Protein AF-A0A087U3Y2-F1 (afdb_monomer_lite)

Organism: Stegodyphus mimosarum (NCBI:txid407821)

InterPro domains:
  IPR039893 Centrosomal protein of 120kDa-like [PTHR21574] (77-476)

Foldseek 3Di:
DWDKDKDKDFDADPVGHTPDIDIDIDIDDPPDDDPPVPDPPDPDDDDDDPPPPPPPPPPPPPDPDDDDPDDPVVVVVVVVVVVVVVVVVVVVVVVVVVVVVVVVVVVVVVVVVVVVVVVVVVVVVVVVVVVVVVVVVVVVVVVVVVVVVVVVVVVVVVVVVVVVVVVVVVVVVVVVVVVVVVVVVVVVVVVVVVVVVVVVVVVVVVVVVVVVVVVVVVVVVVVVVVVVVVVVVVVDVVVVVVVVVVVVVVVVVVVVVVVVVVVVVVVVVVVVVVVVVVVVVVVVVVVVVVVVVVVVVVVVVVVVVVVVVVVVVVVVVVVVVVVVVVVVVVVVVDDPDDDDDDDDDDDDDDDDDDDDDDDDDDDDDDDDDDDDDDDDDDDDDDDDDDDDDDDDDDDDDDDDDDDDDDDDDDDDDDDDDDDDDDDPPDPDDDPPPPDDLVNLVVVLVVLVVVLVVCVVVVPDDCPDVVNVVSVVVNVVSVVVND

Sequence (482 aa):
MRQMSTCKVVVTSPEGYEIGEIYAVLTLIDFGRTTSLCDHHSNQSSVSYYPQVHNFIPNFDLPLLRQNGLTQDELLQAALELELWQERQREIFRAQLKDKEMQHLSVLTSEWKQRDMERELLLQRQLQECQKLEDKLKATLKDAELKEKQLSSQEAELSQKLRNMDKQKEQQQKETKNQIESIKMEYNELLAMERLNVRDLEQKNSSLMRQVKELERDLQEHRSIIETLKSQVNKDPDIHLRTEVNILNMEKAELQQKLEATLASKQKYKIQWGQAVRQISLLQQKLHLMERLELAKKDEELSSLQQRILASEDKNAVQTNEEILEMVKDKVESLKSVVSPESVKLLERQISLGVDNAQTVPANSRTNSNSLMSKSAVNNGVHINGSKQLTSESTSVKSNVNSSNAQPIITSNSMKTNPKFASLTKDIPDMNGNTTPKECNIHLQNLLAKKENLLTAGKYTEQDQLIKDLNTHIDKAKLASK

Structure (mmCIF, N/CA/C/O backbone):
data_AF-A0A087U3Y2-F1
#
_entry.id   AF-A0A087U3Y2-F1
#
loop_
_atom_site.group_PDB
_atom_site.id
_atom_site.type_symbol
_atom_site.label_atom_id
_atom_site.label_alt_id
_atom_site.label_comp_id
_atom_site.label_asym_id
_atom_site.label_entity_id
_atom_site.label_seq_id
_atom_site.pdbx_PDB_ins_code
_atom_site.Cartn_x
_atom_site.Cartn_y
_atom_site.Cartn_z
_atom_site.occupancy
_atom_site.B_iso_or_equiv
_atom_site.auth_seq_id
_atom_site.auth_comp_id
_atom_site.auth_asym_id
_atom_site.auth_atom_id
_atom_site.pdbx_PDB_model_num
ATOM 1 N N . MET A 1 1 ? 47.866 22.492 -52.969 1.00 48.28 1 MET A N 1
ATOM 2 C CA . MET A 1 1 ? 47.503 22.485 -51.535 1.00 48.28 1 MET A CA 1
ATOM 3 C C . MET A 1 1 ? 45.984 22.613 -51.458 1.00 48.28 1 MET A C 1
ATOM 5 O O . MET A 1 1 ? 45.469 23.483 -52.147 1.00 48.28 1 MET A O 1
ATOM 9 N N . ARG A 1 2 ? 45.242 21.771 -50.716 1.00 55.06 2 ARG A N 1
ATOM 10 C CA . ARG A 1 2 ? 43.766 21.901 -50.661 1.00 55.06 2 ARG A CA 1
ATOM 11 C C . ARG A 1 2 ? 43.374 23.170 -49.901 1.00 55.06 2 ARG A C 1
ATOM 13 O O . ARG A 1 2 ? 43.371 23.174 -48.674 1.00 55.06 2 ARG A O 1
ATOM 20 N N . GLN A 1 3 ? 43.041 24.228 -50.634 1.00 56.44 3 GLN A N 1
ATOM 21 C CA . GLN A 1 3 ? 42.451 25.433 -50.068 1.00 56.44 3 GLN A CA 1
ATOM 22 C C . GLN A 1 3 ? 40.936 25.223 -49.951 1.00 56.44 3 GLN A C 1
ATOM 24 O O . GLN A 1 3 ? 40.261 24.893 -50.929 1.00 56.44 3 GLN A O 1
ATOM 29 N N . MET A 1 4 ? 40.423 25.365 -48.730 1.00 70.62 4 MET A N 1
ATOM 30 C CA . MET A 1 4 ? 39.006 25.244 -48.406 1.00 70.62 4 MET A CA 1
ATOM 31 C C . MET A 1 4 ? 38.530 26.576 -47.840 1.00 70.62 4 MET A C 1
ATOM 33 O O . MET A 1 4 ? 39.108 27.069 -46.872 1.00 70.62 4 MET A O 1
ATOM 37 N N . SER A 1 5 ? 37.476 27.127 -48.432 1.00 70.25 5 SER A N 1
ATOM 38 C CA . SER A 1 5 ? 36.852 28.371 -47.985 1.00 70.25 5 SER A CA 1
ATOM 39 C C . SER A 1 5 ? 35.413 28.084 -47.584 1.00 70.25 5 SER A C 1
ATOM 41 O O . SER A 1 5 ? 34.624 27.574 -48.383 1.00 70.25 5 SER A O 1
ATOM 43 N N . THR A 1 6 ? 35.080 28.396 -46.336 1.00 81.06 6 THR A N 1
ATOM 44 C CA . THR A 1 6 ? 33.753 28.192 -45.757 1.00 81.06 6 THR A CA 1
ATOM 45 C C . THR A 1 6 ? 33.065 29.538 -45.559 1.00 81.06 6 THR A C 1
ATOM 47 O O . THR A 1 6 ? 33.617 30.448 -44.945 1.00 81.06 6 THR A O 1
ATOM 50 N N . CYS A 1 7 ? 31.850 29.677 -46.081 1.00 79.19 7 CYS A N 1
ATOM 51 C CA . CYS A 1 7 ? 30.994 30.832 -45.844 1.00 79.19 7 CYS A CA 1
ATOM 52 C C . CYS A 1 7 ? 29.750 30.381 -45.074 1.00 79.19 7 CYS A C 1
ATOM 54 O O . CYS A 1 7 ? 29.126 29.380 -45.427 1.00 79.19 7 CYS A O 1
ATOM 56 N N . LYS A 1 8 ? 29.402 31.119 -44.019 1.00 88.56 8 LYS A N 1
ATOM 57 C CA . LYS A 1 8 ? 28.181 30.936 -43.234 1.00 88.56 8 LYS A CA 1
ATOM 58 C C . LYS A 1 8 ? 27.239 32.091 -43.551 1.00 88.56 8 LYS A C 1
ATOM 60 O O . LYS A 1 8 ? 27.638 33.246 -43.418 1.00 88.56 8 LYS A O 1
ATOM 65 N N . VAL A 1 9 ? 26.006 31.778 -43.932 1.00 86.81 9 VAL A N 1
ATOM 66 C CA . VAL A 1 9 ? 24.949 32.759 -44.197 1.00 86.81 9 VAL A CA 1
ATOM 67 C C . VAL A 1 9 ? 23.745 32.422 -43.325 1.00 86.81 9 VAL A C 1
ATOM 69 O O . VAL A 1 9 ? 23.231 31.306 -43.368 1.00 86.81 9 VAL A O 1
ATOM 72 N N . VAL A 1 10 ? 23.310 33.388 -42.520 1.00 85.25 10 VAL A N 1
ATOM 73 C CA . VAL A 1 10 ? 22.091 33.288 -41.710 1.00 85.25 10 VAL A CA 1
ATOM 74 C C . VAL A 1 10 ? 20.878 33.561 -42.599 1.00 85.25 10 VAL A C 1
ATOM 76 O O . VAL A 1 10 ? 20.889 34.508 -43.386 1.00 85.25 10 VAL A O 1
ATOM 79 N N . VAL A 1 11 ? 19.838 32.737 -42.478 1.00 85.44 11 VAL A N 1
ATOM 80 C CA . VAL A 1 11 ? 18.577 32.864 -43.216 1.00 85.44 11 VAL A CA 1
ATOM 81 C C . VAL A 1 11 ? 17.498 33.373 -42.268 1.00 85.44 11 VAL A C 1
ATOM 83 O O . VAL A 1 11 ? 17.110 32.689 -41.319 1.00 85.44 11 VAL A O 1
ATOM 86 N N . THR A 1 12 ? 16.999 34.577 -42.534 1.00 90.62 12 THR A N 1
ATOM 87 C CA . THR A 1 12 ? 15.947 35.225 -41.747 1.00 90.62 12 THR A CA 1
ATOM 88 C C . THR A 1 12 ? 14.576 35.153 -42.421 1.00 90.62 12 THR A C 1
ATOM 90 O O . THR A 1 12 ? 14.441 35.078 -43.642 1.00 90.62 12 THR A O 1
ATOM 93 N N . SER A 1 13 ? 13.540 35.190 -41.587 1.00 84.44 13 SER A N 1
ATOM 94 C CA . SER A 1 13 ? 12.142 35.405 -41.948 1.00 84.44 13 SER A CA 1
ATOM 95 C C . SER A 1 13 ? 11.943 36.791 -42.579 1.00 84.44 13 SER A C 1
ATOM 97 O O . SER A 1 13 ? 12.652 37.728 -42.199 1.00 84.44 13 SER A O 1
ATOM 99 N N . PRO A 1 14 ? 10.916 36.988 -43.431 1.00 76.56 14 PRO A N 1
ATOM 100 C CA . PRO A 1 14 ? 10.397 38.321 -43.759 1.00 76.56 14 PRO A CA 1
ATOM 101 C C . PRO A 1 14 ? 10.064 39.181 -42.523 1.00 76.56 14 PRO A C 1
ATOM 103 O O . PRO A 1 14 ? 10.073 40.404 -42.606 1.00 76.56 14 PRO A O 1
ATOM 106 N N . GLU A 1 15 ? 9.808 38.546 -41.375 1.00 80.75 15 GLU A N 1
ATOM 107 C CA . GLU A 1 15 ? 9.533 39.183 -40.078 1.00 80.75 15 GLU A CA 1
ATOM 108 C C . GLU A 1 15 ? 10.801 39.414 -39.223 1.00 80.75 15 GLU A C 1
ATOM 110 O O . GLU A 1 15 ? 10.717 39.862 -38.084 1.00 80.75 15 GLU A O 1
ATOM 115 N N . GLY A 1 16 ? 11.993 39.105 -39.750 1.00 76.56 16 GLY A N 1
ATOM 116 C CA . GLY A 1 16 ? 13.292 39.367 -39.113 1.00 76.56 16 GLY A CA 1
ATOM 117 C C . GLY A 1 16 ? 13.837 38.262 -38.198 1.00 76.56 16 GLY A C 1
ATOM 118 O O . GLY A 1 16 ? 15.022 38.288 -37.873 1.00 76.56 16 GLY A O 1
ATOM 119 N N . TYR A 1 17 ? 13.028 37.270 -37.816 1.00 81.25 17 TYR A N 1
ATOM 120 C CA . TYR A 1 17 ? 13.476 36.126 -37.006 1.00 81.25 17 TYR A CA 1
ATOM 121 C C . TYR A 1 17 ? 14.450 35.211 -37.762 1.00 81.25 17 TYR A C 1
ATOM 123 O O . TYR A 1 17 ? 14.256 34.943 -38.943 1.00 81.25 17 TYR A O 1
ATOM 131 N N . GLU A 1 18 ? 15.468 34.683 -37.087 1.00 87.44 18 GLU A N 1
ATOM 132 C CA . GLU A 1 18 ? 16.385 33.684 -37.651 1.00 87.44 18 GLU A CA 1
ATOM 133 C C . GLU A 1 18 ? 15.676 32.326 -37.811 1.00 87.44 18 GLU A C 1
ATOM 135 O O . GLU A 1 18 ? 15.204 31.746 -36.835 1.00 87.44 18 GLU A O 1
ATOM 140 N N . ILE A 1 19 ? 15.569 31.837 -39.053 1.00 84.44 19 ILE A N 1
ATOM 141 C CA . ILE A 1 19 ? 14.928 30.552 -39.393 1.00 84.44 19 ILE A CA 1
ATOM 142 C C . ILE A 1 19 ? 15.965 29.419 -39.424 1.00 84.44 19 ILE A C 1
ATOM 144 O O . ILE A 1 19 ? 15.640 28.270 -39.124 1.00 84.44 19 ILE A O 1
ATOM 148 N N . GLY A 1 20 ? 17.216 29.724 -39.777 1.00 86.38 20 GLY A N 1
ATOM 149 C CA . GLY A 1 20 ? 18.311 28.759 -39.768 1.00 86.38 20 GLY A CA 1
ATOM 150 C C . GLY A 1 20 ? 19.574 29.276 -40.449 1.00 86.38 20 GLY A C 1
ATOM 151 O O . GLY A 1 20 ? 19.646 30.418 -40.896 1.00 86.38 20 GLY A O 1
ATOM 152 N N . GLU A 1 21 ? 20.576 28.408 -40.560 1.00 87.50 21 GLU A N 1
ATOM 153 C CA . GLU A 1 21 ? 21.905 28.748 -41.071 1.00 87.50 21 GLU A CA 1
ATOM 154 C C . GLU A 1 21 ? 22.265 27.877 -42.281 1.00 87.50 21 GLU A C 1
ATOM 156 O O . GLU A 1 21 ? 22.128 26.653 -42.237 1.00 87.50 21 GLU A O 1
ATOM 161 N N . ILE A 1 22 ? 22.780 28.488 -43.351 1.00 87.31 22 ILE A N 1
ATOM 162 C CA . ILE A 1 22 ? 23.316 27.781 -44.520 1.00 87.31 22 ILE A CA 1
ATOM 163 C C . ILE A 1 22 ? 24.842 27.899 -44.528 1.00 87.31 22 ILE A C 1
ATOM 165 O O . ILE A 1 22 ? 25.409 28.991 -44.458 1.00 87.31 22 ILE A O 1
ATOM 169 N N . TYR A 1 23 ? 25.508 26.751 -44.657 1.00 80.69 23 TYR A N 1
ATOM 170 C CA . TYR A 1 23 ? 26.961 26.634 -44.736 1.00 80.69 23 TYR A CA 1
ATOM 171 C C . TYR A 1 23 ? 27.379 26.252 -46.158 1.00 80.69 23 TYR A C 1
ATOM 173 O O . TYR A 1 23 ? 27.145 25.131 -46.606 1.00 80.69 23 TYR A O 1
ATOM 181 N N . ALA A 1 24 ? 28.029 27.176 -46.863 1.00 78.06 24 ALA A N 1
ATOM 182 C CA . ALA A 1 24 ? 28.622 26.931 -48.171 1.00 78.06 24 ALA A CA 1
ATOM 183 C C . ALA A 1 24 ? 30.108 26.576 -48.008 1.00 78.06 24 ALA A C 1
ATOM 185 O O . ALA A 1 24 ? 30.905 27.389 -47.535 1.00 78.06 24 ALA A O 1
ATOM 186 N N . VAL A 1 25 ? 30.489 25.360 -48.407 1.00 76.81 25 VAL A N 1
ATOM 187 C CA . VAL A 1 25 ? 31.872 24.862 -48.336 1.00 76.81 25 VAL A CA 1
ATOM 188 C C . VAL A 1 25 ? 32.419 24.704 -49.751 1.00 76.81 25 VAL A C 1
ATOM 190 O O . VAL A 1 25 ? 32.041 23.783 -50.471 1.00 76.81 25 VAL A O 1
ATOM 193 N N . LEU A 1 26 ? 33.329 25.593 -50.150 1.00 72.25 26 LEU A N 1
ATOM 194 C CA . LEU A 1 26 ? 34.025 25.510 -51.433 1.00 72.25 26 LEU A CA 1
ATOM 195 C C . LEU A 1 26 ? 35.393 24.852 -51.233 1.00 72.25 26 LEU A C 1
ATOM 197 O O . LEU A 1 26 ? 36.223 25.334 -50.459 1.00 72.25 26 LEU A O 1
ATOM 201 N N . THR A 1 27 ? 35.630 23.748 -51.945 1.00 71.75 27 THR A N 1
ATOM 202 C CA . THR A 1 27 ? 36.911 23.027 -51.947 1.00 71.75 27 THR A CA 1
ATOM 203 C C . THR A 1 27 ? 37.514 23.023 -53.345 1.00 71.75 27 THR A C 1
ATOM 205 O O . THR A 1 27 ? 36.951 22.456 -54.278 1.00 71.75 27 THR A O 1
ATOM 208 N N . LEU A 1 28 ? 38.689 23.637 -53.494 1.00 63.47 28 LEU A N 1
ATOM 209 C CA . LEU A 1 28 ? 39.478 23.501 -54.715 1.00 63.47 28 LEU A CA 1
ATOM 210 C C . LEU A 1 28 ? 40.251 22.179 -54.660 1.00 63.47 28 LEU A C 1
ATOM 212 O O . LEU A 1 28 ? 41.175 22.003 -53.858 1.00 63.47 28 LEU A O 1
ATOM 216 N N . ILE A 1 29 ? 39.843 21.231 -55.506 1.00 67.69 29 ILE A N 1
ATOM 217 C CA . ILE A 1 29 ? 40.573 19.983 -55.726 1.00 67.69 29 ILE A CA 1
ATOM 218 C C . ILE A 1 29 ? 41.707 20.275 -56.705 1.00 67.69 29 ILE A C 1
ATOM 220 O O . ILE A 1 29 ? 41.506 20.504 -57.893 1.00 67.69 29 ILE A O 1
ATOM 224 N N . ASP A 1 30 ? 42.910 20.284 -56.152 1.00 57.12 30 ASP A N 1
ATOM 225 C CA . ASP A 1 30 ? 44.168 20.481 -56.855 1.00 57.12 30 ASP A CA 1
ATOM 226 C C . ASP A 1 30 ? 44.473 19.230 -57.704 1.00 57.12 30 ASP A C 1
ATOM 228 O O . ASP A 1 30 ? 44.888 18.204 -57.162 1.00 57.12 30 ASP A O 1
ATOM 232 N N . PHE A 1 31 ? 44.233 19.283 -59.021 1.00 51.53 31 PHE A N 1
ATOM 233 C CA . PHE A 1 31 ? 44.386 18.153 -59.965 1.00 51.53 31 PHE A CA 1
ATOM 234 C C . PHE A 1 31 ? 45.857 17.769 -60.258 1.00 51.53 31 PHE A C 1
ATOM 236 O O . PHE A 1 31 ? 46.169 17.140 -61.269 1.00 51.53 31 PHE A O 1
ATOM 243 N N . GLY A 1 32 ? 46.770 18.122 -59.351 1.00 56.28 32 GLY A N 1
ATOM 244 C CA . GLY A 1 32 ? 48.213 18.012 -59.524 1.00 56.28 32 GLY A CA 1
ATOM 245 C C . GLY A 1 32 ? 48.793 19.160 -60.352 1.00 56.28 32 GLY A C 1
ATOM 246 O O . GLY A 1 32 ? 48.080 19.955 -60.961 1.00 56.28 32 GLY A O 1
ATOM 247 N N . ARG A 1 33 ? 50.128 19.245 -60.389 1.00 45.62 33 ARG A N 1
ATOM 248 C CA . ARG A 1 33 ? 50.809 20.163 -61.307 1.00 45.62 33 ARG A CA 1
ATOM 249 C C . ARG A 1 33 ? 50.557 19.701 -62.739 1.00 45.62 33 ARG A C 1
ATOM 251 O O . ARG A 1 33 ? 51.117 18.690 -63.157 1.00 45.62 33 ARG A O 1
ATOM 258 N N . THR A 1 34 ? 49.816 20.487 -63.514 1.00 44.25 34 THR A N 1
ATOM 259 C CA . THR A 1 34 ? 49.995 20.486 -64.968 1.00 44.25 34 THR A CA 1
ATOM 260 C C . THR A 1 34 ? 51.461 20.793 -65.252 1.00 44.25 34 THR A C 1
ATOM 262 O O . THR A 1 34 ? 51.964 21.834 -64.827 1.00 44.25 34 THR A O 1
ATOM 265 N N . THR A 1 35 ? 52.160 19.902 -65.953 1.00 45.31 35 THR A N 1
ATOM 266 C CA . THR A 1 35 ? 53.519 20.159 -66.437 1.00 45.31 35 THR A CA 1
ATOM 267 C C . THR A 1 35 ? 53.457 21.157 -67.587 1.00 45.31 35 THR A C 1
ATOM 269 O O . THR A 1 35 ? 53.496 20.786 -68.758 1.00 45.31 35 THR A O 1
ATOM 272 N N . SER A 1 36 ? 53.325 22.437 -67.239 1.00 41.91 36 SER A N 1
ATOM 273 C CA . SER A 1 36 ? 53.505 23.562 -68.148 1.00 41.91 36 SER A CA 1
ATOM 274 C C . SER A 1 36 ? 54.972 23.613 -68.571 1.00 41.91 36 SER A C 1
ATOM 276 O O . SER A 1 36 ? 55.780 24.299 -67.945 1.00 41.91 36 SER A O 1
ATOM 278 N N . LEU A 1 37 ? 55.323 22.853 -69.610 1.00 45.56 37 LEU A N 1
ATOM 279 C CA . LEU A 1 37 ? 56.656 22.839 -70.213 1.00 45.56 37 LEU A CA 1
ATOM 280 C C . LEU A 1 37 ? 56.836 24.082 -71.104 1.00 45.56 37 LEU A C 1
ATOM 282 O O . LEU A 1 37 ? 57.007 24.003 -72.315 1.00 45.56 37 LEU A O 1
ATOM 286 N N . CYS A 1 38 ? 56.726 25.241 -70.457 1.00 37.38 38 CYS A N 1
ATOM 287 C CA . CYS A 1 38 ? 56.978 26.572 -70.987 1.00 37.38 38 CYS A CA 1
ATOM 288 C C . CYS A 1 38 ? 57.859 27.295 -69.967 1.00 37.38 38 CYS A C 1
ATOM 290 O O . CYS A 1 38 ? 57.363 28.021 -69.104 1.00 37.38 38 CYS A O 1
ATOM 292 N N . ASP A 1 39 ? 59.170 27.073 -70.045 1.00 35.62 39 ASP A N 1
ATOM 293 C CA . ASP A 1 39 ? 60.131 27.820 -69.241 1.00 35.62 39 ASP A CA 1
ATOM 294 C C . ASP A 1 39 ? 60.050 29.309 -69.601 1.00 35.62 39 ASP A C 1
ATOM 296 O O . ASP A 1 39 ? 60.361 29.731 -70.715 1.00 35.62 39 ASP A O 1
ATOM 300 N N . HIS A 1 40 ? 59.603 30.131 -68.653 1.00 41.09 40 HIS A N 1
ATOM 301 C CA . HIS A 1 40 ? 59.534 31.591 -68.791 1.00 41.09 40 HIS A CA 1
ATOM 302 C C . HIS A 1 40 ? 60.543 32.277 -67.861 1.00 41.09 40 HIS A C 1
ATOM 304 O O . HIS A 1 40 ? 60.254 33.245 -67.156 1.00 41.09 40 HIS A O 1
ATOM 310 N N . HIS A 1 41 ? 61.771 31.755 -67.898 1.00 37.22 41 HIS A N 1
ATOM 311 C CA . HIS A 1 41 ? 62.954 32.293 -67.228 1.00 37.22 41 HIS A CA 1
ATOM 312 C C . HIS A 1 41 ? 64.139 32.460 -68.194 1.00 37.22 41 HIS A C 1
ATOM 314 O O . HIS A 1 41 ? 65.240 31.986 -67.939 1.00 37.22 41 HIS A O 1
ATOM 320 N N . SER A 1 42 ? 63.938 33.211 -69.280 1.00 38.03 42 SER A N 1
ATOM 321 C CA . SER A 1 42 ? 65.004 34.086 -69.782 1.00 38.03 42 SER A CA 1
ATOM 322 C C . SER A 1 42 ? 64.431 35.274 -70.547 1.00 38.03 42 SER A C 1
ATOM 324 O O . SER A 1 42 ? 63.971 35.140 -71.676 1.00 38.03 42 SER A O 1
ATOM 326 N N . ASN A 1 43 ? 64.482 36.453 -69.925 1.00 41.28 43 ASN A N 1
ATOM 327 C CA . ASN A 1 43 ? 64.274 37.733 -70.601 1.00 41.28 43 ASN A CA 1
ATOM 328 C C . ASN A 1 43 ? 65.599 38.512 -70.617 1.00 41.28 43 ASN A C 1
ATOM 330 O O . ASN A 1 43 ? 65.692 39.652 -70.163 1.00 41.28 43 ASN A O 1
ATOM 334 N N . GLN A 1 44 ? 66.656 37.853 -71.103 1.00 38.88 44 GLN A N 1
ATOM 335 C CA . GLN A 1 44 ? 67.909 38.509 -71.453 1.00 38.88 44 GLN A CA 1
ATOM 336 C C . GLN A 1 44 ? 68.642 37.773 -72.585 1.00 38.88 44 GLN A C 1
ATOM 338 O O . GLN A 1 44 ? 68.815 36.559 -72.544 1.00 38.88 44 GLN A O 1
ATOM 343 N N . SER A 1 45 ? 69.137 38.578 -73.529 1.00 36.44 45 SER A N 1
ATOM 344 C CA . SER A 1 45 ? 70.166 38.268 -74.533 1.00 36.44 45 SER A CA 1
ATOM 345 C C . SER A 1 45 ? 69.815 37.391 -75.747 1.00 36.44 45 SER A C 1
ATOM 347 O O . SER A 1 45 ? 69.229 36.320 -75.659 1.00 36.44 45 SER A O 1
ATOM 349 N N . SER A 1 46 ? 70.328 37.863 -76.891 1.00 37.91 46 SER A N 1
ATOM 350 C CA . SER A 1 46 ? 70.583 37.147 -78.152 1.00 37.91 46 SER A CA 1
ATOM 351 C C . SER A 1 46 ? 69.428 36.374 -78.801 1.00 37.91 46 SER A C 1
ATOM 353 O O . SER A 1 46 ? 69.179 35.206 -78.511 1.00 37.91 46 SER A O 1
ATOM 355 N N . VAL A 1 47 ? 68.873 36.987 -79.853 1.00 38.09 47 VAL A N 1
ATOM 356 C CA . VAL A 1 47 ? 68.346 36.262 -81.019 1.00 38.09 47 VAL A CA 1
ATOM 357 C C . VAL A 1 47 ? 69.441 35.321 -81.532 1.00 38.09 47 VAL A C 1
ATOM 359 O O . VAL A 1 47 ? 70.404 35.769 -82.155 1.00 38.09 47 VAL A O 1
ATOM 362 N N . SER A 1 48 ? 69.306 34.022 -81.267 1.00 33.34 48 SER A N 1
ATOM 363 C CA . SER A 1 48 ? 70.130 33.015 -81.929 1.00 33.34 48 SER A CA 1
ATOM 364 C C . SER A 1 48 ? 69.577 32.801 -83.334 1.00 33.34 48 SER A C 1
ATOM 366 O O . SER A 1 48 ? 68.424 32.397 -83.498 1.00 33.34 48 SER A O 1
ATOM 368 N N . TYR A 1 49 ? 70.380 33.115 -84.349 1.00 33.03 49 TYR A N 1
ATOM 369 C CA . TYR A 1 49 ? 70.032 32.832 -85.736 1.00 33.03 49 TYR A CA 1
ATOM 370 C C . TYR A 1 49 ? 69.812 31.324 -85.902 1.00 33.03 49 TYR A C 1
ATOM 372 O O . TYR A 1 49 ? 70.745 30.538 -85.733 1.00 33.03 49 TYR A O 1
ATOM 380 N N . TYR A 1 50 ? 68.625 30.928 -86.367 1.00 39.09 50 TYR A N 1
ATOM 381 C CA . TYR A 1 50 ? 68.579 29.784 -87.272 1.00 39.09 50 TYR A CA 1
ATOM 382 C C . TYR A 1 50 ? 69.474 30.142 -88.463 1.00 39.09 50 TYR A C 1
ATOM 384 O O . TYR A 1 50 ? 69.240 31.189 -89.079 1.00 39.09 50 TYR A O 1
ATOM 392 N N . PRO A 1 51 ? 70.483 29.328 -88.818 1.00 41.84 51 PRO A N 1
ATOM 393 C CA . PRO A 1 51 ? 71.150 29.498 -90.091 1.00 41.84 51 PRO A CA 1
ATOM 394 C C . PRO A 1 51 ? 70.079 29.331 -91.165 1.00 41.84 51 PRO A C 1
ATOM 396 O O . PRO A 1 51 ? 69.508 28.248 -91.311 1.00 41.84 51 PRO A O 1
ATOM 399 N N . GLN A 1 52 ? 69.778 30.400 -91.904 1.00 41.38 52 GLN A N 1
ATOM 400 C CA . GLN A 1 52 ? 69.081 30.235 -93.169 1.00 41.38 52 GLN A CA 1
ATOM 401 C C . GLN A 1 52 ? 69.944 29.281 -93.986 1.00 41.38 52 GLN A C 1
ATOM 403 O O . GLN A 1 52 ? 71.098 29.598 -94.284 1.00 41.38 52 GLN A O 1
ATOM 408 N N . VAL A 1 53 ? 69.406 28.102 -94.305 1.00 39.44 53 VAL A N 1
ATOM 409 C CA . VAL A 1 53 ? 70.037 27.187 -95.254 1.00 39.44 53 VAL A CA 1
ATOM 410 C C . VAL A 1 53 ? 69.951 27.884 -96.601 1.00 39.44 53 VAL A C 1
ATOM 412 O O . VAL A 1 53 ? 68.964 27.782 -97.325 1.00 39.44 53 VAL A O 1
ATOM 415 N N . HIS A 1 54 ? 70.963 28.706 -96.868 1.00 38.00 54 HIS A N 1
ATOM 416 C CA . HIS A 1 54 ? 71.108 29.420 -98.115 1.00 38.00 54 HIS A CA 1
ATOM 417 C C . HIS A 1 54 ? 71.139 28.354 -99.202 1.00 38.00 54 HIS A C 1
ATOM 419 O O . HIS A 1 54 ? 72.013 27.485 -99.181 1.00 38.00 54 HIS A O 1
ATOM 425 N N . ASN A 1 55 ? 70.188 28.412 -100.135 1.00 42.19 55 ASN A N 1
ATOM 426 C CA . ASN A 1 55 ? 70.184 27.551 -101.310 1.00 42.19 55 ASN A CA 1
ATOM 427 C C . ASN A 1 55 ? 71.330 27.978 -102.237 1.00 42.19 55 ASN A C 1
ATOM 429 O O . ASN A 1 55 ? 71.117 28.584 -103.286 1.00 42.19 55 ASN A O 1
ATOM 433 N N . PHE A 1 56 ? 72.560 27.656 -101.832 1.00 39.59 56 PHE A N 1
ATOM 434 C CA . PHE A 1 56 ? 73.686 27.487 -102.730 1.00 39.59 56 PHE A CA 1
ATOM 435 C C . PHE A 1 56 ? 73.367 26.289 -103.618 1.00 39.59 56 PHE A C 1
ATOM 437 O O . PHE A 1 56 ? 73.789 25.164 -103.366 1.00 39.59 56 PHE A O 1
ATOM 444 N N . ILE A 1 57 ? 72.605 26.560 -104.676 1.00 38.94 57 ILE A N 1
ATOM 445 C CA . ILE A 1 57 ? 72.749 25.830 -105.927 1.00 38.94 57 ILE A CA 1
ATOM 446 C C . ILE A 1 57 ? 74.227 26.006 -106.301 1.00 38.94 57 ILE A C 1
ATOM 448 O O . ILE A 1 57 ? 74.643 27.146 -106.533 1.00 38.94 57 ILE A O 1
ATOM 452 N N . PRO A 1 58 ? 75.055 24.947 -106.307 1.00 42.12 58 PRO A N 1
ATOM 453 C CA . PRO A 1 58 ? 76.404 25.068 -106.823 1.00 42.12 58 PRO A CA 1
ATOM 454 C C . PRO A 1 58 ? 76.250 25.355 -108.313 1.00 42.12 58 PRO A C 1
ATOM 456 O O . PRO A 1 58 ? 75.643 24.553 -109.026 1.00 42.12 58 PRO A O 1
ATOM 459 N N . ASN A 1 59 ? 76.737 26.506 -108.782 1.00 37.25 59 ASN A N 1
ATOM 460 C CA . ASN A 1 59 ? 76.690 26.804 -110.206 1.00 37.25 59 ASN A CA 1
ATOM 461 C C . ASN A 1 59 ? 77.694 25.878 -110.898 1.00 37.25 59 ASN A C 1
ATOM 463 O O . ASN A 1 59 ? 78.889 26.164 -110.939 1.00 37.25 59 ASN A O 1
ATOM 467 N N . PHE A 1 60 ? 77.214 24.726 -111.369 1.00 38.28 60 PHE A N 1
ATOM 468 C CA . PHE A 1 60 ? 77.992 23.745 -112.121 1.00 38.28 60 PHE A CA 1
ATOM 469 C C . PHE A 1 60 ? 78.238 24.250 -113.554 1.00 38.28 60 PHE A C 1
ATOM 471 O O . PHE A 1 60 ? 77.887 23.599 -114.538 1.00 38.28 60 PHE A O 1
ATOM 478 N N . ASP A 1 61 ? 78.903 25.403 -113.659 1.00 39.44 61 ASP A N 1
ATOM 479 C CA . ASP A 1 61 ? 79.695 25.770 -114.828 1.00 39.44 61 ASP A CA 1
ATOM 480 C C . ASP A 1 61 ? 80.839 24.754 -114.933 1.00 39.44 61 ASP A C 1
ATOM 482 O O . ASP A 1 61 ? 81.935 24.994 -114.432 1.00 39.44 61 ASP A O 1
ATOM 486 N N . LEU A 1 62 ? 80.571 23.577 -115.512 1.00 41.44 62 LEU A N 1
ATOM 487 C CA . LEU A 1 62 ? 81.573 22.531 -115.713 1.00 41.44 62 LEU A CA 1
ATOM 488 C C . LEU A 1 62 ? 82.709 23.080 -116.595 1.00 41.44 62 LEU A C 1
ATOM 490 O O . LEU A 1 62 ? 82.509 23.246 -117.803 1.00 41.44 62 LEU A O 1
ATOM 494 N N . PRO A 1 63 ? 83.928 23.301 -116.066 1.00 45.09 63 PRO A N 1
ATOM 495 C CA . PRO A 1 63 ? 85.083 23.516 -116.917 1.00 45.09 63 PRO A CA 1
ATOM 496 C C . PRO A 1 63 ? 85.428 22.151 -117.517 1.00 45.09 63 PRO A C 1
ATOM 498 O O . PRO A 1 63 ? 85.490 21.158 -116.788 1.00 45.09 63 PRO A O 1
ATOM 501 N N . LEU A 1 64 ? 85.661 22.067 -118.829 1.00 43.66 64 LEU A N 1
ATOM 502 C CA . LEU A 1 64 ? 86.002 20.786 -119.449 1.00 43.66 64 LEU A CA 1
ATOM 503 C C . LEU A 1 64 ? 87.314 20.220 -118.878 1.00 43.66 64 LEU A C 1
ATOM 505 O O . LEU A 1 64 ? 88.404 20.624 -119.277 1.00 43.66 64 LEU A O 1
ATOM 509 N N . LEU A 1 65 ? 87.172 19.223 -118.002 1.00 50.81 65 LEU A N 1
ATOM 510 C CA . LEU A 1 65 ? 87.905 17.954 -118.041 1.00 50.81 65 LEU A CA 1
ATOM 511 C C . LEU A 1 65 ? 89.428 18.062 -118.285 1.00 50.81 65 LEU A C 1
ATOM 513 O O . LEU A 1 65 ? 89.974 17.333 -119.114 1.00 50.81 65 LEU A O 1
ATOM 517 N N . ARG A 1 66 ? 90.148 18.969 -117.598 1.00 47.66 66 ARG A N 1
ATOM 518 C CA . ARG A 1 66 ? 91.615 19.052 -117.762 1.00 47.66 66 ARG A CA 1
ATOM 519 C C . ARG A 1 66 ? 92.442 19.545 -116.569 1.00 47.66 66 ARG A C 1
ATOM 521 O O . ARG A 1 66 ? 93.281 20.437 -116.710 1.00 47.66 66 ARG A O 1
ATOM 528 N N . GLN A 1 67 ? 92.305 18.876 -115.426 1.00 48.97 67 GLN A N 1
ATOM 529 C CA . GLN A 1 67 ? 93.417 18.676 -114.482 1.00 48.97 67 GLN A CA 1
ATOM 530 C C . GLN A 1 67 ? 93.132 17.477 -113.561 1.00 48.97 67 GLN A C 1
ATOM 532 O O . GLN A 1 67 ? 92.019 17.357 -113.066 1.00 48.97 67 GLN A O 1
ATOM 537 N N . ASN A 1 68 ? 94.154 16.629 -113.359 1.00 51.50 68 ASN A N 1
ATOM 538 C CA . ASN A 1 68 ? 94.221 15.388 -112.549 1.00 51.50 68 ASN A CA 1
ATOM 539 C C . ASN A 1 68 ? 94.255 14.031 -113.286 1.00 51.50 68 ASN A C 1
ATOM 541 O O . ASN A 1 68 ? 94.056 13.004 -112.653 1.00 51.50 68 ASN A O 1
ATOM 545 N N . GLY A 1 69 ? 94.596 13.989 -114.580 1.00 56.50 69 GLY A N 1
ATOM 546 C CA . GLY A 1 69 ? 95.091 12.774 -115.270 1.00 56.50 69 GLY A CA 1
ATOM 547 C C . GLY A 1 69 ? 94.087 11.643 -115.550 1.00 56.50 69 GLY A C 1
ATOM 548 O O . GLY A 1 69 ? 94.339 10.846 -116.447 1.00 56.50 69 GLY A O 1
ATOM 549 N N . LEU A 1 70 ? 92.969 11.610 -114.828 1.00 59.59 70 LEU A N 1
ATOM 550 C CA . LEU A 1 70 ? 91.909 10.608 -114.916 1.00 59.59 70 LEU A CA 1
ATOM 551 C C . LEU A 1 70 ? 91.205 10.644 -116.278 1.00 59.59 70 LEU A C 1
ATOM 553 O O . LEU A 1 70 ? 90.869 11.708 -116.808 1.00 59.59 70 LEU A O 1
ATOM 557 N N . THR A 1 71 ? 90.949 9.459 -116.818 1.00 73.19 71 THR A N 1
ATOM 558 C CA . THR A 1 71 ? 90.089 9.237 -117.979 1.00 73.19 71 THR A CA 1
ATOM 559 C C . THR A 1 71 ? 88.615 9.487 -117.637 1.00 73.19 71 THR A C 1
ATOM 561 O O . THR A 1 71 ? 88.212 9.553 -116.475 1.00 73.19 71 THR A O 1
ATOM 564 N N . GLN A 1 72 ? 87.775 9.612 -118.669 1.00 76.31 72 GLN A N 1
ATOM 565 C CA . GLN A 1 72 ? 86.326 9.770 -118.499 1.00 76.31 72 GLN A CA 1
ATOM 566 C C . GLN A 1 72 ? 85.681 8.581 -117.757 1.00 76.31 72 GLN A C 1
ATOM 568 O O . GLN A 1 72 ? 84.690 8.773 -117.057 1.00 76.31 72 GLN A O 1
ATOM 573 N N . ASP A 1 73 ? 86.255 7.383 -117.890 1.00 81.25 73 ASP A N 1
ATOM 574 C CA . ASP A 1 73 ? 85.774 6.153 -117.254 1.00 81.25 73 ASP A CA 1
ATOM 575 C C . ASP A 1 73 ? 86.066 6.159 -115.742 1.00 81.25 73 ASP A C 1
ATOM 577 O O . ASP A 1 73 ? 85.174 5.941 -114.928 1.00 81.25 73 ASP A O 1
ATOM 581 N N . GLU A 1 74 ? 87.279 6.557 -115.343 1.00 83.31 74 GLU A N 1
ATOM 582 C CA . GLU A 1 74 ? 87.657 6.702 -113.927 1.00 83.31 74 GLU A CA 1
ATOM 583 C C . GLU A 1 74 ? 86.864 7.819 -113.218 1.00 83.31 74 GLU A C 1
ATOM 585 O O . GLU A 1 74 ? 86.541 7.701 -112.035 1.00 83.31 74 GLU A O 1
ATOM 590 N N . LEU A 1 75 ? 86.492 8.889 -113.934 1.00 83.56 75 LEU A N 1
ATOM 591 C CA . LEU A 1 75 ? 85.591 9.926 -113.412 1.00 83.56 75 LEU A CA 1
ATOM 592 C C . LEU A 1 75 ? 84.157 9.408 -113.212 1.00 83.56 75 LEU A C 1
ATOM 594 O O . LEU A 1 75 ? 83.515 9.765 -112.223 1.00 83.56 75 LEU A O 1
ATOM 598 N N . LEU A 1 76 ? 83.661 8.555 -114.115 1.00 87.75 76 LEU A N 1
ATOM 599 C CA . LEU A 1 76 ? 82.359 7.901 -113.970 1.00 87.75 76 LEU A CA 1
ATOM 600 C C . LEU A 1 76 ? 82.374 6.888 -112.814 1.00 87.75 76 LEU A C 1
ATOM 602 O O . LEU A 1 76 ? 81.440 6.871 -112.013 1.00 87.75 76 LEU A O 1
ATOM 606 N N . GLN A 1 77 ? 83.449 6.107 -112.672 1.00 89.75 77 GLN A N 1
ATOM 607 C CA . GLN A 1 77 ? 83.646 5.209 -111.535 1.00 89.75 77 GLN A CA 1
ATOM 608 C C . GLN A 1 77 ? 83.645 5.985 -110.210 1.00 89.75 77 GLN A C 1
ATOM 610 O O . GLN A 1 77 ? 82.896 5.630 -109.302 1.00 89.75 77 GLN A O 1
ATOM 615 N N . ALA A 1 78 ? 84.408 7.079 -110.105 1.00 87.94 78 ALA A N 1
ATOM 616 C CA . ALA A 1 78 ? 84.445 7.904 -108.897 1.00 87.94 78 ALA A CA 1
ATOM 617 C C . ALA A 1 78 ? 83.074 8.525 -108.555 1.00 87.94 78 ALA A C 1
ATOM 619 O O . ALA A 1 78 ? 82.712 8.612 -107.381 1.00 87.94 78 ALA A O 1
ATOM 620 N N . ALA A 1 79 ? 82.284 8.918 -109.561 1.00 88.94 79 ALA A N 1
ATOM 621 C CA . ALA A 1 79 ? 80.915 9.391 -109.355 1.00 88.94 79 ALA A CA 1
ATOM 622 C C . ALA A 1 79 ? 79.995 8.279 -108.814 1.00 88.94 79 ALA A C 1
ATOM 624 O O . ALA A 1 79 ? 79.298 8.495 -107.823 1.00 88.94 79 ALA A O 1
ATOM 625 N N . LEU A 1 80 ? 80.047 7.076 -109.396 1.00 92.31 80 LEU A N 1
ATOM 626 C CA . LEU A 1 80 ? 79.276 5.914 -108.938 1.00 92.31 80 LEU A CA 1
ATOM 627 C C . LEU A 1 80 ? 79.682 5.468 -107.523 1.00 92.31 80 LEU A C 1
ATOM 629 O O . LEU A 1 80 ? 78.820 5.157 -106.701 1.00 92.31 80 LEU A O 1
ATOM 633 N N . GLU A 1 81 ? 80.976 5.478 -107.197 1.00 93.25 81 GLU A N 1
ATOM 634 C CA . GLU A 1 81 ? 81.471 5.193 -105.844 1.00 93.25 81 GLU A CA 1
ATOM 635 C C . GLU A 1 81 ? 80.965 6.223 -104.821 1.00 93.25 81 GLU A C 1
ATOM 637 O O . GLU A 1 81 ? 80.565 5.846 -103.715 1.00 93.25 81 GLU A O 1
ATOM 642 N N . LEU A 1 82 ? 80.901 7.508 -105.193 1.00 92.62 82 LEU A N 1
ATOM 643 C CA . LEU A 1 82 ? 80.315 8.560 -104.359 1.00 92.62 82 LEU A CA 1
ATOM 644 C C . LEU A 1 82 ? 78.798 8.400 -104.189 1.00 92.62 82 LEU A C 1
ATOM 646 O O . LEU A 1 82 ? 78.312 8.559 -103.070 1.00 92.62 82 LEU A O 1
ATOM 650 N N . GLU A 1 83 ? 78.043 8.053 -105.234 1.00 94.25 83 GLU A N 1
ATOM 651 C CA . GLU A 1 83 ? 76.599 7.784 -105.128 1.00 94.25 83 GLU A CA 1
ATOM 652 C C . GLU A 1 83 ? 76.307 6.578 -104.222 1.00 94.25 83 GLU A C 1
ATOM 654 O O . GLU A 1 83 ? 75.470 6.665 -103.315 1.00 94.25 83 GLU A O 1
ATOM 659 N N . LEU A 1 84 ? 77.047 5.478 -104.400 1.00 95.62 84 LEU A N 1
ATOM 660 C CA . LEU A 1 84 ? 76.954 4.280 -103.560 1.00 95.62 84 LEU A CA 1
ATOM 661 C C . LEU A 1 84 ? 77.335 4.575 -102.103 1.00 95.62 84 LEU A C 1
ATOM 663 O O . LEU A 1 84 ? 76.663 4.105 -101.179 1.00 95.62 84 LEU A O 1
ATOM 667 N N . TRP A 1 85 ? 78.371 5.387 -101.871 1.00 96.44 85 TRP A N 1
ATOM 668 C CA . TRP A 1 85 ? 78.727 5.852 -100.530 1.00 96.44 85 TRP A CA 1
ATOM 669 C C . TRP A 1 85 ? 77.625 6.735 -99.929 1.00 96.44 85 TRP A C 1
ATOM 671 O O . TRP A 1 85 ? 77.246 6.525 -98.777 1.00 96.44 85 TRP A O 1
ATOM 681 N N . GLN A 1 86 ? 77.048 7.667 -100.695 1.00 96.81 86 GLN A N 1
ATOM 682 C CA . GLN A 1 86 ? 75.969 8.539 -100.226 1.00 96.81 86 GLN A CA 1
ATOM 683 C C . GLN A 1 86 ? 74.682 7.771 -99.902 1.00 96.81 86 GLN A C 1
ATOM 685 O O . GLN A 1 86 ? 74.038 8.086 -98.902 1.00 96.81 86 GLN A O 1
ATOM 690 N N . GLU A 1 87 ? 74.281 6.773 -100.697 1.00 96.38 87 GLU A N 1
ATOM 691 C CA . GLU A 1 87 ? 73.133 5.920 -100.348 1.00 96.38 87 GLU A CA 1
ATOM 692 C C . GLU A 1 87 ? 73.441 5.070 -99.109 1.00 96.38 87 GLU A C 1
ATOM 694 O O . GLU A 1 87 ? 72.603 4.970 -98.213 1.00 96.38 87 GLU A O 1
ATOM 699 N N . ARG A 1 88 ? 74.669 4.549 -98.976 1.00 96.62 88 ARG A N 1
ATOM 700 C CA . ARG A 1 88 ? 75.094 3.812 -97.776 1.00 96.62 88 ARG A CA 1
ATOM 701 C C . ARG A 1 88 ? 75.072 4.682 -96.515 1.00 96.62 88 ARG A C 1
ATOM 703 O O . ARG A 1 88 ? 74.603 4.213 -95.481 1.00 96.62 88 ARG A O 1
ATOM 710 N N . GLN A 1 89 ? 75.520 5.939 -96.582 1.00 96.75 89 GLN A N 1
ATOM 711 C CA . GLN A 1 89 ? 75.408 6.881 -95.459 1.00 96.75 89 GLN A CA 1
ATOM 712 C C . GLN A 1 89 ? 73.948 7.242 -95.160 1.00 96.75 89 GLN A C 1
ATOM 714 O O . GLN A 1 89 ? 73.554 7.269 -93.994 1.00 96.75 89 GLN A O 1
ATOM 719 N N . ARG A 1 90 ? 73.119 7.459 -96.193 1.00 97.06 90 ARG A N 1
ATOM 720 C CA . ARG A 1 90 ? 71.680 7.709 -96.020 1.00 97.06 90 ARG A CA 1
ATOM 721 C C . ARG A 1 90 ? 70.976 6.523 -95.359 1.00 97.06 90 ARG A C 1
ATOM 723 O O . ARG A 1 90 ? 70.178 6.753 -94.455 1.00 97.06 90 ARG A O 1
ATOM 730 N N . GLU A 1 91 ? 71.298 5.279 -95.712 1.00 97.62 91 GLU A N 1
ATOM 731 C CA . GLU A 1 91 ? 70.701 4.106 -95.058 1.00 97.62 91 GLU A CA 1
ATOM 732 C C . GLU A 1 91 ? 71.209 3.901 -93.623 1.00 97.62 91 GLU A C 1
ATOM 734 O O . GLU A 1 91 ? 70.405 3.619 -92.738 1.00 97.62 91 GLU A O 1
ATOM 739 N N . ILE A 1 92 ? 72.498 4.141 -93.344 1.00 97.44 92 ILE A N 1
ATOM 740 C CA . ILE A 1 92 ? 73.023 4.147 -91.964 1.00 97.44 92 ILE A CA 1
ATOM 741 C C . ILE A 1 92 ? 72.286 5.194 -91.112 1.00 97.44 92 ILE A C 1
ATOM 743 O O . ILE A 1 92 ? 71.869 4.888 -89.994 1.00 97.44 92 ILE A O 1
ATOM 747 N N . PHE A 1 93 ? 72.064 6.401 -91.639 1.00 97.81 93 PHE A N 1
ATOM 748 C CA . PHE A 1 93 ? 71.314 7.446 -90.939 1.00 97.81 93 PHE A CA 1
ATOM 749 C C . PHE A 1 93 ? 69.837 7.070 -90.734 1.00 97.81 93 PHE A C 1
ATOM 751 O O . PHE A 1 93 ? 69.330 7.200 -89.621 1.00 97.81 93 PHE A O 1
ATOM 758 N N . ARG A 1 94 ? 69.152 6.536 -91.759 1.00 98.38 94 ARG A N 1
ATOM 759 C CA . ARG A 1 94 ? 67.772 6.021 -91.636 1.00 98.38 94 ARG A CA 1
ATOM 760 C C . ARG A 1 94 ? 67.674 4.919 -90.576 1.00 98.38 94 ARG A C 1
ATOM 762 O O . ARG A 1 94 ? 66.707 4.902 -89.820 1.00 98.38 94 ARG A O 1
ATOM 769 N N . ALA A 1 95 ? 68.651 4.015 -90.505 1.00 97.62 95 ALA A N 1
ATOM 770 C CA . ALA A 1 95 ? 68.694 2.949 -89.507 1.00 97.62 95 ALA A CA 1
ATOM 771 C C . ALA A 1 95 ? 68.898 3.501 -88.084 1.00 97.62 95 ALA A C 1
ATOM 773 O O . ALA A 1 95 ? 68.149 3.137 -87.182 1.00 97.62 95 ALA A O 1
ATOM 774 N N . GLN A 1 96 ? 69.846 4.426 -87.890 1.00 98.00 96 GLN A N 1
ATOM 775 C CA . GLN A 1 96 ? 70.083 5.083 -86.595 1.00 98.00 96 GLN A CA 1
ATOM 776 C C . GLN A 1 96 ? 68.896 5.939 -86.127 1.00 98.00 96 GLN A C 1
ATOM 778 O O . GLN A 1 96 ? 68.637 6.022 -84.927 1.00 98.00 96 GLN A O 1
ATOM 783 N N . LEU A 1 97 ? 68.174 6.576 -87.054 1.00 97.50 97 LEU A N 1
ATOM 784 C CA . LEU A 1 97 ? 66.962 7.332 -86.744 1.00 97.50 97 LEU A CA 1
ATOM 785 C C . LEU A 1 97 ? 65.843 6.395 -86.267 1.00 97.50 97 LEU A C 1
ATOM 787 O O . LEU A 1 97 ? 65.339 6.583 -85.163 1.00 97.50 97 LEU A O 1
ATOM 791 N N . LYS A 1 98 ? 65.544 5.335 -87.033 1.00 98.12 98 LYS A N 1
ATOM 792 C CA . LYS A 1 98 ? 64.554 4.304 -86.664 1.00 98.12 98 LYS A CA 1
ATOM 793 C C . LYS A 1 98 ? 64.873 3.634 -85.325 1.00 98.12 98 LYS A C 1
ATOM 795 O O . LYS A 1 98 ? 63.963 3.369 -84.548 1.00 98.12 98 LYS A O 1
ATOM 800 N N . ASP A 1 99 ? 66.148 3.360 -85.047 1.00 98.06 99 ASP A N 1
ATOM 801 C CA . ASP A 1 99 ? 66.595 2.785 -83.774 1.00 98.06 99 ASP A CA 1
ATOM 802 C C . ASP A 1 99 ? 66.309 3.731 -82.595 1.00 98.06 99 ASP A C 1
ATOM 804 O O . ASP A 1 99 ? 65.681 3.328 -81.617 1.00 98.06 99 ASP A O 1
ATOM 808 N N . LYS A 1 100 ? 66.646 5.023 -82.713 1.00 98.12 100 LYS A N 1
ATOM 809 C CA . LYS A 1 100 ? 66.312 6.028 -81.687 1.00 98.12 100 LYS A CA 1
ATOM 810 C C . LYS A 1 100 ? 64.805 6.222 -81.515 1.00 98.12 100 LYS A C 1
ATOM 812 O O . LYS A 1 100 ? 64.328 6.274 -80.383 1.00 98.12 100 LYS A O 1
ATOM 817 N N . GLU A 1 101 ? 64.046 6.294 -82.606 1.00 97.88 101 GLU A N 1
ATOM 818 C CA . GLU A 1 101 ? 62.578 6.363 -82.574 1.00 97.88 101 GLU A CA 1
ATOM 819 C C . GLU A 1 101 ? 61.989 5.148 -81.840 1.00 97.88 101 GLU A C 1
ATOM 821 O O . GLU A 1 101 ? 61.182 5.307 -80.924 1.00 97.88 101 GLU A O 1
ATOM 826 N N . MET A 1 102 ? 62.454 3.939 -82.167 1.00 97.81 102 MET A N 1
ATOM 827 C CA . MET A 1 102 ? 62.056 2.693 -81.510 1.00 97.81 102 MET A CA 1
ATOM 828 C C . MET A 1 102 ? 62.438 2.667 -80.023 1.00 97.81 102 MET A C 1
ATOM 830 O O . MET A 1 102 ? 61.629 2.239 -79.201 1.00 97.81 102 MET A O 1
ATOM 834 N N . GLN A 1 103 ? 63.625 3.154 -79.648 1.00 97.69 103 GLN A N 1
ATOM 835 C CA . GLN A 1 103 ? 64.051 3.264 -78.248 1.00 97.69 103 GLN A CA 1
ATOM 836 C C . GLN A 1 103 ? 63.156 4.231 -77.459 1.00 97.69 103 GLN A C 1
ATOM 838 O O . GLN A 1 103 ? 62.657 3.866 -76.393 1.00 97.69 103 GLN A O 1
ATOM 843 N N . HIS A 1 104 ? 62.880 5.426 -77.991 1.00 98.00 104 HIS A N 1
ATOM 844 C CA . HIS A 1 104 ? 61.993 6.398 -77.345 1.00 98.00 104 HIS A CA 1
ATOM 845 C C . HIS A 1 104 ? 60.549 5.883 -77.226 1.00 98.00 104 HIS A C 1
ATOM 847 O O . HIS A 1 104 ? 59.945 6.003 -76.159 1.00 98.00 104 HIS A O 1
ATOM 853 N N . LEU A 1 105 ? 60.011 5.248 -78.273 1.00 98.25 105 LEU A N 1
ATOM 854 C CA . LEU A 1 105 ? 58.686 4.617 -78.240 1.00 98.25 105 LEU A CA 1
ATOM 855 C C . LEU A 1 105 ? 58.629 3.445 -77.250 1.00 98.25 105 LEU A C 1
ATOM 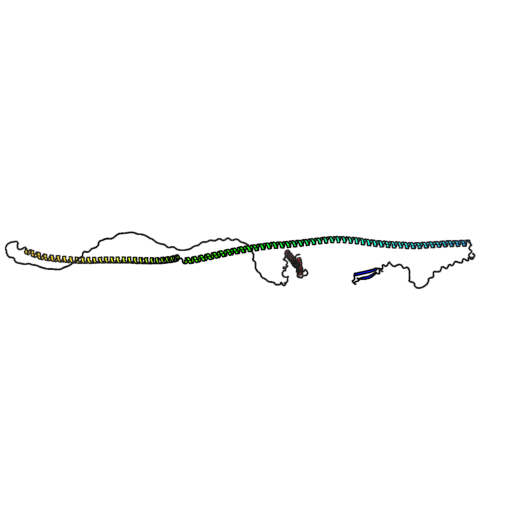857 O O . LEU A 1 105 ? 57.623 3.282 -76.560 1.00 98.25 105 LEU A O 1
ATOM 861 N N . SER A 1 106 ? 59.700 2.655 -77.135 1.00 98.06 106 SER A N 1
ATOM 862 C CA . SER A 1 106 ? 59.808 1.552 -76.173 1.00 98.06 106 SER A CA 1
ATOM 863 C C . SER A 1 106 ? 59.780 2.057 -74.726 1.00 98.06 106 SER A C 1
ATOM 865 O O . SER A 1 106 ? 58.978 1.567 -73.929 1.00 98.06 106 SER A O 1
ATOM 867 N N . VAL A 1 107 ? 60.567 3.094 -74.405 1.00 98.12 107 VAL A N 1
ATOM 868 C CA . VAL A 1 107 ? 60.575 3.737 -73.075 1.00 98.12 107 VAL A CA 1
ATOM 869 C C . VAL A 1 107 ? 59.220 4.367 -72.750 1.00 98.12 107 VAL A C 1
ATOM 871 O O . VAL A 1 107 ? 58.678 4.131 -71.674 1.00 98.12 107 VAL A O 1
ATOM 874 N N . LEU A 1 108 ? 58.613 5.106 -73.684 1.00 98.31 108 LEU A N 1
ATOM 875 C CA . LEU A 1 108 ? 57.286 5.689 -73.469 1.00 98.31 108 LEU A CA 1
ATOM 876 C C . LEU A 1 108 ? 56.215 4.603 -73.256 1.00 98.31 108 LEU A C 1
ATOM 878 O O . LEU A 1 108 ? 55.336 4.754 -72.409 1.00 98.31 108 LEU A O 1
ATOM 882 N N . THR A 1 109 ? 56.312 3.483 -73.978 1.00 98.25 109 THR A N 1
ATOM 883 C CA . THR A 1 109 ? 55.399 2.340 -73.833 1.00 98.25 109 THR A CA 1
ATOM 884 C C . THR A 1 109 ? 55.573 1.626 -72.490 1.00 98.25 109 THR A C 1
ATOM 886 O O . THR A 1 109 ? 54.575 1.217 -71.893 1.00 98.25 109 THR A O 1
ATOM 889 N N . SER A 1 110 ? 56.805 1.453 -71.998 1.00 97.62 110 SER A N 1
ATOM 890 C CA . SER A 1 110 ? 57.054 0.813 -70.700 1.00 97.62 110 SER A CA 1
ATOM 891 C C . SER A 1 110 ? 56.638 1.716 -69.537 1.00 97.62 110 SER A C 1
ATOM 893 O O . SER A 1 110 ? 55.922 1.254 -68.649 1.00 97.62 110 SER A O 1
ATOM 895 N N . GLU A 1 111 ? 56.963 3.011 -69.589 1.00 97.88 111 GLU A N 1
ATOM 896 C CA . GLU A 1 111 ? 56.493 4.006 -68.621 1.00 97.88 111 GLU A CA 1
ATOM 897 C C . GLU A 1 111 ? 54.963 4.116 -68.579 1.00 97.88 111 GLU A C 1
ATOM 899 O O . GLU A 1 111 ? 54.378 4.232 -67.499 1.00 97.88 111 GLU A O 1
ATOM 904 N N . TRP A 1 112 ? 54.296 4.104 -69.739 1.00 98.25 112 TRP A N 1
ATOM 905 C CA . TRP A 1 112 ? 52.836 4.167 -69.802 1.00 98.25 112 TRP A CA 1
ATOM 906 C C . TRP A 1 112 ? 52.210 2.938 -69.135 1.00 98.25 112 TRP A C 1
ATOM 908 O O . TRP A 1 112 ? 51.387 3.101 -68.236 1.00 98.25 112 TRP A O 1
ATOM 918 N N . LYS A 1 113 ? 52.678 1.728 -69.481 1.00 98.44 113 LYS A N 1
ATOM 919 C CA . LYS A 1 113 ? 52.233 0.466 -68.859 1.00 98.44 113 LYS A CA 1
ATOM 920 C C . LYS A 1 113 ? 52.488 0.434 -67.351 1.00 98.44 113 LYS A C 1
ATOM 922 O O . LYS A 1 113 ? 51.620 -0.011 -66.607 1.00 98.44 113 LYS A O 1
ATOM 927 N N . GLN A 1 114 ? 53.646 0.918 -66.894 1.00 98.44 114 GLN A N 1
ATOM 928 C CA . GLN A 1 114 ? 53.956 0.991 -65.466 1.00 98.44 114 GLN A CA 1
ATOM 929 C C . GLN A 1 114 ? 52.973 1.915 -64.736 1.00 98.44 114 GLN A C 1
ATOM 931 O O . GLN A 1 114 ? 52.369 1.495 -63.752 1.00 98.44 114 GLN A O 1
ATOM 936 N N . ARG A 1 115 ? 52.767 3.145 -65.229 1.00 98.00 115 ARG A N 1
ATOM 937 C CA . ARG A 1 115 ? 51.839 4.096 -64.594 1.00 98.00 115 ARG A CA 1
ATOM 938 C C . ARG A 1 115 ? 50.392 3.615 -64.623 1.00 98.00 115 ARG A C 1
ATOM 940 O O . ARG A 1 115 ? 49.637 3.959 -63.719 1.00 98.00 115 ARG A O 1
ATOM 947 N N . ASP A 1 116 ? 49.992 2.844 -65.631 1.00 98.12 116 ASP A N 1
ATOM 948 C CA . ASP A 1 116 ? 48.649 2.262 -65.681 1.00 98.12 116 ASP A CA 1
ATOM 949 C C . ASP A 1 116 ? 48.477 1.157 -64.635 1.00 98.12 116 ASP A C 1
ATOM 951 O O . ASP A 1 116 ? 47.581 1.247 -63.798 1.00 98.12 116 ASP A O 1
ATOM 955 N N . MET A 1 117 ? 49.419 0.212 -64.564 1.00 98.31 117 MET A N 1
ATOM 956 C CA . MET A 1 117 ? 49.458 -0.817 -63.519 1.00 98.31 117 MET A CA 1
ATOM 957 C C . MET A 1 117 ? 49.511 -0.211 -62.101 1.00 98.31 117 MET A C 1
ATOM 959 O O . MET A 1 117 ? 48.872 -0.717 -61.179 1.00 98.31 117 MET A O 1
ATOM 963 N N . GLU A 1 118 ? 50.229 0.900 -61.903 1.00 98.12 118 GLU A N 1
ATOM 964 C CA . GLU A 1 118 ? 50.259 1.637 -60.632 1.00 98.12 118 GLU A CA 1
ATOM 965 C C . GLU A 1 118 ? 48.894 2.253 -60.269 1.00 98.12 118 GLU A C 1
ATOM 967 O O . GLU A 1 118 ? 48.503 2.213 -59.096 1.00 98.12 118 GLU A O 1
ATOM 972 N N . ARG A 1 119 ? 48.143 2.779 -61.253 1.00 98.38 119 ARG A N 1
ATOM 973 C CA . ARG A 1 119 ? 46.764 3.270 -61.058 1.00 98.38 119 ARG A CA 1
ATOM 974 C C . ARG A 1 119 ? 45.808 2.128 -60.747 1.00 98.38 119 ARG A C 1
ATOM 976 O O . ARG A 1 119 ? 45.062 2.235 -59.777 1.00 98.38 119 ARG A O 1
ATOM 983 N N . GLU A 1 120 ? 45.842 1.041 -61.517 1.00 98.25 120 GLU A N 1
ATOM 984 C CA . GLU A 1 120 ? 45.010 -0.144 -61.278 1.00 98.25 120 GLU A CA 1
ATOM 985 C C . GLU A 1 120 ? 45.248 -0.706 -59.872 1.00 98.25 120 GLU A C 1
ATOM 987 O O . GLU A 1 120 ? 44.299 -0.918 -59.118 1.00 98.25 120 GLU A O 1
ATOM 992 N N . LEU A 1 121 ? 46.511 -0.850 -59.459 1.00 98.38 121 LEU A N 1
ATOM 993 C CA . LEU A 1 121 ? 46.888 -1.335 -58.130 1.00 98.38 121 LEU A CA 1
ATOM 994 C C . LEU A 1 121 ? 46.476 -0.372 -56.999 1.00 98.38 121 LEU A C 1
ATOM 996 O O . LEU A 1 121 ? 46.267 -0.804 -55.861 1.00 98.38 121 LEU A O 1
ATOM 1000 N N . LEU A 1 122 ? 46.389 0.936 -57.262 1.00 98.31 122 LEU A N 1
ATOM 1001 C CA . LEU A 1 122 ? 45.871 1.920 -56.304 1.00 98.31 122 LEU A CA 1
ATOM 1002 C C . LEU A 1 122 ? 44.340 1.846 -56.199 1.00 98.31 122 LEU A C 1
ATOM 1004 O O . LEU A 1 122 ? 43.815 1.771 -55.088 1.00 98.31 122 LEU A O 1
ATOM 1008 N N . LEU A 1 123 ? 43.638 1.800 -57.334 1.00 98.50 123 LEU A N 1
ATOM 1009 C CA . LEU A 1 123 ? 42.181 1.656 -57.400 1.00 98.50 123 LEU A CA 1
ATOM 1010 C C . LEU A 1 123 ? 41.722 0.332 -56.776 1.00 98.50 123 LEU A C 1
ATOM 1012 O O . LEU A 1 123 ? 40.777 0.319 -55.992 1.00 98.50 123 LEU A O 1
ATOM 1016 N N . GLN A 1 124 ? 42.433 -0.769 -57.031 1.00 98.62 124 GLN A N 1
ATOM 1017 C CA . GLN A 1 124 ? 42.166 -2.072 -56.420 1.00 98.62 124 GLN A CA 1
ATOM 1018 C C . GLN A 1 124 ? 42.318 -2.024 -54.892 1.00 98.62 124 GLN A C 1
ATOM 1020 O O . GLN A 1 124 ? 41.491 -2.590 -54.175 1.00 98.62 124 GLN A O 1
ATOM 1025 N N . ARG A 1 125 ? 43.336 -1.321 -54.371 1.00 98.62 125 ARG A N 1
ATOM 1026 C CA . ARG A 1 125 ? 43.510 -1.116 -52.921 1.00 98.62 125 ARG A CA 1
ATOM 1027 C C . ARG A 1 125 ? 42.380 -0.281 -52.319 1.00 98.62 125 ARG A C 1
ATOM 1029 O O . ARG A 1 125 ? 41.847 -0.675 -51.285 1.00 98.62 125 ARG A O 1
ATOM 1036 N N . GLN A 1 126 ? 41.979 0.808 -52.976 1.00 98.50 126 GLN A N 1
ATOM 1037 C CA . GLN A 1 126 ? 40.852 1.642 -52.538 1.00 98.50 126 GLN A CA 1
ATOM 1038 C C . GLN A 1 126 ? 39.529 0.863 -52.554 1.00 98.50 126 GLN A C 1
ATOM 1040 O O . GLN A 1 126 ? 38.794 0.895 -51.573 1.00 98.50 126 GLN A O 1
ATOM 1045 N N . LEU A 1 127 ? 39.261 0.079 -53.602 1.00 98.62 127 LEU A N 1
ATOM 1046 C CA . LEU A 1 127 ? 38.073 -0.775 -53.699 1.00 98.62 127 LEU A CA 1
ATOM 1047 C C . LEU A 1 127 ? 38.049 -1.830 -52.580 1.00 98.62 127 LEU A C 1
ATOM 1049 O O . LEU A 1 127 ? 37.026 -2.004 -51.921 1.00 98.62 127 LEU A O 1
ATOM 1053 N N . GLN A 1 128 ? 39.183 -2.479 -52.292 1.00 98.62 128 GLN A N 1
ATOM 1054 C CA . GLN A 1 128 ? 39.300 -3.403 -51.157 1.00 98.62 128 GLN A CA 1
ATOM 1055 C C . GLN A 1 128 ? 39.107 -2.721 -49.794 1.00 98.62 128 GLN A C 1
ATOM 1057 O O . GLN A 1 128 ? 38.646 -3.372 -48.857 1.00 98.62 128 GLN A O 1
ATOM 1062 N N . GLU A 1 129 ? 39.486 -1.452 -49.641 1.00 98.38 129 GLU A N 1
ATOM 1063 C CA . GLU A 1 129 ? 39.247 -0.682 -48.417 1.00 98.38 129 GLU A CA 1
ATOM 1064 C C . GLU A 1 129 ? 37.767 -0.312 -48.272 1.00 98.38 129 G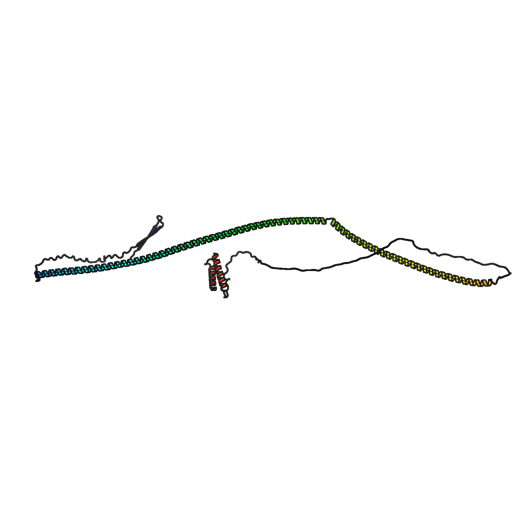LU A C 1
ATOM 1066 O O . GLU A 1 129 ? 37.177 -0.591 -47.228 1.00 98.38 129 GLU A O 1
ATOM 1071 N N . CYS A 1 130 ? 37.136 0.196 -49.336 1.00 98.56 130 CYS A N 1
ATOM 1072 C CA . CYS A 1 130 ? 35.696 0.451 -49.384 1.00 98.56 130 CYS A CA 1
ATOM 1073 C C . CYS A 1 130 ? 34.883 -0.809 -49.056 1.00 98.56 130 CYS A C 1
ATOM 1075 O O . CYS A 1 130 ? 34.027 -0.749 -48.178 1.00 98.56 130 CYS A O 1
ATOM 1077 N N . GLN A 1 131 ? 35.208 -1.959 -49.657 1.00 98.56 131 GLN A N 1
ATOM 1078 C CA . GLN A 1 131 ? 34.565 -3.246 -49.359 1.00 98.56 131 GLN A CA 1
ATOM 1079 C C . GLN A 1 131 ? 34.688 -3.613 -47.868 1.00 98.56 131 GLN A C 1
ATOM 1081 O O . GLN A 1 131 ? 33.696 -3.923 -47.212 1.00 98.56 131 GLN A O 1
ATOM 1086 N N . LYS A 1 132 ? 35.894 -3.506 -47.288 1.00 98.62 132 LYS A N 1
ATOM 1087 C CA . LYS A 1 132 ? 36.131 -3.786 -45.857 1.00 98.62 132 LYS A CA 1
ATOM 1088 C C . LYS A 1 132 ? 35.376 -2.830 -44.929 1.00 98.62 132 LYS A C 1
ATOM 1090 O O . LYS A 1 132 ? 35.053 -3.220 -43.808 1.00 98.62 132 LYS A O 1
ATOM 1095 N N . LEU A 1 133 ? 35.133 -1.588 -45.346 1.00 98.44 133 LEU A N 1
ATOM 1096 C CA . LEU A 1 133 ? 34.330 -0.620 -44.594 1.00 98.44 133 LEU A CA 1
ATOM 1097 C C . LEU A 1 133 ? 32.829 -0.901 -44.740 1.00 98.44 133 LEU A C 1
ATOM 1099 O O . LEU A 1 133 ? 32.112 -0.853 -43.743 1.00 98.44 133 LEU A O 1
ATOM 1103 N N . GLU A 1 134 ? 32.367 -1.266 -45.935 1.00 98.50 134 GLU A N 1
ATOM 1104 C CA . GLU A 1 134 ? 30.978 -1.642 -46.204 1.00 98.50 134 GLU A CA 1
ATOM 1105 C C . GLU A 1 134 ? 30.575 -2.906 -45.427 1.00 98.50 134 GLU A C 1
ATOM 1107 O O . GLU A 1 134 ? 29.528 -2.931 -44.781 1.00 98.50 134 GLU A O 1
ATOM 1112 N N . ASP A 1 135 ? 31.426 -3.934 -45.407 1.00 98.62 135 ASP A N 1
ATOM 1113 C CA . ASP A 1 135 ? 31.161 -5.177 -44.675 1.00 98.62 135 ASP A CA 1
ATOM 1114 C C . ASP A 1 135 ? 31.189 -4.973 -43.152 1.00 98.62 135 ASP A C 1
ATOM 1116 O O . ASP A 1 135 ? 30.357 -5.540 -42.438 1.00 98.62 135 ASP A O 1
ATOM 1120 N N . LYS A 1 136 ? 32.068 -4.093 -42.646 1.00 98.69 136 LYS A N 1
ATOM 1121 C CA . LYS A 1 136 ? 32.020 -3.634 -41.246 1.00 98.69 136 LYS A CA 1
ATOM 1122 C C . LYS A 1 136 ? 30.713 -2.906 -40.939 1.00 98.69 136 LYS A C 1
ATOM 1124 O O . LYS A 1 136 ? 30.084 -3.226 -39.935 1.00 98.69 136 LYS A O 1
ATOM 1129 N N . LEU A 1 137 ? 30.287 -1.979 -41.801 1.00 98.56 137 LEU A N 1
ATOM 1130 C CA . LEU A 1 137 ? 29.053 -1.211 -41.620 1.00 98.56 137 LEU A CA 1
ATOM 1131 C C . LEU A 1 137 ? 27.828 -2.137 -41.603 1.00 98.56 137 LEU A C 1
ATOM 1133 O O . LEU A 1 137 ? 27.017 -2.057 -40.680 1.00 98.56 137 LEU A O 1
ATOM 1137 N N . LYS A 1 138 ? 27.740 -3.081 -42.550 1.00 98.69 138 LYS A N 1
ATOM 1138 C CA . LYS A 1 138 ? 26.706 -4.131 -42.591 1.00 98.69 138 LYS A CA 1
ATOM 1139 C C . LYS A 1 138 ? 26.697 -4.990 -41.324 1.00 98.69 138 LYS A C 1
ATOM 1141 O O . LYS A 1 138 ? 25.621 -5.357 -40.854 1.00 98.69 138 LYS A O 1
ATOM 1146 N N . ALA A 1 139 ? 27.865 -5.321 -40.769 1.00 98.69 139 ALA A N 1
ATOM 1147 C CA . ALA A 1 139 ? 27.960 -6.070 -39.518 1.00 98.69 139 ALA A CA 1
ATOM 1148 C C . ALA A 1 139 ? 27.469 -5.245 -38.314 1.00 98.69 139 ALA A C 1
ATOM 1150 O O . ALA A 1 139 ? 26.635 -5.731 -37.551 1.00 98.69 139 ALA A O 1
ATOM 1151 N N . THR A 1 140 ? 27.905 -3.986 -38.177 1.00 98.44 140 THR A N 1
ATOM 1152 C CA . THR A 1 140 ? 27.455 -3.093 -37.091 1.00 98.44 140 THR A CA 1
ATOM 1153 C C . THR A 1 140 ? 25.967 -2.759 -37.173 1.00 98.44 140 THR A C 1
ATOM 1155 O O . THR A 1 140 ? 25.312 -2.659 -36.142 1.00 98.44 140 THR A O 1
ATOM 1158 N N . LEU A 1 141 ? 25.410 -2.639 -38.382 1.00 98.62 141 LEU A N 1
ATOM 1159 C CA . LEU A 1 141 ? 23.987 -2.372 -38.591 1.00 98.62 141 LEU A CA 1
ATOM 1160 C C . LEU A 1 141 ? 23.124 -3.569 -38.160 1.00 98.62 141 LEU A C 1
ATOM 1162 O O . LEU A 1 141 ? 22.139 -3.385 -37.454 1.00 98.62 141 LEU A O 1
ATOM 1166 N N . LYS A 1 142 ? 23.538 -4.804 -38.477 1.00 98.69 142 LYS A N 1
ATOM 1167 C CA . LYS A 1 142 ? 22.854 -6.026 -38.007 1.00 98.69 142 LYS A CA 1
ATOM 1168 C C . LYS A 1 142 ? 22.929 -6.214 -36.489 1.00 98.69 142 LYS A C 1
ATOM 1170 O O . LYS A 1 142 ? 21.960 -6.666 -35.886 1.00 98.69 142 LYS A O 1
ATOM 1175 N N . ASP A 1 143 ? 24.062 -5.876 -35.875 1.00 98.69 143 ASP A N 1
ATOM 1176 C CA . ASP A 1 143 ? 24.233 -5.888 -34.416 1.00 98.69 143 ASP A CA 1
ATOM 1177 C C . ASP A 1 143 ? 23.344 -4.830 -33.731 1.00 98.69 143 ASP A C 1
ATOM 1179 O O . ASP A 1 143 ? 22.683 -5.132 -32.737 1.00 98.69 143 ASP A O 1
ATOM 1183 N N . ALA A 1 144 ? 23.242 -3.627 -34.308 1.00 98.44 144 ALA A N 1
ATOM 1184 C CA . ALA A 1 144 ? 22.327 -2.584 -33.844 1.00 98.44 144 ALA A CA 1
ATOM 1185 C C . ALA A 1 144 ? 20.851 -3.008 -33.965 1.00 98.44 144 ALA A C 1
ATOM 1187 O O . ALA A 1 144 ? 20.130 -2.951 -32.972 1.00 98.44 144 ALA A O 1
ATOM 1188 N N . GLU A 1 145 ? 20.420 -3.521 -35.123 1.00 98.62 145 GLU A N 1
ATOM 1189 C CA . GLU A 1 145 ? 19.058 -4.040 -35.325 1.00 98.62 145 GLU A CA 1
ATOM 1190 C C . GLU A 1 145 ? 18.686 -5.151 -34.327 1.00 98.62 145 GLU A C 1
ATOM 1192 O O . GLU A 1 145 ? 17.539 -5.244 -33.888 1.00 98.62 145 GLU A O 1
ATOM 1197 N N . LEU A 1 146 ? 19.629 -6.043 -34.003 1.00 98.75 146 LEU A N 1
ATOM 1198 C CA . LEU A 1 146 ? 19.401 -7.131 -33.051 1.00 98.75 146 LEU A CA 1
ATOM 1199 C C . LEU A 1 146 ? 19.236 -6.581 -31.629 1.00 98.75 146 LEU A C 1
ATOM 1201 O O . LEU A 1 146 ? 18.322 -6.998 -30.916 1.00 98.75 146 LEU A O 1
ATOM 1205 N N . LYS A 1 147 ? 20.071 -5.610 -31.241 1.00 98.56 147 LYS A N 1
ATOM 1206 C CA . LYS A 1 147 ? 19.979 -4.917 -29.948 1.00 98.56 147 LYS A CA 1
ATOM 1207 C C . LYS A 1 147 ? 18.697 -4.100 -29.820 1.00 98.56 147 LYS A C 1
ATOM 1209 O O . LYS A 1 147 ? 18.075 -4.148 -28.767 1.00 98.56 147 LYS A O 1
ATOM 1214 N N . GLU A 1 148 ? 18.258 -3.422 -30.876 1.00 98.56 148 GLU A N 1
ATOM 1215 C CA . GLU A 1 148 ? 16.983 -2.696 -30.909 1.00 98.56 148 GLU A CA 1
ATOM 1216 C C . GLU A 1 148 ? 15.794 -3.647 -30.699 1.00 98.56 148 GLU A C 1
ATOM 1218 O O . GLU A 1 148 ? 14.962 -3.420 -29.820 1.00 98.56 148 GLU A O 1
ATOM 1223 N N . LYS A 1 149 ? 15.758 -4.776 -31.421 1.00 98.62 149 LYS A N 1
ATOM 1224 C CA . LYS A 1 149 ? 14.725 -5.817 -31.255 1.00 98.62 149 LYS A CA 1
ATOM 1225 C C . LYS A 1 149 ? 14.745 -6.429 -29.846 1.00 98.62 149 LYS A C 1
ATOM 1227 O O . LYS A 1 149 ? 13.684 -6.721 -29.294 1.00 98.62 149 LYS A O 1
ATOM 1232 N N . GLN A 1 150 ? 15.926 -6.597 -29.244 1.00 98.69 150 GLN A N 1
ATOM 1233 C CA . GLN A 1 150 ? 16.068 -7.060 -27.860 1.00 98.69 150 GLN A CA 1
ATOM 1234 C C . GLN A 1 150 ? 15.590 -6.016 -26.838 1.00 98.69 150 GLN A C 1
ATOM 1236 O O . GLN A 1 150 ? 14.879 -6.368 -25.901 1.00 98.69 150 GLN A O 1
ATOM 1241 N N . LEU A 1 151 ? 15.956 -4.743 -26.997 1.00 98.50 151 LEU A N 1
ATOM 1242 C CA . LEU A 1 151 ? 15.509 -3.672 -26.103 1.00 98.50 151 LEU A CA 1
ATOM 1243 C C . LEU A 1 151 ? 13.991 -3.498 -26.186 1.00 98.50 151 LEU A C 1
ATOM 1245 O O . LEU A 1 151 ? 13.329 -3.502 -25.155 1.00 98.50 151 LEU A O 1
ATOM 1249 N N . SER A 1 152 ? 13.423 -3.484 -27.394 1.00 98.62 152 SER A N 1
ATOM 1250 C CA . SER A 1 152 ? 11.975 -3.394 -27.609 1.00 98.62 152 SER A CA 1
ATOM 1251 C C . SER A 1 152 ? 11.199 -4.538 -26.933 1.00 98.62 152 SER A C 1
ATOM 1253 O O . SER A 1 152 ? 10.152 -4.302 -26.325 1.00 98.62 152 SER A O 1
ATOM 1255 N N . SER A 1 153 ? 11.717 -5.775 -26.953 1.00 98.50 153 SER A N 1
ATOM 1256 C CA . SER A 1 153 ? 11.078 -6.893 -26.241 1.00 98.50 153 SER A CA 1
ATOM 1257 C C . SER A 1 153 ? 11.189 -6.763 -24.715 1.00 98.50 153 SER A C 1
ATOM 1259 O O . SER A 1 153 ? 10.215 -7.030 -24.007 1.00 98.50 153 SER A O 1
ATOM 1261 N N . GLN A 1 154 ? 12.320 -6.271 -24.200 1.00 98.62 154 GLN A N 1
ATOM 1262 C CA . GLN A 1 154 ? 12.511 -5.998 -22.772 1.00 98.62 154 GLN A CA 1
ATOM 1263 C C . GLN A 1 154 ? 11.633 -4.834 -22.276 1.00 98.62 154 GLN A C 1
ATOM 1265 O O . GLN A 1 154 ? 11.034 -4.932 -21.205 1.00 98.62 154 GLN A O 1
ATOM 1270 N N . GLU A 1 155 ? 11.484 -3.767 -23.060 1.00 98.50 155 GLU A N 1
ATOM 1271 C CA . GLU A 1 155 ? 10.580 -2.643 -22.784 1.00 98.50 155 GLU A CA 1
ATOM 1272 C C . GLU A 1 155 ? 9.110 -3.079 -22.785 1.00 98.50 155 GLU A C 1
ATOM 1274 O O . GLU A 1 155 ? 8.342 -2.670 -21.907 1.00 98.50 155 GLU A O 1
ATOM 1279 N N . ALA A 1 156 ? 8.713 -3.956 -23.714 1.00 98.44 156 ALA A N 1
ATOM 1280 C CA . ALA A 1 156 ? 7.377 -4.547 -23.740 1.00 98.44 156 ALA A CA 1
ATOM 1281 C C . ALA A 1 156 ? 7.115 -5.433 -22.506 1.00 98.44 156 ALA A C 1
ATOM 1283 O O . ALA A 1 156 ? 6.061 -5.313 -21.873 1.00 98.44 156 ALA A O 1
ATOM 1284 N N . GLU A 1 157 ? 8.081 -6.270 -22.108 1.00 98.69 157 GLU A N 1
ATOM 1285 C CA . GLU A 1 157 ? 8.009 -7.058 -20.872 1.00 98.69 157 GLU A CA 1
ATOM 1286 C C . GLU A 1 157 ? 7.895 -6.180 -19.620 1.00 98.69 157 GLU A C 1
ATOM 1288 O O . GLU A 1 157 ? 7.052 -6.444 -18.761 1.00 98.69 157 GLU A O 1
ATOM 1293 N N . LEU A 1 158 ? 8.730 -5.144 -19.494 1.00 98.44 158 LEU A N 1
ATOM 1294 C CA . LEU A 1 158 ? 8.712 -4.221 -18.356 1.00 98.44 158 LEU A CA 1
ATOM 1295 C C . LEU A 1 158 ? 7.397 -3.436 -18.299 1.00 98.44 158 LEU A C 1
ATOM 1297 O O . LEU A 1 158 ? 6.785 -3.347 -17.234 1.00 98.44 158 LEU A O 1
ATOM 1301 N N . SER A 1 159 ? 6.904 -2.967 -19.447 1.00 98.56 159 SER A N 1
ATOM 1302 C CA . SER A 1 159 ? 5.592 -2.323 -19.572 1.00 98.56 159 SER A CA 1
ATOM 1303 C C . SER A 1 159 ? 4.459 -3.247 -19.124 1.00 98.56 159 SER A C 1
ATOM 1305 O O . SER A 1 159 ? 3.531 -2.809 -18.443 1.00 98.56 159 SER A O 1
ATOM 1307 N N . GLN A 1 160 ? 4.522 -4.539 -19.462 1.00 98.75 160 GLN A N 1
ATOM 1308 C CA . GLN A 1 160 ? 3.508 -5.501 -19.036 1.00 98.75 160 GLN A CA 1
ATOM 1309 C C . GLN A 1 160 ? 3.622 -5.861 -17.547 1.00 98.75 160 GLN A C 1
ATOM 1311 O O . GLN A 1 160 ? 2.598 -5.980 -16.874 1.00 98.75 160 GLN A O 1
ATOM 1316 N N . LYS A 1 161 ? 4.842 -5.978 -17.008 1.00 98.50 161 LYS A N 1
ATOM 1317 C CA . LYS A 1 161 ? 5.092 -6.182 -15.570 1.00 98.50 161 LYS A CA 1
ATOM 1318 C C . LYS A 1 161 ? 4.562 -5.004 -14.746 1.00 98.50 161 LYS A C 1
ATOM 1320 O O . LYS A 1 161 ? 3.862 -5.238 -13.765 1.00 98.50 161 LYS A O 1
ATOM 1325 N N . LEU A 1 162 ? 4.791 -3.764 -15.188 1.00 98.69 162 LEU A N 1
ATOM 1326 C CA . LEU A 1 162 ? 4.255 -2.555 -14.552 1.00 98.69 162 LEU A CA 1
ATOM 1327 C C . LEU A 1 162 ? 2.716 -2.554 -14.542 1.00 98.69 162 LEU A C 1
ATOM 1329 O O . LEU A 1 162 ? 2.115 -2.501 -13.473 1.00 98.69 162 LEU A O 1
ATOM 1333 N N . ARG A 1 163 ? 2.073 -2.758 -15.703 1.00 98.62 163 ARG A N 1
ATOM 1334 C CA . ARG A 1 163 ? 0.601 -2.872 -15.811 1.00 98.62 163 ARG A CA 1
ATOM 1335 C C . ARG A 1 163 ? 0.010 -3.964 -14.914 1.00 98.62 163 ARG A C 1
ATOM 1337 O O . ARG A 1 163 ? -1.106 -3.808 -14.424 1.00 98.62 163 ARG A O 1
ATOM 1344 N N . ASN A 1 164 ? 0.713 -5.082 -14.734 1.00 98.50 164 ASN A N 1
ATOM 1345 C CA . ASN A 1 164 ? 0.273 -6.163 -13.852 1.00 98.50 164 ASN A CA 1
ATOM 1346 C C . ASN A 1 164 ? 0.398 -5.763 -12.369 1.00 98.50 164 ASN A C 1
ATOM 1348 O O . ASN A 1 164 ? -0.538 -5.995 -11.606 1.00 98.50 164 ASN A O 1
ATOM 1352 N N . MET A 1 165 ? 1.503 -5.117 -11.978 1.00 98.38 165 MET A N 1
ATOM 1353 C CA . MET A 1 165 ? 1.705 -4.592 -10.620 1.00 98.38 165 MET A CA 1
ATOM 1354 C C . MET A 1 165 ? 0.673 -3.520 -10.250 1.00 98.38 165 MET A C 1
ATOM 1356 O O . MET A 1 165 ? 0.121 -3.566 -9.151 1.00 98.38 165 MET A O 1
ATOM 1360 N N . ASP A 1 166 ? 0.363 -2.595 -11.162 1.00 98.31 166 ASP A N 1
ATOM 1361 C CA . ASP A 1 166 ? -0.647 -1.556 -10.929 1.00 98.31 166 ASP A CA 1
ATOM 1362 C C . ASP A 1 166 ? -2.047 -2.156 -10.743 1.00 98.31 166 ASP A C 1
ATOM 1364 O O . ASP A 1 166 ? -2.737 -1.809 -9.785 1.00 98.31 166 ASP A O 1
ATOM 1368 N N . LYS A 1 167 ? -2.435 -3.133 -11.577 1.00 98.69 167 LYS A N 1
ATOM 1369 C CA . LYS A 1 167 ? -3.695 -3.883 -11.410 1.00 98.69 167 LYS A CA 1
ATOM 1370 C C . LYS A 1 167 ? -3.758 -4.635 -10.081 1.00 98.69 167 LYS A C 1
ATOM 1372 O O . LYS A 1 167 ? -4.788 -4.599 -9.414 1.00 98.69 167 LYS A O 1
ATOM 1377 N N . GLN A 1 168 ? -2.673 -5.299 -9.679 1.00 98.56 168 GLN A N 1
ATOM 1378 C CA . GLN A 1 168 ? -2.614 -6.009 -8.400 1.00 98.56 168 GLN A CA 1
ATOM 1379 C C . GLN A 1 168 ? -2.745 -5.038 -7.217 1.00 98.56 168 GLN A C 1
ATOM 1381 O O . GLN A 1 168 ? -3.481 -5.313 -6.271 1.00 98.56 168 GLN A O 1
ATOM 1386 N N . LYS A 1 169 ? -2.078 -3.883 -7.284 1.00 98.44 169 LYS A N 1
ATOM 1387 C CA . LYS A 1 169 ? -2.166 -2.814 -6.283 1.00 98.44 169 LYS A CA 1
ATOM 1388 C C . LYS A 1 169 ? -3.574 -2.216 -6.205 1.00 98.44 169 LYS A C 1
ATOM 1390 O O . LYS A 1 169 ? -4.078 -2.011 -5.103 1.00 98.44 169 LYS A O 1
ATOM 1395 N N . GLU A 1 170 ? -4.223 -1.965 -7.342 1.00 98.62 170 GLU A N 1
ATOM 1396 C CA . GLU A 1 170 ? -5.615 -1.502 -7.399 1.00 98.62 170 GLU A CA 1
ATOM 1397 C C . GLU A 1 170 ? -6.571 -2.543 -6.797 1.00 98.62 170 GLU A C 1
ATOM 1399 O O . GLU A 1 170 ? -7.406 -2.198 -5.958 1.00 98.62 170 GLU A O 1
ATOM 1404 N N . GLN A 1 171 ? -6.409 -3.822 -7.153 1.00 98.56 171 GLN A N 1
ATOM 1405 C CA . GLN A 1 171 ? -7.196 -4.921 -6.596 1.00 98.56 171 GLN A CA 1
ATOM 1406 C C . GLN A 1 171 ? -7.029 -5.020 -5.073 1.00 98.56 171 GLN A C 1
ATOM 1408 O O . GLN A 1 171 ? -8.028 -4.992 -4.359 1.00 98.56 171 GLN A O 1
ATOM 1413 N N . GLN A 1 172 ? -5.796 -5.034 -4.558 1.00 98.50 172 GLN A N 1
ATOM 1414 C CA . GLN A 1 172 ? -5.530 -5.061 -3.113 1.00 98.50 172 GLN A CA 1
ATOM 1415 C C . GLN A 1 172 ? -6.091 -3.820 -2.396 1.00 98.50 172 GLN A C 1
ATOM 1417 O O . GLN A 1 172 ? -6.639 -3.924 -1.296 1.00 98.50 172 GLN A O 1
ATOM 1422 N N . GLN A 1 173 ? -6.019 -2.636 -3.017 1.00 98.62 173 GLN A N 1
ATOM 1423 C CA . GLN A 1 173 ? -6.621 -1.417 -2.467 1.00 98.62 173 GLN A CA 1
ATOM 1424 C C . GLN A 1 173 ? -8.159 -1.480 -2.463 1.00 98.62 173 GLN A C 1
ATOM 1426 O O . GLN A 1 173 ? -8.795 -0.911 -1.576 1.00 98.62 173 GLN A O 1
ATOM 1431 N N . LYS A 1 174 ? -8.775 -2.160 -3.434 1.00 98.56 174 LYS A N 1
ATOM 1432 C CA . LYS A 1 174 ? -10.224 -2.387 -3.487 1.00 98.56 174 LYS A CA 1
ATOM 1433 C C . LYS A 1 174 ? -10.669 -3.424 -2.455 1.00 98.56 174 LYS A C 1
ATOM 1435 O O . LYS A 1 174 ? -11.611 -3.171 -1.717 1.00 98.56 174 LYS A O 1
ATOM 1440 N N . GLU A 1 175 ? -9.964 -4.546 -2.346 1.00 98.50 175 GLU A N 1
ATOM 1441 C CA . GLU A 1 175 ? -10.238 -5.602 -1.365 1.00 98.50 175 GLU A CA 1
ATOM 1442 C C . GLU A 1 175 ? -10.136 -5.078 0.073 1.00 98.50 175 GLU A C 1
ATOM 1444 O O . GLU A 1 175 ? -11.056 -5.278 0.864 1.00 98.50 175 GLU A O 1
ATOM 1449 N N . THR A 1 176 ? -9.083 -4.322 0.397 1.00 98.19 176 THR A N 1
ATOM 1450 C CA . THR A 1 176 ? -8.922 -3.711 1.730 1.00 98.19 176 THR A CA 1
ATOM 1451 C C . THR A 1 176 ? -9.978 -2.642 2.033 1.00 98.19 176 THR A C 1
ATOM 1453 O O . THR A 1 176 ? -10.470 -2.591 3.159 1.00 98.19 176 THR A O 1
ATOM 1456 N N . LYS A 1 177 ? -10.404 -1.830 1.051 1.00 98.69 177 LYS A N 1
ATOM 1457 C CA . LYS A 1 177 ? -11.559 -0.921 1.212 1.00 98.69 177 LYS A CA 1
ATOM 1458 C C . LYS A 1 177 ? -12.845 -1.695 1.508 1.00 98.69 177 LYS A C 1
ATOM 1460 O O . LYS A 1 177 ? -13.503 -1.396 2.500 1.00 98.69 177 LYS A O 1
ATOM 1465 N N . ASN A 1 178 ? -13.150 -2.721 0.713 1.00 98.62 178 ASN A N 1
ATOM 1466 C CA . ASN A 1 178 ? -14.340 -3.555 0.888 1.00 98.62 178 ASN A CA 1
ATOM 1467 C C . ASN A 1 178 ? -14.361 -4.244 2.268 1.00 98.62 178 ASN A C 1
ATOM 1469 O O . ASN A 1 178 ? -15.399 -4.274 2.921 1.00 98.62 178 ASN A O 1
ATOM 1473 N N . GLN A 1 179 ? -13.217 -4.752 2.744 1.00 98.62 179 GLN A N 1
ATOM 1474 C CA . GLN A 1 179 ? -13.078 -5.332 4.089 1.00 98.62 179 GLN A CA 1
ATOM 1475 C C . GLN A 1 179 ? -13.349 -4.295 5.189 1.00 98.62 179 GLN A C 1
ATOM 1477 O O . GLN A 1 179 ? -14.107 -4.561 6.119 1.00 98.62 179 GLN A O 1
ATOM 1482 N N . ILE A 1 180 ? -12.776 -3.091 5.067 1.00 98.62 180 ILE A N 1
ATOM 1483 C CA . ILE A 1 180 ? -13.016 -1.981 6.001 1.00 98.62 180 ILE A CA 1
ATOM 1484 C C . ILE A 1 180 ? -14.494 -1.559 5.999 1.00 98.62 180 ILE A C 1
ATOM 1486 O O . ILE A 1 180 ? -15.017 -1.164 7.039 1.00 98.62 180 ILE A O 1
ATOM 1490 N N . GLU A 1 181 ? -15.174 -1.618 4.855 1.00 98.75 181 GLU A N 1
ATOM 1491 C CA . GLU A 1 181 ? -16.600 -1.305 4.737 1.00 98.75 181 GLU A CA 1
ATOM 1492 C C . GLU A 1 181 ? -17.487 -2.401 5.348 1.00 98.75 181 GLU A C 1
ATOM 1494 O O . GLU A 1 181 ? -18.377 -2.059 6.125 1.00 98.75 181 GLU A O 1
ATOM 1499 N N . SER A 1 182 ? -17.184 -3.687 5.126 1.00 98.81 182 SER A N 1
ATOM 1500 C CA . SER A 1 182 ? -17.870 -4.820 5.777 1.00 98.81 182 SER A CA 1
ATOM 1501 C C . SER A 1 182 ? -17.779 -4.730 7.304 1.00 98.81 182 SER A C 1
ATOM 1503 O O . SER A 1 182 ? -18.799 -4.621 7.981 1.00 98.81 182 SER A O 1
ATOM 1505 N N . ILE A 1 183 ? -16.561 -4.602 7.846 1.00 98.56 183 ILE A N 1
ATOM 1506 C CA . ILE A 1 183 ? -16.317 -4.510 9.296 1.00 98.56 183 ILE A CA 1
ATOM 1507 C C . ILE A 1 183 ? -17.036 -3.295 9.913 1.00 98.56 183 ILE A C 1
ATOM 1509 O O . ILE A 1 183 ? -17.524 -3.358 11.042 1.00 98.56 183 ILE A O 1
ATOM 1513 N N . LYS A 1 184 ? -17.153 -2.177 9.180 1.00 98.69 184 LYS A N 1
ATOM 1514 C CA . LYS A 1 184 ? -17.954 -1.018 9.616 1.00 98.69 184 LYS A CA 1
ATOM 1515 C C . LYS A 1 184 ? -19.452 -1.314 9.629 1.00 98.69 184 LYS A C 1
ATOM 1517 O O . LYS A 1 184 ? -20.134 -0.818 10.522 1.00 98.69 184 LYS A O 1
ATOM 1522 N N . MET A 1 185 ? -19.981 -2.058 8.658 1.00 98.56 185 MET A N 1
ATOM 1523 C CA . MET A 1 185 ? -21.394 -2.454 8.642 1.00 98.56 185 MET A CA 1
ATOM 1524 C C . MET A 1 185 ? -21.698 -3.402 9.807 1.00 98.56 185 MET A C 1
ATOM 1526 O O . MET A 1 185 ? -22.576 -3.094 10.609 1.00 98.56 185 MET A O 1
ATOM 1530 N N . GLU A 1 186 ? -20.895 -4.454 9.974 1.00 98.62 186 GLU A N 1
ATOM 1531 C CA . GLU A 1 186 ? -20.982 -5.431 11.071 1.00 98.62 186 GLU A CA 1
ATOM 1532 C C . GLU A 1 186 ? -20.928 -4.754 12.455 1.00 98.62 186 GLU A C 1
ATOM 1534 O O . GLU A 1 186 ? -21.760 -5.013 13.326 1.00 98.62 186 GLU A O 1
ATOM 1539 N N . TYR A 1 187 ? -19.993 -3.818 12.659 1.00 98.50 187 TYR A N 1
ATOM 1540 C CA . TYR A 1 187 ? -19.878 -3.083 13.923 1.00 98.50 187 TYR A CA 1
ATOM 1541 C C . TYR A 1 187 ? -21.049 -2.113 14.164 1.00 98.50 187 TYR A C 1
ATOM 1543 O O . TYR A 1 187 ? -21.498 -1.958 15.300 1.00 98.50 187 TYR A O 1
ATOM 1551 N N . ASN A 1 188 ? -21.582 -1.477 13.114 1.00 98.62 188 ASN A N 1
ATOM 1552 C CA . ASN A 1 188 ? -22.772 -0.630 13.230 1.00 98.62 188 ASN A CA 1
ATOM 1553 C C . ASN A 1 188 ? -24.035 -1.449 13.548 1.00 98.62 188 ASN A C 1
ATOM 1555 O O . ASN A 1 188 ? -24.863 -0.988 14.333 1.00 98.62 188 ASN A O 1
ATOM 1559 N N . GLU A 1 189 ? -24.171 -2.652 12.986 1.00 98.69 189 GLU A N 1
ATOM 1560 C CA . GLU A 1 189 ? -25.254 -3.588 13.305 1.00 98.69 189 GLU A CA 1
ATOM 1561 C C . GLU A 1 189 ? -25.165 -4.053 14.765 1.00 98.69 189 GLU A C 1
ATOM 1563 O O . GLU A 1 189 ? -26.138 -3.929 15.512 1.00 98.69 189 GLU A O 1
ATOM 1568 N N . LEU A 1 190 ? -23.978 -4.468 15.221 1.00 98.69 190 LEU A N 1
ATOM 1569 C CA . LEU A 1 190 ? -23.742 -4.849 16.616 1.00 98.69 190 LEU A CA 1
ATOM 1570 C C . LEU A 1 190 ? -24.051 -3.696 17.589 1.00 98.69 190 LEU A C 1
ATOM 1572 O O . LEU A 1 190 ? -24.721 -3.902 18.602 1.00 98.69 190 LEU A O 1
ATOM 1576 N N . LEU A 1 191 ? -23.642 -2.462 17.264 1.00 98.69 191 LEU A N 1
ATOM 1577 C CA . LEU A 1 191 ? -24.004 -1.271 18.042 1.00 98.69 191 LEU A CA 1
ATOM 1578 C C . LEU A 1 191 ? -25.512 -0.982 18.029 1.00 98.69 191 LEU A C 1
ATOM 1580 O O . LEU A 1 191 ? -26.041 -0.497 19.031 1.00 98.69 191 LEU A O 1
ATOM 1584 N N . ALA A 1 192 ? -26.216 -1.236 16.924 1.00 98.62 192 ALA A N 1
ATOM 1585 C CA . ALA A 1 192 ? -27.665 -1.059 16.846 1.00 98.62 192 ALA A CA 1
ATOM 1586 C C . ALA A 1 192 ? -28.407 -2.089 17.714 1.00 98.62 192 ALA A C 1
ATOM 1588 O O . ALA A 1 192 ? -29.353 -1.720 18.417 1.00 98.62 192 ALA A O 1
ATOM 1589 N N . MET A 1 193 ? -27.934 -3.339 17.721 1.00 98.44 193 MET A N 1
ATOM 1590 C CA . MET A 1 193 ? -28.456 -4.416 18.564 1.00 98.44 193 MET A CA 1
ATOM 1591 C C . MET A 1 193 ? -28.190 -4.165 20.051 1.00 98.44 193 MET A C 1
ATOM 1593 O O . MET A 1 193 ? -29.122 -4.260 20.847 1.00 98.44 193 MET A O 1
ATOM 1597 N N . GLU A 1 194 ? -26.983 -3.743 20.441 1.00 98.31 194 GLU A N 1
ATOM 1598 C CA . GLU A 1 194 ? -26.702 -3.417 21.848 1.00 98.31 194 GLU A CA 1
ATOM 1599 C C . GLU A 1 194 ? -27.523 -2.205 22.317 1.00 98.31 194 GLU A C 1
ATOM 1601 O O . GLU A 1 194 ? -28.131 -2.224 23.384 1.00 98.31 194 GLU A O 1
ATOM 1606 N N . ARG A 1 195 ? -27.675 -1.175 21.472 1.00 98.62 195 ARG A N 1
ATOM 1607 C CA . ARG A 1 195 ? -28.592 -0.051 21.742 1.00 98.62 195 ARG A CA 1
ATOM 1608 C C . ARG A 1 195 ? -30.059 -0.470 21.843 1.00 98.62 195 ARG A C 1
ATOM 1610 O O . ARG A 1 195 ? -30.857 0.316 22.347 1.00 98.62 195 ARG A O 1
ATOM 1617 N N . LEU A 1 196 ? -30.460 -1.629 21.320 1.00 98.62 196 LEU A N 1
ATOM 1618 C CA . LEU A 1 196 ? -31.801 -2.190 21.505 1.00 98.62 196 LEU A CA 1
ATOM 1619 C C . LEU A 1 196 ? -31.882 -2.970 22.821 1.00 98.62 196 LEU A C 1
ATOM 1621 O O . LEU A 1 196 ? -32.763 -2.681 23.625 1.00 98.62 196 LEU A O 1
ATOM 1625 N N . ASN A 1 197 ? -30.910 -3.842 23.090 1.00 98.75 197 ASN A N 1
ATOM 1626 C CA . ASN A 1 197 ? -30.770 -4.567 24.354 1.00 98.75 197 ASN A CA 1
ATOM 1627 C C . ASN A 1 197 ? -30.779 -3.628 25.578 1.00 98.75 197 ASN A C 1
ATOM 1629 O O . ASN A 1 197 ? -31.533 -3.853 26.524 1.00 98.75 197 ASN A O 1
ATOM 1633 N N . VAL A 1 198 ? -30.020 -2.527 25.533 1.00 98.69 198 VAL A N 1
ATOM 1634 C CA . VAL A 1 198 ? -30.009 -1.503 26.592 1.00 98.69 198 VAL A CA 1
ATOM 1635 C C . VAL A 1 198 ? -31.403 -0.907 26.816 1.00 98.69 198 VAL A C 1
ATOM 1637 O O . VAL A 1 198 ? -31.857 -0.883 27.956 1.00 98.69 198 VAL A O 1
ATOM 1640 N N . ARG A 1 199 ? -32.127 -0.511 25.759 1.00 98.75 199 ARG A N 1
ATOM 1641 C CA . ARG A 1 199 ? -33.495 0.041 25.881 1.00 98.75 199 ARG A CA 1
ATOM 1642 C C . ARG A 1 199 ? -34.481 -0.971 26.465 1.00 98.75 199 ARG A C 1
ATOM 1644 O O . ARG A 1 199 ? -35.291 -0.620 27.321 1.00 98.75 199 ARG A O 1
ATOM 1651 N N . ASP A 1 200 ? -34.390 -2.230 26.050 1.00 98.62 200 ASP A N 1
ATOM 1652 C CA . ASP A 1 200 ? -35.203 -3.321 26.590 1.00 98.62 200 ASP A CA 1
ATOM 1653 C C . ASP A 1 200 ? -34.925 -3.552 28.085 1.00 98.62 200 ASP A C 1
ATOM 1655 O O . ASP A 1 200 ? -35.849 -3.790 28.868 1.00 98.62 200 ASP A O 1
ATOM 1659 N N . LEU A 1 201 ? -33.656 -3.487 28.502 1.00 98.38 201 LEU A N 1
ATOM 1660 C CA . LEU A 1 201 ? -33.240 -3.609 29.901 1.00 98.38 201 LEU A CA 1
ATOM 1661 C C . LEU A 1 201 ? -33.660 -2.386 30.730 1.00 98.38 201 LEU A C 1
ATOM 1663 O O . LEU A 1 201 ? -34.165 -2.557 31.839 1.00 98.38 201 LEU A O 1
ATOM 1667 N N . GLU A 1 202 ? -33.547 -1.172 30.189 1.00 98.50 202 GLU A N 1
ATOM 1668 C CA . GLU A 1 202 ? -34.056 0.065 30.793 1.00 98.50 202 GLU A CA 1
ATOM 1669 C C . GLU A 1 202 ? -35.577 0.014 30.987 1.00 98.50 202 GLU A C 1
ATOM 1671 O O . GLU A 1 202 ? -36.073 0.382 32.055 1.00 98.50 202 GLU A O 1
ATOM 1676 N N . GLN A 1 203 ? -36.330 -0.503 30.009 1.00 98.62 203 GLN A N 1
ATOM 1677 C CA . GLN A 1 203 ? -37.781 -0.683 30.107 1.00 98.62 203 GLN A CA 1
ATOM 1678 C C . GLN A 1 203 ? -38.157 -1.731 31.167 1.00 98.62 203 GLN A C 1
ATOM 1680 O O . GLN A 1 203 ? -39.057 -1.485 31.979 1.00 98.62 203 GLN A O 1
ATOM 1685 N N . LYS A 1 204 ? -37.456 -2.875 31.203 1.00 98.44 204 LYS A N 1
ATOM 1686 C CA . LYS A 1 204 ? -37.638 -3.929 32.221 1.00 98.44 204 LYS A CA 1
ATOM 1687 C C . LYS A 1 204 ? -37.335 -3.394 33.623 1.00 98.44 204 LYS A C 1
ATOM 1689 O O . LYS A 1 204 ? -38.187 -3.498 34.504 1.00 98.44 204 LYS A O 1
ATOM 1694 N N . ASN A 1 205 ? -36.190 -2.736 33.808 1.00 98.44 205 ASN A N 1
ATOM 1695 C CA . ASN A 1 205 ? -35.794 -2.099 35.066 1.00 98.44 205 ASN A CA 1
ATOM 1696 C C . ASN A 1 205 ? -36.813 -1.032 35.502 1.00 98.44 205 ASN A C 1
ATOM 1698 O O . ASN A 1 205 ? -37.296 -1.055 36.630 1.00 98.44 205 ASN A O 1
ATOM 1702 N N . SER A 1 206 ? -37.254 -0.169 34.583 1.00 98.56 206 SER A N 1
ATOM 1703 C CA . SER A 1 206 ? -38.307 0.824 34.843 1.00 98.56 206 SER A CA 1
ATOM 1704 C C . SER A 1 206 ? -39.645 0.195 35.250 1.00 98.56 206 SER A C 1
ATOM 1706 O O . SER A 1 206 ? -40.447 0.847 35.919 1.00 98.56 206 SER A O 1
ATOM 1708 N N . SER A 1 207 ? -39.913 -1.054 34.853 1.00 98.62 207 SER A N 1
ATOM 1709 C CA . SER A 1 207 ? -41.112 -1.789 35.265 1.00 98.62 207 SER A CA 1
ATOM 1710 C C . SER A 1 207 ? -40.961 -2.458 36.628 1.00 98.62 207 SER A C 1
ATOM 1712 O O . SER A 1 207 ? -41.880 -2.365 37.439 1.00 98.62 207 SER A O 1
ATOM 1714 N N . LEU A 1 208 ? -39.794 -3.034 36.922 1.00 98.31 208 LEU A N 1
ATOM 1715 C CA . LEU A 1 208 ? -39.463 -3.554 38.253 1.00 98.31 208 LEU A CA 1
ATOM 1716 C C . LEU A 1 208 ? -39.451 -2.424 39.296 1.00 98.31 208 LEU A C 1
ATOM 1718 O O . LEU A 1 208 ? -40.087 -2.544 40.336 1.00 98.31 208 LEU A O 1
ATOM 1722 N N . MET A 1 209 ? -38.851 -1.273 38.980 1.00 98.38 209 MET A N 1
ATOM 1723 C CA . MET A 1 209 ? -38.871 -0.072 39.829 1.00 98.38 209 MET A CA 1
ATOM 1724 C C . MET A 1 209 ? -40.281 0.495 40.059 1.00 98.38 209 MET A C 1
ATOM 1726 O O . MET A 1 209 ? -40.511 1.147 41.077 1.00 98.38 209 MET A O 1
ATOM 1730 N N . ARG A 1 210 ? -41.233 0.263 39.143 1.00 98.38 210 ARG A N 1
ATOM 1731 C CA . ARG A 1 210 ? -42.656 0.570 39.373 1.00 98.38 210 ARG A CA 1
ATOM 1732 C C . ARG A 1 210 ? -43.300 -0.448 40.318 1.00 98.38 210 ARG A C 1
ATOM 1734 O O . ARG A 1 210 ? -43.960 -0.032 41.257 1.00 98.38 210 ARG A O 1
ATOM 1741 N N . GLN A 1 211 ? -43.056 -1.744 40.124 1.00 98.31 211 GLN A N 1
ATOM 1742 C CA . GLN A 1 211 ? -43.580 -2.809 40.993 1.00 98.31 211 GLN A CA 1
ATOM 1743 C C . GLN A 1 211 ? -43.054 -2.715 42.434 1.00 98.31 211 GLN A C 1
ATOM 1745 O O . GLN A 1 211 ? -43.830 -2.866 43.371 1.00 98.31 211 GLN A O 1
ATOM 1750 N N . VAL A 1 212 ? -41.768 -2.399 42.625 1.00 98.19 212 VAL A N 1
ATOM 1751 C CA . VAL A 1 212 ? -41.180 -2.170 43.957 1.00 98.19 212 VAL A CA 1
ATOM 1752 C C . VAL A 1 212 ? -41.882 -1.007 44.664 1.00 98.19 212 VAL A C 1
ATOM 1754 O O . VAL A 1 212 ? -42.334 -1.182 45.787 1.00 98.19 212 VAL A O 1
ATOM 1757 N N . LYS A 1 213 ? -42.083 0.130 43.984 1.00 98.38 213 LYS A N 1
ATOM 1758 C CA . LYS A 1 213 ? -42.804 1.298 44.533 1.00 98.38 213 LYS A CA 1
ATOM 1759 C C . LYS A 1 213 ? -44.300 1.074 44.778 1.00 98.38 213 LYS A C 1
ATOM 1761 O O . LYS A 1 213 ? -44.926 1.876 45.473 1.00 98.38 213 LYS A O 1
ATOM 1766 N N . GLU A 1 214 ? -44.883 0.042 44.175 1.00 98.44 214 GLU A N 1
ATOM 1767 C CA . GLU A 1 214 ? -46.241 -0.416 44.474 1.00 98.44 214 GLU A CA 1
ATOM 1768 C C . GLU A 1 214 ? -46.226 -1.171 45.807 1.00 98.44 214 GLU A C 1
ATOM 1770 O O . GLU A 1 214 ? -46.792 -0.701 46.789 1.00 98.44 214 GLU A O 1
ATOM 1775 N N . LEU A 1 215 ? -45.424 -2.237 45.889 1.00 97.50 215 LEU A N 1
ATOM 1776 C CA . LEU A 1 215 ? -45.297 -3.087 47.077 1.00 97.50 215 LEU A CA 1
ATOM 1777 C C . LEU A 1 215 ? -44.775 -2.331 48.312 1.00 97.50 215 LEU A C 1
ATOM 1779 O O . LEU A 1 215 ? -45.192 -2.616 49.431 1.00 97.50 215 LEU A O 1
ATOM 1783 N N . GLU A 1 216 ? -43.889 -1.346 48.140 1.00 98.12 216 GLU A N 1
ATOM 1784 C CA . GLU A 1 216 ? -43.452 -0.440 49.212 1.00 98.12 216 GLU A CA 1
ATOM 1785 C C . GLU A 1 216 ? -44.615 0.388 49.778 1.00 98.12 216 GLU A C 1
ATOM 1787 O O . GLU A 1 216 ? -44.660 0.640 50.985 1.00 98.12 216 GLU A O 1
ATOM 1792 N N . ARG A 1 217 ? -45.569 0.790 48.928 1.00 98.38 217 ARG A N 1
ATOM 1793 C CA . ARG A 1 217 ? -46.764 1.535 49.338 1.00 98.38 217 ARG A CA 1
ATOM 1794 C C . ARG A 1 217 ? -47.772 0.621 50.018 1.00 98.38 217 ARG A C 1
ATOM 1796 O O . ARG A 1 217 ? -48.237 0.975 51.095 1.00 98.38 217 ARG A O 1
ATOM 1803 N N . ASP A 1 218 ? -48.024 -0.560 49.458 1.00 98.25 218 ASP A N 1
ATOM 1804 C CA . ASP A 1 218 ? -48.918 -1.571 50.034 1.00 98.25 218 ASP A CA 1
ATOM 1805 C C . ASP A 1 218 ? -48.429 -1.994 51.431 1.00 98.25 218 ASP A C 1
ATOM 1807 O O . ASP A 1 218 ? -49.190 -2.035 52.397 1.00 98.25 218 ASP A O 1
ATOM 1811 N N . LEU A 1 219 ? -47.116 -2.216 51.586 1.00 97.12 219 LEU A N 1
ATOM 1812 C CA . LEU A 1 219 ? -46.493 -2.490 52.883 1.00 97.12 219 LEU A CA 1
ATOM 1813 C C . LEU A 1 219 ? -46.597 -1.304 53.849 1.00 97.12 219 LEU A C 1
ATOM 1815 O O . LEU A 1 219 ? -46.753 -1.520 55.052 1.00 97.12 219 LEU A O 1
ATOM 1819 N N . GLN A 1 220 ? -46.509 -0.064 53.366 1.00 97.94 220 GLN A N 1
ATOM 1820 C CA . GLN A 1 220 ? -46.665 1.128 54.202 1.00 97.94 220 GLN A CA 1
ATOM 1821 C C . GLN A 1 220 ? -48.129 1.358 54.621 1.00 97.94 220 GLN A C 1
ATOM 1823 O O . GLN A 1 220 ? -48.375 1.769 55.757 1.00 97.94 220 GLN A O 1
ATOM 1828 N N . GLU A 1 221 ? -49.096 1.033 53.762 1.00 97.56 221 GLU A N 1
ATOM 1829 C CA . GLU A 1 221 ? -50.523 1.018 54.089 1.00 97.56 221 GLU A CA 1
ATOM 1830 C C . GLU A 1 221 ? -50.836 -0.083 55.111 1.00 97.56 221 GLU A C 1
ATOM 1832 O O . GLU A 1 221 ? -51.384 0.196 56.173 1.00 97.56 221 GLU A O 1
ATOM 1837 N N . HIS A 1 222 ? -50.385 -1.319 54.887 1.00 97.31 222 HIS A N 1
ATOM 1838 C CA . HIS A 1 222 ? -50.535 -2.393 55.872 1.00 97.31 222 HIS A CA 1
ATOM 1839 C C . HIS A 1 222 ? -49.874 -2.058 57.219 1.00 97.31 222 HIS A C 1
ATOM 1841 O O . HIS A 1 222 ? -50.438 -2.368 58.269 1.00 97.31 222 HIS A O 1
ATOM 1847 N N . ARG A 1 223 ? -48.721 -1.372 57.230 1.00 96.81 223 ARG A N 1
ATOM 1848 C CA . ARG A 1 223 ? -48.099 -0.863 58.467 1.00 96.81 223 ARG A CA 1
ATOM 1849 C C . ARG A 1 223 ? -48.973 0.174 59.176 1.00 96.81 223 ARG A C 1
ATOM 1851 O O . ARG A 1 223 ? -49.082 0.107 60.399 1.00 96.81 223 ARG A O 1
ATOM 1858 N N . SER A 1 224 ? -49.606 1.098 58.451 1.00 97.06 224 SER A N 1
ATOM 1859 C CA . SER A 1 224 ? -50.500 2.097 59.055 1.00 97.06 224 SER A CA 1
ATOM 1860 C C . SER A 1 224 ? -51.799 1.464 59.579 1.00 97.06 224 SER A C 1
ATOM 1862 O O . SER A 1 224 ? -52.243 1.795 60.681 1.00 97.06 224 SER A O 1
ATOM 1864 N N . ILE A 1 225 ? -52.350 0.471 58.873 1.00 96.44 225 ILE A N 1
ATOM 1865 C CA . ILE A 1 225 ? -53.486 -0.341 59.335 1.00 96.44 225 ILE A CA 1
ATOM 1866 C C . ILE A 1 225 ? -53.113 -1.101 60.618 1.00 96.44 225 ILE A C 1
ATOM 1868 O O . ILE A 1 225 ? -53.834 -1.021 61.608 1.00 96.44 225 ILE A O 1
ATOM 1872 N N . ILE A 1 226 ? -51.958 -1.771 60.658 1.00 95.06 226 ILE A N 1
ATOM 1873 C CA . ILE A 1 226 ? -51.473 -2.466 61.862 1.00 95.06 226 ILE A CA 1
ATOM 1874 C C . ILE A 1 226 ? -51.319 -1.495 63.043 1.00 95.06 226 ILE A C 1
ATOM 1876 O O . ILE A 1 226 ? -51.708 -1.831 64.161 1.00 95.06 226 ILE A O 1
ATOM 1880 N N . GLU A 1 227 ? -50.787 -0.291 62.825 1.00 94.94 227 GLU A N 1
ATOM 1881 C CA . GLU A 1 227 ? -50.599 0.685 63.904 1.00 94.94 227 GLU A CA 1
ATOM 1882 C C . GLU A 1 227 ? -51.929 1.278 64.398 1.00 94.94 227 GLU A C 1
ATOM 1884 O O . GLU A 1 227 ? -52.142 1.404 65.606 1.00 94.94 227 GLU A O 1
ATOM 1889 N N . THR A 1 228 ? -52.879 1.555 63.497 1.00 94.00 228 THR A N 1
ATOM 1890 C CA . THR A 1 228 ? -54.233 1.971 63.903 1.00 94.00 228 THR A CA 1
ATOM 1891 C C . THR A 1 228 ? -54.952 0.866 64.678 1.00 94.00 228 THR A C 1
ATOM 1893 O O . THR A 1 228 ? -55.522 1.170 65.727 1.00 94.00 228 THR A O 1
ATOM 1896 N N . LEU A 1 229 ? -54.843 -0.403 64.265 1.00 92.50 229 LEU A N 1
ATOM 1897 C CA . LEU A 1 229 ? -55.398 -1.552 64.992 1.00 92.50 229 LEU A CA 1
ATOM 1898 C C . LEU A 1 229 ? -54.771 -1.722 66.384 1.00 92.50 229 LEU A C 1
ATOM 1900 O O . LEU A 1 229 ? -55.511 -1.841 67.357 1.00 92.50 229 LEU A O 1
ATOM 1904 N N . LYS A 1 230 ? -53.440 -1.628 66.539 1.00 91.88 230 LYS A N 1
ATOM 1905 C CA . LYS A 1 230 ? -52.804 -1.581 67.877 1.00 91.88 230 LYS A CA 1
ATOM 1906 C C . LYS A 1 230 ? -53.364 -0.439 68.727 1.00 91.88 230 LYS A C 1
ATOM 1908 O O . LYS A 1 230 ? -53.656 -0.628 69.904 1.00 91.88 230 LYS A O 1
ATOM 1913 N N . SER A 1 231 ? -53.545 0.745 68.135 1.00 88.38 231 SER A N 1
ATOM 1914 C CA . SER A 1 231 ? -54.091 1.915 68.836 1.00 88.38 231 SER A CA 1
ATOM 1915 C C . SER A 1 231 ? -55.571 1.770 69.227 1.00 88.38 231 SER A C 1
ATOM 1917 O O . SER A 1 231 ? -56.047 2.539 70.062 1.00 88.38 231 SER A O 1
ATOM 1919 N N . GLN A 1 232 ? -56.298 0.827 68.616 1.00 87.56 232 GLN A N 1
ATOM 1920 C CA . GLN A 1 232 ? -57.661 0.439 68.985 1.00 87.56 232 GLN A CA 1
ATOM 1921 C C . GLN A 1 232 ? -57.647 -0.654 70.059 1.00 87.56 232 GLN A C 1
ATOM 1923 O O . GLN A 1 232 ? -58.343 -0.507 71.055 1.00 87.56 232 GLN A O 1
ATOM 1928 N N . VAL A 1 233 ? -56.795 -1.677 69.928 1.00 83.38 233 VAL A N 1
ATOM 1929 C CA . VAL A 1 233 ? -56.598 -2.726 70.949 1.00 83.38 233 VAL A CA 1
ATOM 1930 C C . VAL A 1 233 ? -56.145 -2.121 72.284 1.00 83.38 233 VAL A C 1
ATOM 1932 O O . VAL A 1 233 ? -56.680 -2.467 73.329 1.00 83.38 233 VAL A O 1
ATOM 1935 N N . ASN A 1 234 ? -55.261 -1.119 72.271 1.00 78.12 234 ASN A N 1
ATOM 1936 C CA . ASN A 1 234 ? -54.865 -0.373 73.476 1.00 78.12 234 ASN A CA 1
ATOM 1937 C C . ASN A 1 234 ? -55.997 0.479 74.102 1.00 78.12 234 ASN A C 1
ATOM 1939 O O . ASN A 1 234 ? -55.787 1.092 75.146 1.00 78.12 234 ASN A O 1
ATOM 1943 N N . LYS A 1 235 ? -57.171 0.556 73.463 1.00 79.69 235 LYS A N 1
ATOM 1944 C CA . LYS A 1 235 ? -58.400 1.199 73.964 1.00 79.69 235 LYS A CA 1
ATOM 1945 C C . LYS A 1 235 ? -59.521 0.181 74.213 1.00 79.69 235 LYS A C 1
ATOM 1947 O O . LYS A 1 235 ? -60.635 0.587 74.534 1.00 79.69 235 LYS A O 1
ATOM 1952 N N . ASP A 1 236 ? -59.250 -1.111 74.033 1.00 83.19 236 ASP A N 1
ATOM 1953 C CA . ASP A 1 236 ? -60.230 -2.172 74.232 1.00 83.19 236 ASP A CA 1
ATOM 1954 C C . ASP A 1 236 ? -60.581 -2.270 75.730 1.00 83.19 236 ASP A C 1
ATOM 1956 O O . ASP A 1 236 ? -59.677 -2.474 76.555 1.00 83.19 236 ASP A O 1
ATOM 1960 N N . PRO A 1 237 ? -61.864 -2.121 76.118 1.00 78.62 237 PRO A N 1
ATOM 1961 C CA . PRO A 1 237 ? -62.270 -2.260 77.510 1.00 78.62 237 PRO A CA 1
ATOM 1962 C C . PRO A 1 237 ? -61.924 -3.636 78.089 1.00 78.62 237 PRO A C 1
ATOM 1964 O O . PRO A 1 237 ? -61.711 -3.720 79.293 1.00 78.62 237 PRO A O 1
ATOM 1967 N N . ASP A 1 238 ? -61.794 -4.695 77.283 1.00 81.50 238 ASP A N 1
ATOM 1968 C CA . ASP A 1 238 ? -61.390 -6.020 77.765 1.00 81.50 238 ASP A CA 1
ATOM 1969 C C . ASP A 1 238 ? -59.948 -6.033 78.312 1.00 81.50 238 ASP A C 1
ATOM 1971 O O . ASP A 1 238 ? -59.673 -6.700 79.308 1.00 81.50 238 ASP A O 1
ATOM 1975 N N . ILE A 1 239 ? -59.022 -5.233 77.762 1.00 82.19 239 ILE A N 1
ATOM 1976 C CA . ILE A 1 239 ? -57.678 -5.088 78.353 1.00 82.19 239 ILE A CA 1
ATOM 1977 C C . ILE A 1 239 ? -57.756 -4.342 79.689 1.00 82.19 239 ILE A C 1
ATOM 1979 O O . ILE A 1 239 ? -57.125 -4.761 80.663 1.00 82.19 239 ILE A O 1
ATOM 1983 N N . HIS A 1 240 ? -58.560 -3.277 79.768 1.00 83.44 240 HIS A N 1
ATOM 1984 C CA . HIS A 1 240 ? -58.742 -2.532 81.013 1.00 83.44 240 HIS A CA 1
ATOM 1985 C C . HIS A 1 240 ? -59.372 -3.413 82.105 1.00 83.44 240 HIS A C 1
ATOM 1987 O O . HIS A 1 240 ? -58.803 -3.539 83.191 1.00 83.44 240 HIS A O 1
ATOM 1993 N N . LEU A 1 241 ? -60.453 -4.126 81.779 1.00 86.06 241 LEU A N 1
ATOM 1994 C CA . LEU A 1 241 ? -61.124 -5.080 82.662 1.00 86.06 241 LEU A CA 1
ATOM 1995 C C . LEU A 1 241 ? -60.191 -6.223 83.089 1.00 86.06 241 LEU A C 1
ATOM 1997 O O . LEU A 1 241 ? -60.208 -6.612 84.252 1.00 86.06 241 LEU A O 1
ATOM 2001 N N . ARG A 1 242 ? -59.309 -6.733 82.217 1.00 88.00 242 ARG A N 1
ATOM 2002 C CA . ARG A 1 242 ? -58.275 -7.713 82.614 1.00 88.00 242 ARG A CA 1
ATOM 2003 C C . ARG A 1 242 ? -57.272 -7.133 83.615 1.00 88.00 242 ARG A C 1
ATOM 2005 O O . ARG A 1 242 ? -56.869 -7.844 84.536 1.00 88.00 242 ARG A O 1
ATOM 2012 N N . THR A 1 243 ? -56.871 -5.866 83.471 1.00 88.00 243 THR A N 1
ATOM 2013 C CA . THR A 1 243 ? -56.003 -5.212 84.470 1.00 88.00 243 THR A CA 1
ATOM 2014 C C . THR A 1 243 ? -56.726 -4.982 85.798 1.00 88.00 243 THR A C 1
ATOM 2016 O O . THR A 1 243 ? -56.162 -5.286 86.846 1.00 88.00 243 THR A O 1
ATOM 2019 N N . GLU A 1 244 ? -57.990 -4.557 85.763 1.00 89.25 244 GLU A N 1
ATOM 2020 C CA . GLU A 1 244 ? -58.843 -4.386 86.944 1.00 89.25 244 GLU A CA 1
ATOM 2021 C C . GLU A 1 244 ? -59.078 -5.721 87.669 1.00 89.25 244 GLU A C 1
ATOM 2023 O O . GLU A 1 244 ? -58.845 -5.824 88.870 1.00 89.25 244 GLU A O 1
ATOM 2028 N N . VAL A 1 245 ? -59.416 -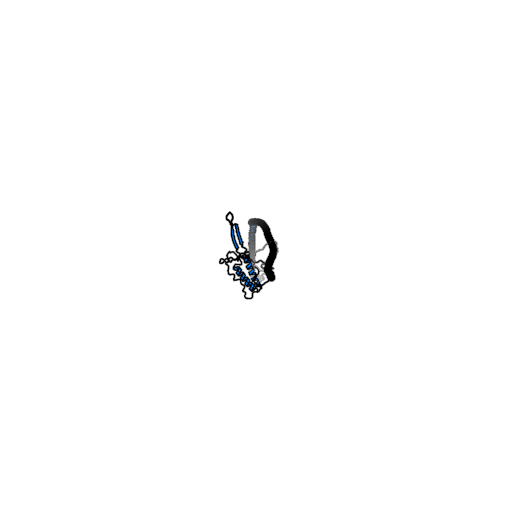6.790 86.942 1.00 91.06 245 VAL A N 1
ATOM 2029 C CA . VAL A 1 245 ? -59.572 -8.150 87.485 1.00 91.06 245 VAL A CA 1
ATOM 2030 C C . VAL A 1 245 ? -58.273 -8.671 88.108 1.00 91.06 245 VAL A C 1
ATOM 2032 O O . VAL A 1 245 ? -58.329 -9.368 89.122 1.00 91.06 245 VAL A O 1
ATOM 2035 N N . ASN A 1 246 ? -57.098 -8.339 87.567 1.00 92.81 246 ASN A N 1
ATOM 2036 C CA . ASN A 1 246 ? -55.825 -8.685 88.211 1.00 92.81 246 ASN A CA 1
ATOM 2037 C C . ASN A 1 246 ? -55.613 -7.918 89.527 1.00 92.81 246 ASN A C 1
ATOM 2039 O O . ASN A 1 246 ? -55.225 -8.535 90.519 1.00 92.81 246 ASN A O 1
ATOM 2043 N N . ILE A 1 247 ? -55.921 -6.616 89.568 1.00 93.81 247 ILE A N 1
ATOM 2044 C CA . ILE A 1 247 ? -55.850 -5.799 90.792 1.00 93.81 247 ILE A CA 1
ATOM 2045 C C . ILE A 1 247 ? -56.818 -6.347 91.852 1.00 93.81 247 ILE A C 1
ATOM 2047 O O . ILE A 1 247 ? -56.393 -6.681 92.956 1.00 93.81 247 ILE A O 1
ATOM 2051 N N . LEU A 1 248 ? -58.085 -6.566 91.492 1.00 92.38 248 LEU A N 1
ATOM 2052 C CA . LEU A 1 248 ? -59.109 -7.130 92.378 1.00 92.38 248 LEU A CA 1
ATOM 2053 C C . LEU A 1 248 ? -58.745 -8.538 92.882 1.00 92.38 248 LEU A C 1
ATOM 2055 O O . LEU A 1 248 ? -59.068 -8.890 94.016 1.00 92.38 248 LEU A O 1
ATOM 2059 N N . ASN A 1 249 ? -58.045 -9.356 92.085 1.00 92.94 249 ASN A N 1
ATOM 2060 C CA . ASN A 1 249 ? -57.527 -10.648 92.547 1.00 92.94 249 ASN A CA 1
ATOM 2061 C C . ASN A 1 249 ? -56.362 -10.501 93.543 1.00 92.94 249 ASN A C 1
ATOM 2063 O O . ASN A 1 249 ? -56.286 -11.295 94.483 1.00 92.94 249 ASN A O 1
ATOM 2067 N N . MET A 1 250 ? -55.491 -9.497 93.391 1.00 92.81 250 MET A N 1
ATOM 2068 C CA . MET A 1 250 ? -54.454 -9.185 94.384 1.00 92.81 250 MET A CA 1
ATOM 2069 C C . MET A 1 250 ? -55.068 -8.672 95.694 1.00 92.81 250 MET A C 1
ATOM 2071 O O . MET A 1 250 ? -54.751 -9.197 96.760 1.00 92.81 250 MET A O 1
ATOM 2075 N N . GLU A 1 251 ? -56.009 -7.727 95.626 1.00 93.31 251 GLU A N 1
ATOM 2076 C CA . GLU A 1 251 ? -56.740 -7.219 96.797 1.00 93.31 251 GLU A CA 1
ATOM 2077 C C . GLU A 1 251 ? -57.500 -8.336 97.523 1.00 93.31 251 GLU A C 1
ATOM 2079 O O . GLU A 1 251 ? -57.435 -8.455 98.748 1.00 93.31 251 GLU A O 1
ATOM 2084 N N . LYS A 1 252 ? -58.171 -9.215 96.771 1.00 92.31 252 LYS A N 1
ATOM 2085 C CA . LYS A 1 252 ? -58.822 -10.417 97.300 1.00 92.31 252 LYS A CA 1
ATOM 2086 C C . LYS A 1 252 ? -57.825 -11.338 98.007 1.00 92.31 252 LYS A C 1
ATOM 2088 O O . LYS A 1 252 ? -58.130 -11.798 99.105 1.00 92.31 252 LYS A O 1
ATOM 2093 N N . ALA A 1 253 ? -56.650 -11.591 97.427 1.00 93.25 253 ALA A N 1
ATOM 2094 C CA . ALA A 1 253 ? -55.621 -12.421 98.053 1.00 93.25 253 ALA A CA 1
ATOM 2095 C C . ALA A 1 253 ? -55.094 -11.795 99.358 1.00 93.25 253 ALA A C 1
ATOM 2097 O O . ALA A 1 253 ? -54.975 -12.490 100.369 1.00 93.25 253 ALA A O 1
ATOM 2098 N N . GLU A 1 254 ? -54.873 -10.476 99.389 1.00 93.44 254 GLU A N 1
ATOM 2099 C CA . GLU A 1 254 ? -54.540 -9.758 100.625 1.00 93.44 254 GLU A CA 1
ATOM 2100 C C . GLU A 1 254 ? -55.655 -9.849 101.677 1.00 93.44 254 GLU A C 1
ATOM 2102 O O . GLU A 1 254 ? -55.379 -10.049 102.860 1.00 93.44 254 GLU A O 1
ATOM 2107 N N . LEU A 1 255 ? -56.920 -9.690 101.278 1.00 92.75 255 LEU A N 1
ATOM 2108 C CA . LEU A 1 255 ? -58.068 -9.797 102.182 1.00 92.75 255 LEU A CA 1
ATOM 2109 C C . LEU A 1 255 ? -58.237 -11.225 102.717 1.00 92.75 255 LEU A C 1
ATOM 2111 O O . LEU A 1 255 ? -58.555 -11.392 103.895 1.00 92.75 255 LEU A O 1
ATOM 2115 N N . GLN A 1 256 ? -57.952 -12.249 101.908 1.00 92.56 256 GLN A N 1
ATOM 2116 C CA . GLN A 1 256 ? -57.892 -13.642 102.356 1.00 92.56 256 GLN A CA 1
ATOM 2117 C C . GLN A 1 256 ? -56.752 -13.853 103.365 1.00 92.56 256 GLN A C 1
ATOM 2119 O O . GLN A 1 256 ? -57.000 -14.404 104.435 1.00 92.56 256 GLN A O 1
ATOM 2124 N N . GLN A 1 257 ? -55.550 -13.322 103.117 1.00 93.94 257 GLN A N 1
ATOM 2125 C CA . GLN A 1 257 ? -54.435 -13.390 104.072 1.00 93.94 257 GLN A CA 1
ATOM 2126 C C . GLN A 1 257 ? -54.755 -12.669 105.399 1.00 93.94 257 GLN A C 1
ATOM 2128 O O . GLN A 1 257 ? -54.469 -13.183 106.484 1.00 93.94 257 GLN A O 1
ATOM 2133 N N . LYS A 1 258 ? -55.403 -11.496 105.338 1.00 94.06 258 LYS A N 1
ATOM 2134 C CA . LYS A 1 258 ? -55.880 -10.742 106.515 1.00 94.06 258 LYS A CA 1
ATOM 2135 C C . LYS A 1 258 ? -56.970 -11.522 107.274 1.00 94.06 258 LYS A C 1
ATOM 2137 O O . LYS A 1 258 ? -56.963 -11.557 108.509 1.00 94.06 258 LYS A O 1
ATOM 2142 N N . LEU A 1 259 ? -57.871 -12.209 106.567 1.00 92.00 259 LEU A N 1
ATOM 2143 C CA . LEU A 1 259 ? -58.878 -13.092 107.163 1.00 92.00 259 LEU A CA 1
ATOM 2144 C C . LEU A 1 259 ? -58.238 -14.312 107.847 1.00 92.00 259 LEU A C 1
ATOM 2146 O O . LEU A 1 259 ? -58.561 -14.606 108.996 1.00 92.00 259 LEU A O 1
ATOM 2150 N N . GLU A 1 260 ? -57.289 -14.988 107.203 1.00 92.69 260 GLU A N 1
ATOM 2151 C CA . GLU A 1 260 ? -56.551 -16.110 107.797 1.00 92.69 260 GLU A CA 1
ATOM 2152 C C . GLU A 1 260 ? -55.788 -15.686 109.059 1.00 92.69 260 GLU A C 1
ATOM 2154 O O . GLU A 1 260 ? -55.862 -16.365 110.086 1.00 92.69 260 GLU A O 1
ATOM 2159 N N . ALA A 1 261 ? -55.134 -14.520 109.038 1.00 92.06 261 ALA A N 1
ATOM 2160 C CA . ALA A 1 261 ? -54.446 -13.965 110.202 1.00 92.06 261 ALA A CA 1
ATOM 2161 C C . ALA A 1 261 ? -55.402 -13.670 111.377 1.00 92.06 261 ALA A C 1
ATOM 2163 O O . ALA A 1 261 ? -55.077 -13.976 112.530 1.00 92.06 261 ALA A O 1
ATOM 2164 N N . THR A 1 262 ? -56.597 -13.127 111.108 1.00 92.69 262 THR A N 1
ATOM 2165 C CA . THR A 1 262 ? -57.611 -12.860 112.150 1.00 92.69 262 THR A CA 1
ATOM 2166 C C . THR A 1 262 ? -58.306 -14.129 112.651 1.00 92.69 262 THR A C 1
ATOM 2168 O O . THR A 1 262 ? -58.619 -14.229 113.839 1.00 92.69 262 THR A O 1
ATOM 2171 N N . LEU A 1 263 ? -58.485 -15.150 111.809 1.00 92.44 263 LEU A N 1
ATOM 2172 C CA . LEU A 1 263 ? -58.952 -16.470 112.241 1.00 92.44 263 LEU A CA 1
ATOM 2173 C C . LEU A 1 263 ? -57.897 -17.188 113.096 1.00 92.44 263 LEU A C 1
ATOM 2175 O O . LEU A 1 263 ? -58.237 -17.766 114.131 1.00 92.44 263 LEU A O 1
ATOM 2179 N N . ALA A 1 264 ? -56.616 -17.090 112.733 1.00 91.88 264 ALA A N 1
ATOM 2180 C CA . ALA A 1 264 ? -55.511 -17.638 113.513 1.00 91.88 264 ALA A CA 1
ATOM 2181 C C . ALA A 1 264 ? -55.364 -16.946 114.881 1.00 91.88 264 ALA A C 1
ATOM 2183 O O . ALA A 1 264 ? -55.150 -17.627 115.888 1.00 91.88 264 ALA A O 1
ATOM 2184 N N . SER A 1 265 ? -55.519 -15.618 114.964 1.00 91.12 265 SER A N 1
ATOM 2185 C CA . SER A 1 265 ? -55.512 -14.907 116.252 1.00 91.12 265 SER A CA 1
ATOM 2186 C C . SER A 1 265 ? -56.748 -15.243 117.096 1.00 91.12 265 SER A C 1
ATOM 2188 O O . SER A 1 265 ? -56.602 -15.595 118.266 1.00 91.12 265 SER A O 1
ATOM 2190 N N . LYS A 1 266 ? -57.951 -15.278 116.503 1.00 93.19 266 LYS A N 1
ATOM 2191 C CA . LYS A 1 266 ? -59.189 -15.735 117.164 1.00 93.19 266 LYS A CA 1
ATOM 2192 C C . LYS A 1 266 ? -59.061 -17.155 117.726 1.00 93.19 266 LYS A C 1
ATOM 2194 O O . LYS A 1 266 ? -59.501 -17.412 118.846 1.00 93.19 266 LYS A O 1
ATOM 2199 N N . GLN A 1 267 ? -58.430 -18.073 116.993 1.00 92.88 267 GLN A N 1
ATOM 2200 C CA . GLN A 1 267 ? -58.185 -19.440 117.459 1.00 92.88 267 GLN A CA 1
ATOM 2201 C C . GLN A 1 267 ? -57.154 -19.486 118.601 1.00 92.88 267 GLN A C 1
ATOM 2203 O O . GLN A 1 267 ? -57.363 -20.227 119.563 1.00 92.88 267 GLN A O 1
ATOM 2208 N N . LYS A 1 268 ? -56.094 -18.661 118.566 1.00 92.69 268 LYS A N 1
ATOM 2209 C CA . LYS A 1 268 ? -55.161 -18.499 119.701 1.00 92.69 268 LYS A CA 1
ATOM 2210 C C . LYS A 1 268 ? -55.891 -18.003 120.955 1.00 92.69 268 LYS A C 1
ATOM 2212 O O . LYS A 1 268 ? -55.768 -18.637 122.001 1.00 92.69 268 LYS A O 1
ATOM 2217 N N . TYR A 1 269 ? -56.726 -16.966 120.840 1.00 93.88 269 TYR A N 1
ATOM 2218 C CA . TYR A 1 269 ? -57.550 -16.479 121.954 1.00 93.88 269 TYR A CA 1
ATOM 2219 C C . TYR A 1 269 ? -58.530 -17.542 122.472 1.00 93.88 269 TYR A C 1
ATOM 2221 O O . TYR A 1 269 ? -58.665 -17.705 123.682 1.00 93.88 269 TYR A O 1
ATOM 2229 N N . LYS A 1 270 ? -59.164 -18.332 121.593 1.00 92.81 270 LYS A N 1
ATOM 2230 C CA . LYS A 1 270 ? -60.034 -19.455 121.994 1.00 92.81 27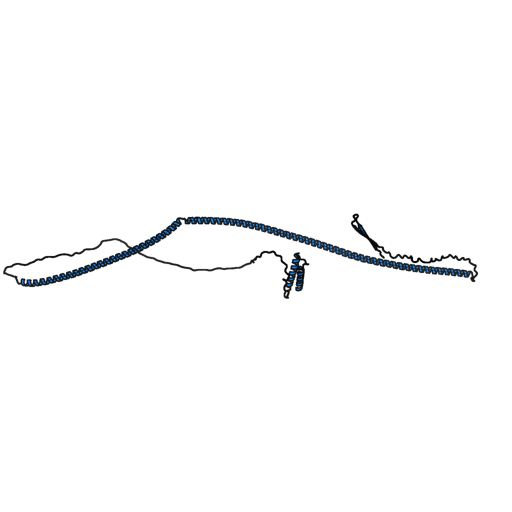0 LYS A CA 1
ATOM 2231 C C . LYS A 1 270 ? -59.273 -20.518 122.800 1.00 92.81 270 LYS A C 1
ATOM 2233 O O . LYS A 1 270 ? -59.812 -21.044 123.774 1.00 92.81 270 LYS A O 1
ATOM 2238 N N . ILE A 1 271 ? -58.031 -20.825 122.420 1.00 90.00 271 ILE A N 1
ATOM 2239 C CA . ILE A 1 271 ? -57.164 -21.767 123.147 1.00 90.00 271 ILE A CA 1
ATOM 2240 C C . ILE A 1 271 ? -56.764 -21.190 124.511 1.00 90.00 271 ILE A C 1
ATOM 2242 O O . ILE A 1 271 ? -56.918 -21.884 125.514 1.00 90.00 271 ILE A O 1
ATOM 2246 N N . GLN A 1 272 ? -56.328 -19.928 124.565 1.00 90.69 272 GLN A N 1
ATOM 2247 C CA . GLN A 1 272 ? -55.966 -19.231 125.808 1.00 90.69 272 GLN A CA 1
ATOM 2248 C C . GLN A 1 272 ? -57.155 -19.131 126.776 1.00 90.69 272 GLN A C 1
ATOM 2250 O O . GLN A 1 272 ? -57.027 -19.473 127.949 1.00 90.69 272 GLN A O 1
ATOM 2255 N N . TRP A 1 273 ? -58.343 -18.770 126.285 1.00 91.44 273 TRP A N 1
ATOM 2256 C CA . TRP A 1 273 ? -59.580 -18.776 127.070 1.00 91.44 273 TRP A CA 1
ATOM 2257 C C . TRP A 1 273 ? -59.909 -20.180 127.595 1.00 91.44 273 TRP A C 1
ATOM 2259 O O . TRP A 1 273 ? -60.168 -20.367 128.781 1.00 91.44 273 TRP A O 1
ATOM 2269 N N . GLY A 1 274 ? -59.800 -21.204 126.742 1.00 88.81 274 GLY A N 1
ATOM 2270 C CA . GLY A 1 274 ? -59.972 -22.604 127.135 1.00 88.81 274 GLY A CA 1
ATOM 2271 C C . GLY A 1 274 ? -58.897 -23.143 128.092 1.00 88.81 274 GLY A C 1
ATOM 2272 O O . GLY A 1 274 ? -59.104 -24.204 128.685 1.00 88.81 274 GLY A O 1
ATOM 2273 N N . GLN A 1 275 ? -57.759 -22.461 128.249 1.00 88.88 275 GLN A N 1
ATOM 2274 C CA . GLN A 1 275 ? -56.757 -22.726 129.288 1.00 88.88 275 GLN A CA 1
ATOM 2275 C C . GLN A 1 275 ? -57.112 -21.990 130.587 1.00 88.88 275 GLN A C 1
ATOM 2277 O O . GLN A 1 275 ? -57.116 -22.621 131.641 1.00 88.88 275 GLN A O 1
ATOM 2282 N N . ALA A 1 276 ? -57.497 -20.712 130.514 1.00 88.12 276 ALA A N 1
ATOM 2283 C CA . ALA A 1 276 ? -57.940 -19.922 131.665 1.00 88.12 276 ALA A CA 1
ATOM 2284 C C . ALA A 1 276 ? -59.161 -20.550 132.362 1.00 88.12 276 ALA A C 1
ATOM 2286 O O . ALA A 1 276 ? -59.143 -20.743 133.573 1.00 88.12 276 ALA A O 1
ATOM 2287 N N . VAL A 1 277 ? -60.175 -20.985 131.602 1.00 87.25 277 VAL A N 1
ATOM 2288 C CA . VAL A 1 277 ? -61.339 -21.715 132.142 1.00 87.25 277 VAL A CA 1
ATOM 2289 C C . VAL A 1 277 ? -60.912 -23.000 132.863 1.00 87.25 277 VAL A C 1
ATOM 2291 O O . VAL A 1 277 ? -61.406 -23.279 133.951 1.00 87.25 277 VAL A O 1
ATOM 2294 N N . ARG A 1 278 ? -59.942 -23.753 132.322 1.00 88.69 278 ARG A N 1
ATOM 2295 C CA . ARG A 1 278 ? -59.396 -24.950 132.991 1.00 88.69 278 ARG A CA 1
ATOM 2296 C C . ARG A 1 278 ? -58.633 -24.617 134.274 1.00 88.69 278 ARG A C 1
ATOM 2298 O O . ARG A 1 278 ? -58.765 -25.354 135.244 1.00 88.69 278 ARG A O 1
ATOM 2305 N N . GLN A 1 279 ? -57.876 -23.519 134.306 1.00 87.44 279 GLN A N 1
ATOM 2306 C CA . GLN A 1 279 ? -57.214 -23.046 135.528 1.00 87.44 279 GLN A CA 1
ATOM 2307 C C . GLN A 1 279 ? -58.237 -22.618 136.590 1.00 87.44 279 GLN A C 1
ATOM 2309 O O . GLN A 1 279 ? -58.087 -22.991 137.749 1.00 87.44 279 GLN A O 1
ATOM 2314 N N . ILE A 1 280 ? -59.314 -21.927 136.199 1.00 84.88 280 ILE A N 1
ATOM 2315 C CA . ILE A 1 280 ? -60.426 -21.571 137.094 1.00 84.88 280 ILE A CA 1
ATOM 2316 C C . ILE A 1 280 ? -61.083 -22.835 137.667 1.00 84.88 280 ILE A C 1
ATOM 2318 O O . ILE A 1 280 ? -61.235 -22.929 138.881 1.00 84.88 280 ILE A O 1
ATOM 2322 N N . SER A 1 281 ? -61.394 -23.842 136.841 1.00 81.69 281 SER A N 1
ATOM 2323 C CA . SER A 1 281 ? -61.951 -25.114 137.330 1.00 81.69 281 SER A CA 1
ATOM 2324 C C . SER A 1 281 ? -60.999 -25.865 138.269 1.00 81.69 281 SER A C 1
ATOM 2326 O O . SER A 1 281 ? -61.449 -26.433 139.261 1.00 81.69 281 SER A O 1
ATOM 2328 N N . LEU A 1 282 ? -59.687 -25.840 138.006 1.00 87.94 282 LEU A N 1
ATOM 2329 C CA . LEU A 1 282 ? -58.677 -26.443 138.884 1.00 87.94 282 LEU A CA 1
ATOM 2330 C C . LEU A 1 282 ? -58.595 -25.717 140.240 1.00 87.94 282 LEU A C 1
ATOM 2332 O O . LEU A 1 282 ? -58.502 -26.359 141.285 1.00 87.94 282 LEU A O 1
ATOM 2336 N N . LEU A 1 283 ? -58.666 -24.381 140.233 1.00 83.19 283 LEU A N 1
ATOM 2337 C CA . LEU A 1 283 ? -58.698 -23.557 141.443 1.00 83.19 283 LEU A CA 1
ATOM 2338 C C . LEU A 1 283 ? -59.983 -23.787 142.247 1.00 83.19 283 LEU A C 1
ATOM 2340 O O . LEU A 1 283 ? -59.900 -23.982 143.456 1.00 83.19 283 LEU A O 1
ATOM 2344 N N . GLN A 1 284 ? -61.145 -23.852 141.589 1.00 83.25 284 GLN A N 1
ATOM 2345 C CA . GLN A 1 284 ? -62.424 -24.207 142.217 1.00 83.25 284 GLN A CA 1
ATOM 2346 C C . GLN A 1 284 ? -62.374 -25.601 142.855 1.00 83.25 284 GLN A C 1
ATOM 2348 O O . GLN A 1 284 ? -62.781 -25.768 144.001 1.00 83.25 284 GLN A O 1
ATOM 2353 N N . GLN A 1 285 ? -61.821 -26.597 142.154 1.00 80.56 285 GLN A N 1
ATOM 2354 C CA . GLN A 1 285 ? -61.676 -27.952 142.689 1.00 80.56 285 GLN A CA 1
ATOM 2355 C C . GLN A 1 285 ? -60.724 -27.996 143.894 1.00 80.56 285 GLN A C 1
ATOM 2357 O O . GLN A 1 285 ? -61.013 -28.692 144.864 1.00 80.56 285 GLN A O 1
ATOM 2362 N N . LYS A 1 286 ? -59.622 -27.231 143.867 1.00 82.75 286 LYS A N 1
ATOM 2363 C CA . LYS A 1 286 ? -58.699 -27.092 145.006 1.00 82.75 286 LYS A CA 1
ATOM 2364 C C . LYS A 1 286 ? -59.367 -26.412 146.207 1.00 82.75 286 LYS A C 1
ATOM 2366 O O . LYS A 1 286 ? -59.164 -26.858 147.331 1.00 82.75 286 LYS A O 1
ATOM 2371 N N . LEU A 1 287 ? -60.159 -25.367 145.969 1.00 81.00 287 LEU A N 1
ATOM 2372 C CA . LEU A 1 287 ? -60.880 -24.623 147.004 1.00 81.00 287 LEU A CA 1
ATOM 2373 C C . LEU A 1 287 ? -61.921 -25.524 147.687 1.00 81.00 287 LEU A C 1
ATOM 2375 O O . LEU A 1 287 ? -61.873 -25.684 148.901 1.00 81.00 287 LEU A O 1
ATOM 2379 N N . HIS A 1 288 ? -62.731 -26.247 146.909 1.00 79.81 288 HIS A N 1
ATOM 2380 C CA . HIS A 1 288 ? -63.695 -27.227 147.427 1.00 79.81 288 HIS A CA 1
ATOM 2381 C C . HIS A 1 288 ? -63.021 -28.393 148.190 1.00 79.81 288 HIS A C 1
ATOM 2383 O O . HIS A 1 288 ? -63.598 -28.958 149.124 1.00 79.81 288 HIS A O 1
ATOM 2389 N N . LEU A 1 289 ? -61.780 -28.752 147.834 1.00 81.19 289 LEU A N 1
ATOM 2390 C CA . LEU A 1 289 ? -60.965 -29.715 148.587 1.00 81.19 289 LEU A CA 1
ATOM 2391 C C . LEU A 1 289 ? -60.484 -29.153 149.933 1.00 81.19 289 LEU A C 1
ATOM 2393 O O . LEU A 1 289 ? -60.477 -29.884 150.921 1.00 81.19 289 LEU A O 1
ATOM 2397 N N . MET A 1 290 ? -60.112 -27.870 149.985 1.00 78.31 290 MET A N 1
ATOM 2398 C CA . MET A 1 290 ? -59.765 -27.192 151.238 1.00 78.31 290 MET A CA 1
ATOM 2399 C C . MET A 1 290 ? -60.982 -27.058 152.157 1.00 78.31 290 MET A C 1
ATOM 2401 O O . MET A 1 290 ? -60.874 -27.423 153.322 1.00 78.31 290 MET A O 1
ATOM 2405 N N . GLU A 1 291 ? -62.147 -26.666 151.633 1.00 76.88 291 GLU A N 1
ATOM 2406 C CA . GLU A 1 291 ? -63.408 -26.621 152.393 1.00 76.88 291 GLU A CA 1
ATOM 2407 C C . GLU A 1 291 ? -63.750 -27.988 153.010 1.00 76.88 291 GLU A C 1
ATOM 2409 O O . GLU A 1 291 ? -64.119 -28.067 154.178 1.00 76.88 291 GLU A O 1
ATOM 2414 N N . ARG A 1 292 ? -63.559 -29.095 152.272 1.00 75.62 292 ARG A N 1
ATOM 2415 C CA . ARG A 1 292 ? -63.765 -30.450 152.820 1.00 75.62 292 ARG A CA 1
ATOM 2416 C C . ARG A 1 292 ? -62.758 -30.840 153.905 1.00 75.62 292 ARG A C 1
ATOM 2418 O O . ARG A 1 292 ? -63.134 -31.564 154.821 1.00 75.62 292 ARG A O 1
ATOM 2425 N N . LEU A 1 293 ? -61.503 -30.398 153.808 1.00 74.69 293 LEU A N 1
ATOM 2426 C CA . LEU A 1 293 ? -60.494 -30.617 154.856 1.00 74.69 293 LEU A CA 1
ATOM 2427 C C . LEU A 1 293 ? -60.775 -29.765 156.102 1.00 74.69 293 LEU A C 1
ATOM 2429 O O . LEU A 1 293 ? -60.524 -30.206 157.220 1.00 74.69 293 LEU A O 1
ATOM 2433 N N . GLU A 1 294 ? -61.307 -28.561 155.916 1.00 75.75 294 GLU A N 1
ATOM 2434 C CA . GLU A 1 294 ? -61.693 -27.662 157.001 1.00 75.75 294 GLU A CA 1
ATOM 2435 C C . GLU A 1 294 ? -62.972 -28.128 157.712 1.00 75.75 294 GLU A C 1
ATOM 2437 O O . GLU A 1 294 ? -63.059 -28.005 158.933 1.00 75.75 294 GLU A O 1
ATOM 2442 N N . LEU A 1 295 ? -63.911 -28.749 156.986 1.00 72.06 295 LEU A N 1
ATOM 2443 C CA . LEU A 1 295 ? -65.061 -29.440 157.574 1.00 72.06 295 LEU A CA 1
ATOM 2444 C C . LEU A 1 295 ? -64.623 -30.673 158.381 1.00 72.06 295 LEU A C 1
ATOM 2446 O O . LEU A 1 295 ? -64.986 -30.794 159.544 1.00 72.06 295 LEU A O 1
ATOM 2450 N N . ALA A 1 296 ? -63.758 -31.525 157.817 1.00 73.25 296 ALA A N 1
ATOM 2451 C CA . ALA A 1 296 ? -63.270 -32.726 158.500 1.00 73.25 296 ALA A CA 1
ATOM 2452 C C . ALA A 1 296 ? -62.548 -32.412 159.827 1.00 73.25 296 ALA A C 1
ATOM 2454 O O . ALA A 1 296 ? -62.693 -33.152 160.796 1.00 73.25 296 ALA A O 1
ATOM 2455 N N . LYS A 1 297 ? -61.828 -31.282 159.904 1.00 74.06 297 LYS A N 1
ATOM 2456 C CA . LYS A 1 297 ? -61.269 -30.782 161.171 1.00 74.06 297 LYS A CA 1
ATOM 2457 C C . LYS A 1 297 ? -62.342 -30.389 162.186 1.00 74.06 297 LYS A C 1
ATOM 2459 O O . LYS A 1 297 ? -62.165 -30.650 163.368 1.00 74.06 297 LYS A O 1
ATOM 2464 N N . LYS A 1 298 ? -63.449 -29.782 161.750 1.00 72.19 298 LYS A N 1
ATOM 2465 C CA . LYS A 1 298 ? -64.570 -29.420 162.636 1.00 72.19 298 LYS A CA 1
ATOM 2466 C C . LYS A 1 298 ? -65.289 -30.664 163.159 1.00 72.19 298 LYS A C 1
ATOM 2468 O O . LYS A 1 298 ? -65.667 -30.686 164.325 1.00 72.19 298 LYS A O 1
ATOM 2473 N N . ASP A 1 299 ? -65.404 -31.710 162.343 1.00 70.69 299 ASP A N 1
ATOM 2474 C CA . ASP A 1 299 ? -65.953 -33.008 162.757 1.00 70.69 299 ASP A CA 1
ATOM 2475 C C . ASP A 1 299 ? -65.032 -33.724 163.773 1.00 70.69 299 ASP A C 1
ATOM 2477 O O . ASP A 1 299 ? -65.505 -34.328 164.740 1.00 70.69 299 ASP A O 1
ATOM 2481 N N . GLU A 1 300 ? -63.708 -33.607 163.611 1.00 71.75 300 GLU A N 1
ATOM 2482 C CA . GLU A 1 300 ? -62.692 -34.103 164.556 1.00 71.75 300 GLU A CA 1
ATOM 2483 C C . GLU A 1 300 ? -62.698 -33.306 165.882 1.00 71.75 300 GLU A C 1
ATOM 2485 O O . GLU A 1 300 ? -62.696 -33.893 166.968 1.00 71.75 300 GLU A O 1
ATOM 2490 N N . GLU A 1 301 ? -62.806 -31.974 165.812 1.00 70.62 301 GLU A N 1
ATOM 2491 C CA . GLU A 1 301 ? -62.988 -31.075 166.963 1.00 70.62 301 GLU A CA 1
ATOM 2492 C C . GLU A 1 301 ? -64.290 -31.382 167.731 1.00 70.62 301 GLU A C 1
ATOM 2494 O O . GLU A 1 301 ? -64.272 -31.466 168.962 1.00 70.62 301 GLU A O 1
ATOM 2499 N N . LEU A 1 302 ? -65.405 -3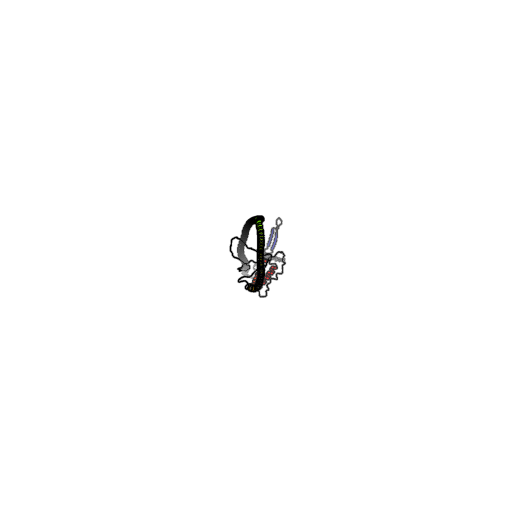1.623 167.027 1.00 69.12 302 LEU A N 1
ATOM 2500 C CA . LEU A 1 302 ? -66.689 -32.026 167.618 1.00 69.12 302 LEU A CA 1
ATOM 2501 C C . LEU A 1 302 ? -66.615 -33.404 168.286 1.00 69.12 302 LEU A C 1
ATOM 2503 O O . LEU A 1 302 ? -67.095 -33.562 169.410 1.00 69.12 302 LEU A O 1
ATOM 2507 N N . SER A 1 303 ? -65.968 -34.379 167.644 1.00 67.88 303 SER A N 1
ATOM 2508 C CA . SER A 1 303 ? -65.773 -35.725 168.204 1.00 67.88 303 SER A CA 1
ATOM 2509 C C . SER A 1 303 ? -64.941 -35.680 169.495 1.00 67.88 303 SER A C 1
ATOM 2511 O O . SER A 1 303 ? -65.302 -36.300 170.497 1.00 67.88 303 SER A O 1
ATOM 2513 N N . SER A 1 304 ? -63.876 -34.868 169.510 1.00 73.12 304 SER A N 1
ATOM 2514 C CA . SER A 1 304 ? -63.048 -34.593 170.697 1.00 73.12 304 SER A CA 1
ATOM 2515 C C . SER A 1 304 ? -63.833 -33.932 171.840 1.00 73.12 304 SER A C 1
ATOM 2517 O O . SER A 1 304 ? -63.547 -34.170 173.018 1.00 73.12 304 SER A O 1
ATOM 2519 N N . LEU A 1 305 ? -64.843 -33.116 171.514 1.00 68.62 305 LEU A N 1
ATOM 2520 C CA . LEU A 1 305 ? -65.736 -32.509 172.502 1.00 68.62 305 LEU A CA 1
ATOM 2521 C C . LEU A 1 305 ? -66.727 -33.533 173.078 1.00 68.62 305 LEU A C 1
ATOM 2523 O O . LEU A 1 305 ? -66.843 -33.647 174.297 1.00 68.62 305 LEU A O 1
ATOM 2527 N N . GLN A 1 306 ? -67.396 -34.315 172.223 1.00 68.50 306 GLN A N 1
ATOM 2528 C CA . GLN A 1 306 ? -68.363 -35.342 172.639 1.00 68.50 306 GLN A CA 1
ATOM 2529 C C . GLN A 1 306 ? -67.722 -36.413 173.529 1.00 68.50 306 GLN A C 1
ATOM 2531 O O . GLN A 1 306 ? -68.260 -36.748 174.585 1.00 68.50 306 GLN A O 1
ATOM 2536 N N . GLN A 1 307 ? -66.530 -36.894 173.163 1.00 70.25 307 GLN A N 1
ATOM 2537 C CA . GLN A 1 307 ? -65.798 -37.894 173.946 1.00 70.25 307 GLN A CA 1
ATOM 2538 C C . GLN A 1 307 ? -65.392 -37.374 175.340 1.00 70.25 307 GLN A C 1
ATOM 2540 O O . GLN A 1 307 ? -65.269 -38.154 176.284 1.00 70.25 307 GLN A O 1
ATOM 2545 N N . ARG A 1 308 ? -65.231 -36.052 175.496 1.00 67.94 308 ARG A N 1
ATOM 2546 C CA . ARG A 1 308 ? -64.940 -35.396 176.780 1.00 67.94 308 ARG A CA 1
ATOM 2547 C C . ARG A 1 308 ? -66.180 -35.226 177.659 1.00 67.94 308 ARG A C 1
ATOM 2549 O O . ARG A 1 308 ? -66.049 -35.279 178.878 1.00 67.94 308 ARG A O 1
ATOM 2556 N N . ILE A 1 309 ? -67.353 -35.031 177.053 1.00 64.38 309 ILE A N 1
ATOM 2557 C CA . ILE A 1 309 ? -68.634 -34.920 177.765 1.00 64.38 309 ILE A CA 1
ATOM 2558 C C . ILE A 1 309 ? -69.007 -36.279 178.369 1.00 64.38 309 ILE A C 1
ATOM 2560 O O . ILE A 1 309 ? -69.153 -36.362 179.587 1.00 64.38 309 ILE A O 1
ATOM 2564 N N . LEU A 1 310 ? -69.006 -37.351 177.568 1.00 63.81 310 LEU A N 1
ATOM 2565 C CA . LEU A 1 310 ? -69.282 -38.721 178.034 1.00 63.81 310 LEU A CA 1
ATOM 2566 C C . LEU A 1 310 ? -68.382 -39.127 179.217 1.00 63.81 310 LEU A C 1
ATOM 2568 O O . LEU A 1 310 ? -68.867 -39.565 180.258 1.00 63.81 310 LEU A O 1
ATOM 2572 N N . ALA A 1 311 ? -67.073 -38.865 179.115 1.00 64.75 311 ALA A N 1
ATOM 2573 C CA . ALA A 1 311 ? -66.107 -39.142 180.183 1.00 64.75 311 ALA A CA 1
ATOM 2574 C C . ALA A 1 311 ? -66.312 -38.310 181.473 1.00 64.75 311 ALA A C 1
ATOM 2576 O O . ALA A 1 311 ? -65.691 -38.603 182.499 1.00 64.75 311 ALA A O 1
ATOM 2577 N N . SER A 1 312 ? -67.151 -37.269 181.438 1.00 59.09 312 SER A N 1
ATOM 2578 C CA . SER A 1 312 ? -67.555 -36.489 182.616 1.00 59.09 312 SER A CA 1
ATOM 2579 C C . SER A 1 312 ? -68.893 -36.945 183.213 1.00 59.09 312 SER A C 1
ATOM 2581 O O . SER A 1 312 ? -69.078 -36.843 184.425 1.00 59.09 312 SER A O 1
ATOM 2583 N N . GLU A 1 313 ? -69.788 -37.512 182.400 1.00 57.22 313 GLU A N 1
ATOM 2584 C CA . GLU A 1 313 ? -71.078 -38.052 182.843 1.00 57.22 313 GLU A CA 1
ATOM 2585 C C . GLU A 1 313 ? -70.893 -39.369 183.614 1.00 57.22 313 GLU A C 1
ATOM 2587 O O . GLU A 1 313 ? -71.358 -39.474 184.753 1.00 57.22 313 GLU A O 1
ATOM 2592 N N . ASP A 1 314 ? -70.104 -40.311 183.076 1.00 55.31 314 ASP A N 1
ATOM 2593 C CA . ASP A 1 314 ? -69.764 -41.581 183.747 1.00 55.31 314 ASP A CA 1
ATOM 2594 C C . ASP A 1 314 ? -69.171 -41.359 185.150 1.00 55.31 314 ASP A C 1
ATOM 2596 O O . ASP A 1 314 ? -69.468 -42.084 186.103 1.00 55.31 314 ASP A O 1
ATOM 2600 N N . LYS A 1 315 ? -68.344 -40.318 185.307 1.00 60.09 315 LYS A N 1
ATOM 2601 C CA . LYS A 1 315 ? -67.651 -40.039 186.570 1.00 60.09 315 LYS A CA 1
ATOM 2602 C C . LYS A 1 315 ? -68.591 -39.521 187.664 1.00 60.09 315 LYS A C 1
ATOM 2604 O O . LYS A 1 315 ? -68.385 -39.835 188.834 1.00 60.09 315 LYS A O 1
ATOM 2609 N N . ASN A 1 316 ? -69.635 -38.783 187.288 1.00 57.00 316 ASN A N 1
ATOM 2610 C CA . ASN A 1 316 ? -70.675 -38.330 188.215 1.00 57.00 316 ASN A CA 1
ATOM 2611 C C . ASN A 1 316 ? -71.655 -39.469 188.566 1.00 57.00 316 ASN A C 1
ATOM 2613 O O . ASN A 1 316 ? -72.120 -39.563 189.705 1.00 57.00 316 ASN A O 1
ATOM 2617 N N . ALA A 1 317 ? -71.933 -40.365 187.612 1.00 57.25 317 ALA A N 1
ATOM 2618 C CA . ALA A 1 317 ? -72.786 -41.533 187.825 1.00 57.25 317 ALA A CA 1
ATOM 2619 C C . ALA A 1 317 ? -72.197 -42.534 188.839 1.00 57.25 317 ALA A C 1
ATOM 2621 O O . ALA A 1 317 ? -72.940 -43.100 189.637 1.00 57.25 317 ALA A O 1
ATOM 2622 N N . VAL A 1 318 ? -70.875 -42.741 188.868 1.00 59.50 318 VAL A N 1
ATOM 2623 C CA . VAL A 1 318 ? -70.245 -43.633 189.864 1.00 59.50 318 VAL A CA 1
ATOM 2624 C C . VAL A 1 318 ? -70.406 -43.089 191.287 1.00 59.50 318 VAL A C 1
ATOM 2626 O O . VAL A 1 318 ? -70.902 -43.799 192.161 1.00 59.50 318 VAL A O 1
ATOM 2629 N N . GLN A 1 319 ? -70.053 -41.820 191.518 1.00 55.38 319 GLN A N 1
ATOM 2630 C CA . GLN A 1 319 ? -70.035 -41.242 192.868 1.00 55.38 319 GLN A CA 1
ATOM 2631 C C . GLN A 1 319 ? -71.439 -41.154 193.499 1.00 55.38 319 GLN A C 1
ATOM 2633 O O . GLN A 1 319 ? -71.589 -41.340 194.703 1.00 55.38 319 GLN A O 1
ATOM 2638 N N . THR A 1 320 ? -72.481 -40.960 192.685 1.00 58.62 320 THR A N 1
ATOM 2639 C CA . THR A 1 320 ? -73.880 -40.950 193.153 1.00 58.62 320 THR A CA 1
ATOM 2640 C C . THR A 1 320 ? -74.442 -42.331 193.503 1.00 58.62 320 THR A C 1
ATOM 2642 O O . THR A 1 320 ? -75.394 -42.409 194.274 1.00 58.62 320 THR A O 1
ATOM 2645 N N . ASN A 1 321 ? -73.873 -43.428 192.989 1.00 54.56 321 ASN A N 1
ATOM 2646 C CA . ASN A 1 321 ? -74.330 -44.782 193.327 1.00 54.56 321 ASN A CA 1
ATOM 2647 C C . ASN A 1 321 ? -73.727 -45.305 194.644 1.00 54.56 321 ASN A C 1
ATOM 2649 O O . ASN A 1 321 ? -74.368 -46.090 195.345 1.00 54.56 321 ASN A O 1
ATOM 2653 N N . GLU A 1 322 ? -72.521 -44.862 195.003 1.00 57.56 322 GLU A N 1
ATOM 2654 C CA . GLU A 1 322 ? -71.823 -45.319 196.212 1.00 57.56 322 GLU A CA 1
ATOM 2655 C C . GLU A 1 322 ? -72.480 -44.764 197.495 1.00 57.56 322 GLU A C 1
ATOM 2657 O O . GLU A 1 322 ? -72.716 -45.513 198.443 1.00 57.56 322 GLU A O 1
ATOM 2662 N N . GLU A 1 323 ? -72.926 -43.501 197.479 1.00 57.16 323 GLU A N 1
ATOM 2663 C CA . GLU A 1 323 ? -73.682 -42.876 198.582 1.00 57.16 323 GLU A CA 1
ATOM 2664 C C . GLU A 1 323 ? -75.091 -43.480 198.791 1.00 57.16 323 GLU A C 1
ATOM 2666 O O . GLU A 1 323 ? -75.652 -43.396 199.885 1.00 57.16 323 GLU A O 1
ATOM 2671 N N . ILE A 1 324 ? -75.670 -44.123 197.768 1.00 58.69 324 ILE A N 1
ATOM 2672 C CA . ILE A 1 324 ? -76.998 -44.759 197.848 1.00 58.69 324 ILE A CA 1
ATOM 2673 C C . ILE A 1 324 ? -76.919 -46.158 198.479 1.00 58.69 324 ILE A C 1
ATOM 2675 O O . ILE A 1 324 ? -77.820 -46.542 199.227 1.00 58.69 324 ILE A O 1
ATOM 2679 N N . LEU A 1 325 ? -75.853 -46.924 198.220 1.00 57.44 325 LEU A N 1
ATOM 2680 C CA . LEU A 1 325 ? -75.728 -48.306 198.707 1.00 57.44 325 LEU A CA 1
ATOM 2681 C C . LEU A 1 325 ? -75.623 -48.400 200.234 1.00 57.44 325 LEU A C 1
ATOM 2683 O O . LEU A 1 325 ? -76.261 -49.268 200.836 1.00 57.44 325 LEU A O 1
ATOM 2687 N N . GLU A 1 326 ? -74.887 -47.485 200.865 1.00 59.16 326 GLU A N 1
ATOM 2688 C CA . GLU A 1 326 ? -74.787 -47.431 202.329 1.00 59.16 326 GLU A CA 1
ATOM 2689 C C . GLU A 1 326 ? -76.140 -47.042 202.957 1.00 59.16 326 GLU A C 1
ATOM 2691 O O . GLU A 1 326 ? -76.589 -47.642 203.934 1.00 59.16 326 GLU A O 1
ATOM 2696 N N . MET A 1 327 ? -76.869 -46.121 202.316 1.00 56.88 327 MET A N 1
ATOM 2697 C CA . MET A 1 327 ? -78.176 -45.638 202.777 1.00 56.88 327 MET A CA 1
ATOM 2698 C C . MET A 1 327 ? -79.307 -46.677 202.651 1.00 56.88 327 MET A C 1
ATOM 2700 O O . MET A 1 327 ? -80.310 -46.584 203.363 1.00 56.88 327 MET A O 1
ATOM 2704 N N . VAL A 1 328 ? -79.161 -47.670 201.764 1.00 56.59 328 VAL A N 1
ATOM 2705 C CA . VAL A 1 328 ? -80.111 -48.787 201.606 1.00 56.59 328 VAL A CA 1
ATOM 2706 C C . VAL A 1 328 ? -79.912 -49.862 202.680 1.00 56.59 328 VAL A C 1
ATOM 2708 O O . VAL A 1 328 ? -80.902 -50.419 203.154 1.00 56.59 328 VAL A O 1
ATOM 2711 N N . LYS A 1 329 ? -78.672 -50.131 203.114 1.00 56.25 329 LYS A N 1
ATOM 2712 C CA . LYS A 1 329 ? -78.364 -51.143 204.145 1.00 56.25 329 LYS A CA 1
ATOM 2713 C C . LYS A 1 329 ? -79.091 -50.867 205.460 1.00 56.25 329 LYS A C 1
ATOM 2715 O O . LYS A 1 329 ? -79.903 -51.681 205.899 1.00 56.25 329 LYS A O 1
ATOM 2720 N N . ASP A 1 330 ? -78.888 -49.676 206.016 1.00 55.72 330 ASP A N 1
ATOM 2721 C CA . ASP A 1 330 ? -79.470 -49.265 207.302 1.00 55.72 330 ASP A CA 1
ATOM 2722 C C . ASP A 1 330 ? -80.994 -49.032 207.230 1.00 55.72 330 ASP A C 1
ATOM 2724 O O . ASP A 1 330 ? -81.652 -48.827 208.251 1.00 55.72 330 ASP A O 1
ATOM 2728 N N . LYS A 1 331 ? -81.586 -49.078 206.026 1.00 56.94 331 LYS A N 1
ATOM 2729 C CA . LYS A 1 331 ? -83.041 -49.030 205.814 1.00 56.94 331 LYS A CA 1
ATOM 2730 C C . LYS A 1 331 ? -83.708 -50.403 205.740 1.00 56.94 331 LYS A C 1
ATOM 2732 O O . LYS A 1 331 ? -84.921 -50.469 205.920 1.00 56.94 331 LYS A O 1
ATOM 2737 N N . VAL A 1 332 ? -82.953 -51.473 205.475 1.00 49.69 332 VAL A N 1
ATOM 2738 C CA . VAL A 1 332 ? -83.483 -52.846 205.378 1.00 49.69 332 VAL A CA 1
ATOM 2739 C C . VAL A 1 332 ? -83.586 -53.518 206.749 1.00 49.69 332 VAL A C 1
ATOM 2741 O O . VAL A 1 332 ? -84.514 -54.295 206.967 1.00 49.69 332 VAL A O 1
ATOM 2744 N N . GLU A 1 333 ? -82.738 -53.148 207.714 1.00 42.72 333 GLU A N 1
ATOM 2745 C CA . GLU A 1 333 ? -82.838 -53.604 209.114 1.00 42.72 333 GLU A CA 1
ATOM 2746 C C . GLU A 1 333 ? -83.955 -52.873 209.899 1.00 42.72 333 GLU A C 1
ATOM 2748 O O . GLU A 1 333 ? -83.868 -52.609 211.099 1.00 42.72 333 GLU A O 1
ATOM 2753 N N . SER A 1 334 ? -85.047 -52.531 209.209 1.00 39.19 334 SER A N 1
ATOM 2754 C CA . SER A 1 334 ? -86.283 -52.058 209.815 1.00 39.19 334 SER A CA 1
ATOM 2755 C C . SER A 1 334 ? -87.505 -52.563 209.045 1.00 39.19 334 SER A C 1
ATOM 2757 O O . SER A 1 334 ? -87.565 -52.525 207.820 1.00 39.19 334 SER A O 1
ATOM 2759 N N . LEU A 1 335 ? -88.526 -52.983 209.797 1.00 37.03 335 LEU A N 1
ATOM 2760 C CA . LEU A 1 335 ? -89.897 -53.225 209.326 1.00 37.03 335 LEU A CA 1
ATOM 2761 C C . LEU A 1 335 ? -90.176 -54.452 208.434 1.00 37.03 335 LEU A C 1
ATOM 2763 O O . LEU A 1 335 ? -91.225 -54.497 207.787 1.00 37.03 335 LEU A O 1
ATOM 2767 N N . LYS A 1 336 ? -89.415 -55.552 208.558 1.00 33.16 336 LYS A N 1
ATOM 2768 C CA . LYS A 1 336 ? -90.056 -56.878 208.415 1.00 33.16 336 LYS A CA 1
ATOM 2769 C C . LYS A 1 336 ? -90.794 -57.265 209.705 1.00 33.16 336 LYS A C 1
ATOM 2771 O O . LYS A 1 336 ? -90.353 -58.173 210.401 1.00 33.16 336 LYS A O 1
ATOM 2776 N N . SER A 1 337 ? -91.979 -56.674 209.914 1.00 40.91 337 SER A N 1
ATOM 2777 C CA . SER A 1 337 ? -93.077 -57.190 210.769 1.00 40.91 337 SER A CA 1
ATOM 2778 C C . SER A 1 337 ? -92.786 -57.298 212.292 1.00 40.91 337 SER A C 1
ATOM 2780 O O . SER A 1 337 ? -91.739 -57.780 212.690 1.00 40.91 337 SER A O 1
ATOM 2782 N N . VAL A 1 338 ? -93.648 -56.925 213.245 1.00 39.03 338 VAL A N 1
ATOM 2783 C CA . VAL A 1 338 ? -95.051 -56.451 213.279 1.00 39.03 338 VAL A CA 1
ATOM 2784 C C . VAL A 1 338 ? -95.167 -55.470 214.476 1.00 39.03 338 VAL A C 1
ATOM 2786 O O . VAL A 1 338 ? -94.332 -55.533 215.375 1.00 39.03 338 VAL A O 1
ATOM 2789 N N . VAL A 1 339 ? -96.251 -54.683 214.576 1.00 40.41 339 VAL A N 1
ATOM 2790 C CA . VAL A 1 339 ? -96.595 -53.814 215.738 1.00 40.41 339 VAL A CA 1
ATOM 2791 C C . VAL A 1 339 ? -95.719 -52.539 215.826 1.00 40.41 339 VAL A C 1
ATOM 2793 O O . VAL A 1 339 ? -94.730 -52.410 215.111 1.00 40.41 339 VAL A O 1
ATOM 2796 N N . SER A 1 340 ? -96.106 -51.592 216.694 1.00 41.97 340 SER A N 1
ATOM 2797 C CA . SER A 1 340 ? -95.475 -50.277 216.957 1.00 41.97 340 SER A CA 1
ATOM 2798 C C . SER A 1 340 ? -95.689 -49.171 215.890 1.00 41.97 340 SER A C 1
ATOM 2800 O O . SER A 1 340 ? -96.185 -49.478 214.805 1.00 41.97 340 SER A O 1
ATOM 2802 N N . PRO A 1 341 ? -95.494 -47.869 216.232 1.00 40.06 341 PRO A N 1
ATOM 2803 C CA . PRO A 1 341 ? -96.404 -46.815 215.750 1.00 40.06 341 PRO A CA 1
ATOM 2804 C C . PRO A 1 341 ? -95.780 -45.619 214.984 1.00 40.06 341 PRO A C 1
ATOM 2806 O O . PRO A 1 341 ? -94.579 -45.386 215.044 1.00 40.06 341 PRO A O 1
ATOM 2809 N N . GLU A 1 342 ? -96.680 -44.818 214.387 1.00 32.50 342 GLU A N 1
ATOM 2810 C CA . GLU A 1 342 ? -96.557 -43.417 213.908 1.00 32.50 342 GLU A CA 1
ATOM 2811 C C . GLU A 1 342 ? -95.516 -43.055 212.815 1.00 32.50 342 GLU A C 1
ATOM 2813 O O . GLU A 1 342 ? -94.453 -43.649 212.675 1.00 32.50 342 GLU A O 1
ATOM 2818 N N . SER A 1 343 ? -95.848 -42.057 211.977 1.00 33.03 343 SER A N 1
ATOM 2819 C CA . SER A 1 343 ? -95.072 -41.702 210.769 1.00 33.03 343 SER A CA 1
ATOM 2820 C C . SER A 1 343 ? -95.263 -40.245 210.314 1.00 33.03 343 SER A C 1
ATOM 2822 O O . SER A 1 343 ? -96.399 -39.770 210.246 1.00 33.03 343 SER A O 1
ATOM 2824 N N . VAL A 1 344 ? -94.178 -39.547 209.937 1.00 30.12 344 VAL A N 1
ATOM 2825 C CA . VAL A 1 344 ? -94.164 -38.100 209.611 1.00 30.12 344 VAL A CA 1
ATOM 2826 C C . VAL A 1 344 ? -93.207 -37.761 208.440 1.00 30.12 344 VAL A C 1
ATOM 2828 O O . VAL A 1 344 ? -92.051 -38.153 208.473 1.00 30.12 344 VAL A O 1
ATOM 2831 N N . LYS A 1 345 ? -93.717 -36.986 207.461 1.00 36.78 345 LYS A N 1
ATOM 2832 C CA . LYS A 1 345 ? -93.096 -36.053 206.465 1.00 36.78 345 LYS A CA 1
ATOM 2833 C C . LYS A 1 345 ? -91.681 -36.284 205.841 1.00 36.78 345 LYS A C 1
ATOM 2835 O O . LYS A 1 345 ? -90.695 -36.383 206.555 1.00 36.78 345 LYS A O 1
ATOM 2840 N N . LEU A 1 346 ? -91.614 -35.956 204.528 1.00 33.69 346 LEU A N 1
ATOM 2841 C CA . LEU A 1 346 ? -90.686 -34.998 203.840 1.00 33.69 346 LEU A CA 1
ATOM 2842 C C . LEU A 1 346 ? -89.669 -35.547 202.797 1.00 33.69 346 LEU A C 1
ATOM 2844 O O . LEU A 1 346 ? -88.809 -36.335 203.157 1.00 33.69 346 LEU A O 1
ATOM 2848 N N . LEU A 1 347 ? -89.758 -35.048 201.542 1.00 35.94 347 LEU A N 1
ATOM 2849 C CA . LEU A 1 347 ? -88.726 -34.701 200.511 1.00 35.94 347 LEU A CA 1
ATOM 2850 C C . LEU A 1 347 ? -89.501 -34.207 199.236 1.00 35.94 347 LEU A C 1
ATOM 2852 O O . LEU A 1 347 ? -90.624 -34.657 199.030 1.00 35.94 347 LEU A O 1
ATOM 2856 N N . GLU A 1 348 ? -89.178 -33.096 198.542 1.00 31.09 348 GLU A N 1
ATOM 2857 C CA . GLU A 1 348 ? -88.128 -32.831 197.509 1.00 31.09 348 GLU A CA 1
ATOM 2858 C C . GLU A 1 348 ? -88.401 -33.449 196.100 1.00 31.09 348 GLU A C 1
ATOM 2860 O O . GLU A 1 348 ? -88.948 -34.541 196.033 1.00 31.09 348 GLU A O 1
ATOM 2865 N N . ARG A 1 349 ? -88.077 -32.839 194.928 1.00 35.19 349 ARG A N 1
ATOM 2866 C CA . ARG A 1 349 ? -87.467 -31.516 194.585 1.00 35.19 349 ARG A CA 1
ATOM 2867 C C . ARG A 1 349 ? -87.558 -31.151 193.075 1.00 35.19 349 ARG A C 1
ATOM 2869 O O . ARG A 1 349 ? -88.020 -31.934 192.257 1.00 35.19 349 ARG A O 1
ATOM 2876 N N . GLN A 1 350 ? -87.166 -29.906 192.773 1.00 37.31 350 GLN A N 1
ATOM 2877 C CA . GLN A 1 350 ? -87.078 -29.172 191.483 1.00 37.31 350 GLN A CA 1
ATOM 2878 C C . GLN A 1 350 ? -85.852 -29.649 190.617 1.00 37.31 350 GLN A C 1
ATOM 2880 O O . GLN A 1 350 ? -85.249 -30.643 191.002 1.00 37.31 350 GLN A O 1
ATOM 2885 N N . ILE A 1 351 ? -85.369 -29.087 189.479 1.00 29.66 351 ILE A N 1
ATOM 2886 C CA . ILE A 1 351 ? -85.158 -27.690 188.989 1.00 29.66 351 ILE A CA 1
ATOM 2887 C C . ILE A 1 351 ? -85.052 -27.621 187.422 1.00 29.66 351 ILE A C 1
ATOM 2889 O O . ILE A 1 351 ? -84.692 -28.599 186.779 1.00 29.66 351 ILE A O 1
ATOM 2893 N N . SER A 1 352 ? -85.356 -26.438 186.852 1.00 33.25 352 SER A N 1
ATOM 2894 C CA . SER A 1 352 ? -84.970 -25.762 185.568 1.00 33.25 352 SER A CA 1
ATOM 2895 C C . SER A 1 352 ? -83.562 -26.044 184.949 1.00 33.25 352 SER A C 1
ATOM 2897 O O . SER A 1 352 ? -82.725 -26.583 185.657 1.00 33.25 352 SER A O 1
ATOM 2899 N N . LEU A 1 353 ? -83.106 -25.611 183.742 1.00 36.19 353 LEU A N 1
ATOM 2900 C CA . LEU A 1 353 ? -83.589 -24.959 182.476 1.00 36.19 353 LEU A CA 1
ATOM 2901 C C . LEU A 1 353 ? -82.400 -24.923 181.444 1.00 36.19 353 LEU A C 1
ATOM 2903 O O . LEU A 1 353 ? -81.264 -24.879 181.906 1.00 36.19 353 LEU A O 1
ATOM 2907 N N . GLY A 1 354 ? -82.613 -24.766 180.112 1.00 28.98 354 GLY A N 1
ATOM 2908 C CA . GLY A 1 354 ? -81.651 -24.007 179.245 1.00 28.98 354 GLY A CA 1
ATOM 2909 C C . GLY A 1 354 ? -81.278 -24.436 177.789 1.00 28.98 354 GLY A C 1
ATOM 2910 O O . GLY A 1 354 ? -80.435 -25.300 177.610 1.00 28.98 354 GLY A O 1
ATOM 2911 N N . VAL A 1 355 ? -81.794 -23.693 176.786 1.00 36.09 355 VAL A N 1
ATOM 2912 C CA . VAL A 1 355 ? -81.118 -23.052 175.601 1.00 36.09 355 VAL A CA 1
ATOM 2913 C C . VAL A 1 355 ? -80.334 -23.848 174.500 1.00 36.09 355 VAL A C 1
ATOM 2915 O O . VAL A 1 355 ? -79.186 -24.233 174.679 1.00 36.09 355 VAL A O 1
ATOM 2918 N N . ASP A 1 356 ? -80.955 -23.885 173.303 1.00 37.22 356 ASP A N 1
ATOM 2919 C CA . ASP A 1 356 ? -80.530 -23.609 171.894 1.00 37.22 356 ASP A CA 1
ATOM 2920 C C . ASP A 1 356 ? -79.358 -24.254 171.078 1.00 37.22 356 ASP A C 1
ATOM 2922 O O . ASP A 1 356 ? -78.189 -24.247 171.445 1.00 37.22 356 ASP A O 1
ATOM 2926 N N . ASN A 1 357 ? -79.721 -24.500 169.796 1.00 33.88 357 ASN A N 1
ATOM 2927 C CA . ASN A 1 357 ? -79.014 -24.247 168.508 1.00 33.88 357 ASN A CA 1
ATOM 2928 C C . ASN A 1 357 ? -78.005 -25.233 167.856 1.00 33.88 357 ASN A C 1
ATOM 2930 O O . ASN A 1 357 ? -76.865 -25.371 168.287 1.00 33.88 357 ASN A O 1
ATOM 2934 N N . ALA A 1 358 ? -78.367 -25.707 166.645 1.00 27.56 358 ALA A N 1
ATOM 2935 C CA . ALA A 1 358 ? -77.471 -25.987 165.502 1.00 27.56 358 ALA A CA 1
ATOM 2936 C C . ALA A 1 358 ? -78.257 -26.050 164.157 1.00 27.56 358 ALA A C 1
ATOM 2938 O O . ALA A 1 358 ? -79.460 -26.305 164.152 1.00 27.56 358 ALA A O 1
ATOM 2939 N N . GLN A 1 359 ? -77.589 -25.845 163.010 1.00 36.47 359 GLN A N 1
ATOM 2940 C CA . GLN A 1 359 ? -78.146 -25.945 161.637 1.00 36.47 359 GLN A CA 1
ATOM 2941 C C . GLN A 1 359 ? -77.469 -27.076 160.833 1.00 36.47 359 GLN A C 1
ATOM 2943 O O . GLN A 1 359 ? -76.299 -27.343 161.097 1.00 36.47 359 GLN A O 1
ATOM 2948 N N . THR A 1 360 ? -78.108 -27.636 159.782 1.00 34.56 360 THR A N 1
ATOM 2949 C CA . THR A 1 360 ? -77.438 -27.999 158.491 1.00 34.56 360 THR A CA 1
ATOM 2950 C C . THR A 1 360 ? -78.369 -28.497 157.349 1.00 34.56 360 THR A C 1
ATOM 2952 O O . THR A 1 360 ? -79.218 -29.357 157.545 1.00 34.56 360 THR A O 1
ATOM 2955 N N . VAL A 1 361 ? -78.161 -27.937 156.140 1.00 38.69 361 VAL A N 1
ATOM 2956 C CA . VAL A 1 361 ? -78.041 -28.555 154.778 1.00 38.69 361 VAL A CA 1
ATOM 2957 C C . VAL A 1 361 ? -78.575 -29.995 154.572 1.00 38.69 361 VAL A C 1
ATOM 2959 O O . VAL A 1 361 ? -78.016 -30.904 155.184 1.00 38.69 361 VAL A O 1
ATOM 2962 N N . PRO A 1 362 ? -79.581 -30.266 153.691 1.00 45.22 362 PRO A N 1
ATOM 2963 C CA . PRO A 1 362 ? -79.454 -30.661 152.258 1.00 45.22 362 PRO A CA 1
ATOM 2964 C C . PRO A 1 362 ? -78.765 -29.811 151.160 1.00 45.22 362 PRO A C 1
ATOM 2966 O O . PRO A 1 362 ? -78.947 -28.598 151.123 1.00 45.22 362 PRO A O 1
ATOM 2969 N N . ALA A 1 363 ? -78.155 -30.468 150.151 1.00 30.73 363 ALA A N 1
ATOM 2970 C CA . ALA A 1 363 ? -77.973 -29.981 148.765 1.00 30.73 363 ALA A CA 1
ATOM 2971 C C . ALA A 1 363 ? -77.639 -31.133 147.772 1.00 30.73 363 ALA A C 1
ATOM 2973 O O . ALA A 1 363 ? -76.745 -31.913 148.091 1.00 30.73 363 ALA A O 1
ATOM 2974 N N . ASN A 1 364 ? -78.262 -31.216 146.567 1.00 28.89 364 ASN A N 1
ATOM 2975 C CA . ASN A 1 364 ? -77.556 -31.578 145.303 1.00 28.89 364 ASN A CA 1
ATOM 2976 C C . ASN A 1 364 ? -78.345 -31.562 143.954 1.00 28.89 364 ASN A C 1
ATOM 2978 O O . ASN A 1 364 ? -79.453 -32.067 143.835 1.00 28.89 364 ASN A O 1
ATOM 2982 N N . SER A 1 365 ? -77.649 -31.059 142.923 1.00 30.09 365 SER A N 1
ATOM 2983 C CA . SER A 1 365 ? -77.555 -31.445 141.489 1.00 30.09 365 SER A CA 1
ATOM 2984 C C . SER A 1 365 ? -78.710 -32.013 140.607 1.00 30.09 365 SER A C 1
ATOM 2986 O O . SER A 1 365 ? -79.098 -33.168 140.738 1.00 30.09 365 SER A O 1
ATOM 2988 N N . ARG A 1 366 ? -78.933 -31.297 139.481 1.00 29.20 366 ARG A N 1
ATOM 2989 C CA . ARG A 1 366 ? -78.948 -31.742 138.049 1.00 29.20 366 ARG A CA 1
ATOM 2990 C C . ARG A 1 366 ? -79.985 -32.750 137.498 1.00 29.20 366 ARG A C 1
ATOM 2992 O O . ARG A 1 366 ? -79.992 -33.917 137.853 1.00 29.20 366 ARG A O 1
ATOM 2999 N N . THR A 1 367 ? -80.621 -32.349 136.390 1.00 33.53 367 THR A N 1
ATOM 3000 C CA . THR A 1 367 ? -81.088 -33.167 135.234 1.00 33.53 367 THR A CA 1
ATOM 3001 C C . THR A 1 367 ? -81.351 -32.214 134.039 1.00 33.53 367 THR A C 1
ATOM 3003 O O . THR A 1 367 ? -81.560 -31.030 134.279 1.00 33.53 367 THR A O 1
ATOM 3006 N N . ASN A 1 368 ? -81.361 -32.588 132.747 1.00 30.64 368 ASN A N 1
ATOM 3007 C CA . ASN A 1 368 ? -80.689 -33.669 131.993 1.00 30.64 368 ASN A CA 1
ATOM 3008 C C . ASN A 1 368 ? -80.647 -33.297 130.475 1.00 30.64 368 ASN A C 1
ATOM 3010 O O . ASN A 1 368 ? -81.402 -32.423 130.052 1.00 30.64 368 ASN A O 1
ATOM 3014 N N . SER A 1 369 ? -79.863 -34.011 129.644 1.00 32.59 369 SER A N 1
ATOM 3015 C CA . SER A 1 369 ? -79.713 -33.841 128.170 1.00 32.59 369 SER A CA 1
ATOM 3016 C C . SER A 1 369 ? -79.059 -32.504 127.732 1.00 32.59 369 SER A C 1
ATOM 3018 O O . SER A 1 369 ? -78.801 -31.656 128.579 1.00 32.59 369 SER A O 1
ATOM 3020 N N . ASN A 1 370 ? -78.682 -32.233 126.471 1.00 31.47 370 ASN A N 1
ATOM 3021 C CA . ASN A 1 370 ? -78.663 -32.993 125.199 1.00 31.47 370 ASN A CA 1
ATOM 3022 C C . ASN A 1 370 ? -77.459 -32.463 124.346 1.00 31.47 370 ASN A C 1
ATOM 3024 O O . ASN A 1 370 ? -76.889 -31.441 124.717 1.00 31.47 370 ASN A O 1
ATOM 3028 N N . SER A 1 371 ? -76.984 -33.010 123.216 1.00 29.70 371 SER A N 1
ATOM 3029 C CA . SER A 1 371 ? -77.406 -34.126 122.347 1.00 29.70 371 SER A CA 1
ATOM 3030 C C . SER A 1 371 ? -76.182 -34.747 121.610 1.00 29.70 371 SER A C 1
ATOM 3032 O O . SER A 1 371 ? -75.038 -34.558 122.020 1.00 29.70 371 SER A O 1
ATOM 3034 N N . LEU A 1 372 ? -76.424 -35.502 120.532 1.00 31.22 372 LEU A N 1
ATOM 3035 C CA . LEU A 1 372 ? -75.469 -36.212 119.658 1.00 31.22 372 LEU A CA 1
ATOM 3036 C C . LEU A 1 372 ? -74.777 -35.258 118.628 1.00 31.22 372 LEU A C 1
ATOM 3038 O O . LEU A 1 372 ? -75.242 -34.137 118.458 1.00 31.22 372 LEU A O 1
ATOM 3042 N N . MET A 1 373 ? -73.698 -35.583 117.878 1.00 29.95 373 MET A N 1
ATOM 3043 C CA . MET A 1 373 ? -72.975 -36.852 117.599 1.00 29.95 373 MET A CA 1
ATOM 3044 C C . MET A 1 373 ? -71.486 -36.621 117.176 1.00 29.95 373 MET A C 1
ATOM 3046 O O . MET A 1 373 ? -71.006 -35.494 117.142 1.00 29.95 373 MET A O 1
ATOM 3050 N N . SER A 1 374 ? -70.766 -37.711 116.851 1.00 31.86 374 SER A N 1
ATOM 3051 C CA . SER A 1 374 ? -69.361 -37.799 116.341 1.00 31.86 374 SER A CA 1
ATOM 3052 C C . SER A 1 374 ? -69.134 -37.212 114.907 1.00 31.86 374 SER A C 1
ATOM 3054 O O . SER A 1 374 ? -70.102 -36.734 114.329 1.00 31.86 374 SER A O 1
ATOM 3056 N N . LYS A 1 375 ? -67.953 -37.191 114.227 1.00 30.28 375 LYS A N 1
ATOM 3057 C CA . LYS A 1 375 ? -66.910 -38.243 113.991 1.00 30.28 375 LYS A CA 1
ATOM 3058 C C . LYS A 1 375 ? -65.721 -37.733 113.103 1.00 30.28 375 LYS A C 1
ATOM 3060 O O . LYS A 1 375 ? -65.949 -36.799 112.351 1.00 30.28 375 LYS A O 1
ATOM 3065 N N . SER A 1 376 ? -64.555 -38.430 113.093 1.00 29.52 376 SER A N 1
ATOM 3066 C CA . SER A 1 376 ? -63.452 -38.481 112.050 1.00 29.52 376 SER A CA 1
ATOM 3067 C C . SER A 1 376 ? -62.737 -37.168 111.582 1.00 29.52 376 SER A C 1
ATOM 3069 O O . SER A 1 376 ? -63.388 -36.146 111.470 1.00 29.52 376 SER A O 1
ATOM 3071 N N . ALA A 1 377 ? -61.402 -37.027 111.378 1.00 30.67 377 ALA A N 1
ATOM 3072 C CA . ALA A 1 377 ? -60.321 -37.795 110.681 1.00 30.67 377 ALA A CA 1
ATOM 3073 C C . ALA A 1 377 ? -60.223 -37.479 109.143 1.00 30.67 377 ALA A C 1
ATOM 3075 O O . ALA A 1 377 ? -61.278 -37.293 108.552 1.00 30.67 377 ALA A O 1
ATOM 3076 N N . VAL A 1 378 ? -59.077 -37.397 108.411 1.00 35.28 378 VAL A N 1
ATOM 3077 C CA . VAL A 1 378 ? -57.614 -37.589 108.688 1.00 35.28 378 VAL A CA 1
ATOM 3078 C C . VAL A 1 378 ? -56.692 -37.047 107.526 1.00 35.28 378 VAL A C 1
ATOM 3080 O O . VAL A 1 378 ? -57.203 -36.887 106.426 1.00 35.28 378 VAL A O 1
ATOM 3083 N N . ASN A 1 379 ? -55.358 -36.875 107.737 1.00 34.25 379 ASN A N 1
ATOM 3084 C CA . ASN A 1 379 ? -54.218 -36.696 106.758 1.00 34.25 379 ASN A CA 1
ATOM 3085 C C . ASN A 1 379 ? -54.117 -35.413 105.857 1.00 34.25 379 ASN A C 1
ATOM 3087 O O . ASN A 1 379 ? -55.131 -34.921 105.385 1.00 34.25 379 ASN A O 1
ATOM 3091 N N . ASN A 1 380 ? -52.965 -34.697 105.760 1.00 34.72 380 ASN A N 1
ATOM 3092 C CA . ASN A 1 380 ? -51.687 -34.820 104.962 1.00 34.72 380 ASN A CA 1
ATOM 3093 C C . ASN A 1 380 ? -51.777 -34.259 103.511 1.00 34.72 380 ASN A C 1
ATOM 3095 O O . ASN A 1 380 ? -52.830 -34.395 102.908 1.00 34.72 380 ASN A O 1
ATOM 3099 N N . GLY A 1 381 ? -50.759 -33.677 102.835 1.00 31.36 381 GLY A N 1
ATOM 3100 C CA . GLY A 1 381 ? -49.359 -33.252 103.121 1.00 31.36 381 GLY A CA 1
ATOM 3101 C C . GLY A 1 381 ? -48.753 -32.545 101.856 1.00 31.36 381 GLY A C 1
ATOM 3102 O O . GLY A 1 381 ? -49.272 -32.774 100.773 1.00 31.36 381 GLY A O 1
ATOM 3103 N N . VAL A 1 382 ? -47.860 -31.532 101.903 1.00 36.56 382 VAL A N 1
ATOM 3104 C CA . VAL A 1 382 ? -46.376 -31.524 102.123 1.00 36.56 382 VAL A CA 1
ATOM 3105 C C . VAL A 1 382 ? -45.491 -31.474 100.828 1.00 36.56 382 VAL A C 1
ATOM 3107 O O . VAL A 1 382 ? -45.359 -32.483 100.151 1.00 36.56 382 VAL A O 1
ATOM 3110 N N . HIS A 1 383 ? -44.782 -30.336 100.606 1.00 37.66 383 HIS A N 1
ATOM 3111 C CA . HIS A 1 383 ? -43.472 -30.139 99.889 1.00 37.66 383 HIS A CA 1
ATOM 3112 C C . HIS A 1 383 ? -43.332 -30.415 98.344 1.00 37.66 383 HIS A C 1
ATOM 3114 O O . HIS A 1 383 ? -44.254 -30.961 97.757 1.00 37.66 383 HIS A O 1
ATOM 3120 N N . ILE A 1 384 ? -42.272 -30.023 97.574 1.00 41.09 384 ILE A N 1
ATOM 3121 C CA . ILE A 1 384 ? -40.965 -29.324 97.826 1.00 41.09 384 ILE A CA 1
ATOM 3122 C C . ILE A 1 384 ? -40.416 -28.474 96.623 1.00 41.09 384 ILE A C 1
ATOM 3124 O O . ILE A 1 384 ? -41.026 -28.422 95.561 1.00 41.09 384 ILE A O 1
ATOM 3128 N N . ASN A 1 385 ? -39.255 -27.814 96.816 1.00 36.31 385 ASN A N 1
ATOM 3129 C CA . ASN A 1 385 ? -38.500 -26.883 95.930 1.00 36.31 385 ASN A CA 1
ATOM 3130 C C . ASN A 1 385 ? -37.727 -27.508 94.722 1.00 36.31 385 ASN A C 1
ATOM 3132 O O . ASN A 1 385 ? -37.553 -28.720 94.664 1.00 36.31 385 ASN A O 1
ATOM 3136 N N . GLY A 1 386 ? -37.088 -26.675 93.865 1.00 31.55 386 GLY A N 1
ATOM 3137 C CA . GLY A 1 386 ? -35.978 -27.073 92.952 1.00 31.55 386 GLY A CA 1
ATOM 3138 C C . GLY A 1 386 ? -35.346 -25.924 92.116 1.00 31.55 386 GLY A C 1
ATOM 3139 O O . GLY A 1 386 ? -36.008 -24.912 91.896 1.00 31.55 386 GLY A O 1
ATOM 3140 N N . SER A 1 387 ? -34.070 -26.008 91.669 1.00 37.12 387 SER A N 1
ATOM 3141 C CA . SER A 1 387 ? -33.370 -24.939 90.887 1.00 37.12 387 SER A CA 1
ATOM 3142 C C . SER A 1 387 ? -32.080 -25.370 90.121 1.00 37.12 387 SER A C 1
ATOM 3144 O O . SER A 1 387 ? -31.424 -26.308 90.556 1.00 37.12 387 SER A O 1
ATOM 3146 N N . LYS A 1 388 ? -31.657 -24.549 89.121 1.00 37.78 388 LYS A N 1
ATOM 3147 C CA . LYS A 1 388 ? -30.284 -24.286 88.550 1.00 37.78 388 LYS A CA 1
ATOM 3148 C C . LYS A 1 388 ? -29.663 -25.062 87.336 1.00 37.78 388 LYS A C 1
ATOM 3150 O O . LYS A 1 388 ? -29.456 -26.260 87.389 1.00 37.78 388 LYS A O 1
ATOM 3155 N N . GLN A 1 389 ? -29.166 -24.240 86.380 1.00 33.41 389 GLN A N 1
ATOM 3156 C CA . GLN A 1 389 ? -27.872 -24.216 85.618 1.00 33.41 389 GLN A CA 1
ATOM 3157 C C . GLN A 1 389 ? -27.442 -25.217 84.492 1.00 33.41 389 GLN A C 1
ATOM 3159 O O . GLN A 1 389 ? -27.251 -26.398 84.726 1.00 33.41 389 GLN A O 1
ATOM 3164 N N . LEU A 1 390 ? -27.099 -24.614 83.326 1.00 36.03 390 LEU A N 1
ATOM 3165 C CA . LEU A 1 390 ? -25.921 -24.763 82.410 1.00 36.03 390 LEU A CA 1
ATOM 3166 C C . LEU A 1 390 ? -25.346 -26.135 81.962 1.00 36.03 390 LEU A C 1
ATOM 3168 O O . LEU A 1 390 ? -24.865 -26.895 82.794 1.00 36.03 390 LEU A O 1
ATOM 3172 N N . THR A 1 391 ? -25.141 -26.309 80.636 1.00 31.50 391 THR A N 1
ATOM 3173 C CA . THR A 1 391 ? -23.837 -26.603 79.943 1.00 31.50 391 THR A CA 1
ATOM 3174 C C . THR A 1 391 ? -23.995 -26.604 78.391 1.00 31.50 391 THR A C 1
ATOM 3176 O O . THR A 1 391 ? -24.916 -25.948 77.909 1.00 31.50 391 THR A O 1
ATOM 3179 N N . SER A 1 392 ? -23.071 -27.186 77.598 1.00 37.34 392 SER A N 1
ATOM 3180 C CA . SER A 1 392 ? -22.719 -26.769 76.214 1.00 37.34 392 SER A CA 1
ATOM 3181 C C . SER A 1 392 ? -22.287 -27.898 75.255 1.00 37.34 392 SER A C 1
ATOM 3183 O O . SER A 1 392 ? -21.623 -28.810 75.730 1.00 37.34 392 SER A O 1
ATOM 3185 N N . GLU A 1 393 ? -22.516 -27.756 73.934 1.00 28.98 393 GLU A N 1
ATOM 3186 C CA . GLU A 1 393 ? -21.816 -28.415 72.787 1.00 28.98 393 GLU A CA 1
ATOM 3187 C C . GLU A 1 393 ? -22.302 -27.794 71.433 1.00 28.98 393 GLU A C 1
ATOM 3189 O O . GLU A 1 393 ? -23.366 -27.178 71.440 1.00 28.98 393 GLU A O 1
ATOM 3194 N N . SER A 1 394 ? -21.685 -27.905 70.232 1.00 36.03 394 SER A N 1
ATOM 3195 C CA . SER A 1 394 ? -20.283 -28.146 69.784 1.00 36.03 394 SER A CA 1
ATOM 3196 C C . SER A 1 394 ? -20.156 -28.209 68.233 1.00 36.03 394 SER A C 1
ATOM 3198 O O . SER A 1 394 ? -21.154 -28.191 67.516 1.00 36.03 394 SER A O 1
ATOM 3200 N N . THR A 1 395 ? -18.926 -28.437 67.731 1.00 33.06 395 THR A N 1
ATOM 3201 C CA . THR A 1 395 ? -18.545 -28.926 66.371 1.00 33.06 395 THR A CA 1
ATOM 3202 C C . THR A 1 395 ? -18.547 -27.921 65.196 1.00 33.06 395 THR A C 1
ATOM 3204 O O . THR A 1 395 ? -18.882 -26.752 65.361 1.00 33.06 395 THR A O 1
ATOM 3207 N N . SER A 1 396 ? -18.027 -28.340 64.023 1.00 36.62 396 SER A N 1
ATOM 3208 C CA . SER A 1 396 ? -17.663 -27.460 62.886 1.00 36.62 396 SER A CA 1
ATOM 3209 C C . SER A 1 396 ? -17.328 -28.219 61.582 1.00 36.62 396 SER A C 1
ATOM 3211 O O . SER A 1 396 ? -16.869 -29.356 61.666 1.00 36.62 396 SER A O 1
ATOM 3213 N N . VAL A 1 397 ? -17.403 -27.572 60.402 1.00 33.59 397 VAL A N 1
ATOM 3214 C CA . VAL A 1 397 ? -16.873 -28.087 59.108 1.00 33.59 397 VAL A CA 1
ATOM 3215 C C . VAL A 1 397 ? -16.097 -26.996 58.338 1.00 33.59 397 VAL A C 1
ATOM 3217 O O . VAL A 1 397 ? -16.446 -25.819 58.405 1.00 33.59 397 VAL A O 1
ATOM 3220 N N . LYS A 1 398 ? -15.063 -27.389 57.575 1.00 37.59 398 LYS A N 1
ATOM 3221 C CA . LYS A 1 398 ? -14.358 -26.587 56.548 1.00 37.59 398 LYS A CA 1
ATOM 3222 C C . LYS A 1 398 ? -14.092 -27.437 55.296 1.00 37.59 398 LYS A C 1
ATOM 3224 O O . LYS A 1 398 ? -13.747 -28.606 55.431 1.00 37.59 398 LYS A O 1
ATOM 3229 N N . SER A 1 399 ? -14.094 -26.820 54.113 1.00 31.84 399 SER A N 1
ATOM 3230 C CA . SER A 1 399 ? -13.420 -27.325 52.898 1.00 31.84 399 SER A CA 1
ATOM 3231 C C . SER A 1 399 ? -13.082 -26.166 51.944 1.00 31.84 399 SER A C 1
ATOM 3233 O O . SER A 1 399 ? -13.678 -25.097 52.054 1.00 31.84 399 SER A O 1
ATOM 3235 N N . ASN A 1 400 ? -12.094 -26.341 51.056 1.00 31.56 400 ASN A N 1
ATOM 3236 C CA . ASN A 1 400 ? -11.429 -25.246 50.329 1.00 31.56 400 ASN A CA 1
ATOM 3237 C C . ASN A 1 400 ? -10.779 -25.730 49.015 1.00 31.56 400 ASN A C 1
ATOM 3239 O O . ASN A 1 400 ? -10.032 -26.706 49.072 1.00 31.56 400 ASN A O 1
ATOM 3243 N N . VAL A 1 401 ? -10.975 -25.031 47.882 1.00 35.78 401 VAL A N 1
ATOM 3244 C CA . VAL A 1 401 ? -10.218 -25.240 46.621 1.00 35.78 401 VAL A CA 1
ATOM 3245 C C . VAL A 1 401 ? -10.033 -23.914 45.845 1.00 35.78 401 VAL A C 1
ATOM 3247 O O . VAL A 1 401 ? -10.937 -23.085 45.798 1.00 35.78 401 VAL A O 1
ATOM 3250 N N . ASN A 1 402 ? -8.849 -23.747 45.242 1.00 34.66 402 ASN A N 1
ATOM 3251 C CA . ASN A 1 402 ? -8.389 -22.645 44.364 1.00 34.66 402 ASN A CA 1
ATOM 3252 C C . ASN A 1 402 ? -9.004 -22.751 42.931 1.00 34.66 402 ASN A C 1
ATOM 3254 O O . ASN A 1 402 ? -9.697 -23.724 42.666 1.00 34.66 402 ASN A O 1
ATOM 3258 N N . SER A 1 403 ? -8.789 -21.919 41.893 1.00 33.16 403 SER A N 1
ATOM 3259 C CA . SER A 1 403 ? -8.094 -20.634 41.597 1.00 33.16 403 SER A CA 1
ATOM 3260 C C . SER A 1 403 ? -8.686 -20.104 40.252 1.00 33.16 403 SER A C 1
ATOM 3262 O O . SER A 1 403 ? -9.278 -20.894 39.520 1.00 33.16 403 SER A O 1
ATOM 3264 N N . SER A 1 404 ? -8.544 -18.849 39.793 1.00 32.44 404 SER A N 1
ATOM 3265 C CA . SER A 1 404 ? -7.342 -18.360 39.070 1.00 32.44 404 SER A CA 1
ATOM 3266 C C . SER A 1 404 ? -7.485 -16.908 38.551 1.00 32.44 404 SER A C 1
ATOM 3268 O O . SER A 1 404 ? -8.560 -16.514 38.119 1.00 32.44 404 SER A O 1
ATOM 3270 N N . ASN A 1 405 ? -6.355 -16.189 38.483 1.00 30.97 405 ASN A N 1
ATOM 3271 C CA . ASN A 1 405 ? -5.967 -15.106 37.550 1.00 30.97 405 ASN A CA 1
ATOM 3272 C C . ASN A 1 405 ? -6.941 -13.977 37.119 1.00 30.97 405 ASN A C 1
ATOM 3274 O O . ASN A 1 405 ? -7.699 -14.124 36.165 1.00 30.97 405 ASN A O 1
ATOM 3278 N N . ALA A 1 406 ? -6.646 -12.762 37.601 1.00 32.34 406 ALA A N 1
ATOM 3279 C CA . ALA A 1 406 ? -6.446 -11.568 36.761 1.00 32.34 406 ALA A CA 1
ATOM 3280 C C . ALA A 1 406 ? -5.380 -10.648 37.413 1.00 32.34 406 ALA A C 1
ATOM 3282 O O . ALA A 1 406 ? -5.200 -10.692 38.629 1.00 32.34 406 ALA A O 1
ATOM 3283 N N . GLN A 1 407 ? -4.637 -9.861 36.623 1.00 38.25 407 GLN A N 1
ATOM 3284 C CA . GLN A 1 407 ? -3.535 -8.984 37.085 1.00 38.25 407 GLN A CA 1
ATOM 3285 C C . GLN A 1 407 ? -3.978 -7.503 37.196 1.00 38.25 407 GLN A C 1
ATOM 3287 O O . GLN A 1 407 ? -4.994 -7.135 36.602 1.00 38.25 407 GLN A O 1
ATOM 3292 N N . PRO A 1 408 ? -3.269 -6.647 37.965 1.00 40.53 408 PRO A N 1
ATOM 3293 C CA . PRO A 1 408 ? -3.739 -5.309 38.321 1.00 40.53 408 PRO A CA 1
ATOM 3294 C C . PRO A 1 408 ? -3.400 -4.237 37.274 1.00 40.53 408 PRO A C 1
ATOM 3296 O O . PRO A 1 408 ? -2.434 -4.350 36.522 1.00 40.53 408 PRO A O 1
ATOM 3299 N N . ILE A 1 409 ? -4.157 -3.137 37.302 1.00 32.66 409 ILE A N 1
ATOM 3300 C CA . ILE A 1 409 ? -3.882 -1.907 36.548 1.00 32.66 409 ILE A CA 1
ATOM 3301 C C . ILE A 1 409 ? -3.505 -0.805 37.545 1.00 32.66 409 ILE A C 1
ATOM 3303 O O . ILE A 1 409 ? -4.240 -0.561 38.500 1.00 32.66 409 ILE A O 1
ATOM 3307 N N . ILE A 1 410 ? -2.378 -0.125 37.311 1.00 33.97 410 ILE A N 1
ATOM 3308 C CA . ILE A 1 410 ? -1.956 1.064 38.067 1.00 33.97 410 ILE A CA 1
ATOM 3309 C C . ILE A 1 410 ? -2.021 2.296 37.155 1.00 33.97 410 ILE A C 1
ATOM 3311 O O . ILE A 1 410 ? -1.686 2.246 35.974 1.00 33.97 410 ILE A O 1
ATOM 3315 N N . THR A 1 411 ? -2.486 3.404 37.727 1.00 37.88 411 THR A N 1
ATOM 3316 C CA . THR A 1 411 ? -2.727 4.700 37.080 1.00 37.88 411 THR A CA 1
ATOM 3317 C C . THR A 1 411 ? -1.456 5.485 36.754 1.00 37.88 411 THR A C 1
ATOM 3319 O O . THR A 1 411 ? -0.522 5.502 37.556 1.00 37.88 411 THR A O 1
ATOM 3322 N N . SER A 1 412 ? -1.497 6.310 35.705 1.00 31.06 412 SER A N 1
ATOM 3323 C CA . SER A 1 412 ? -0.698 7.543 35.626 1.00 31.06 412 SER A CA 1
ATOM 3324 C C . SER A 1 412 ? -1.401 8.619 34.782 1.00 31.06 412 SER A C 1
ATOM 3326 O O . SER A 1 412 ? -2.312 8.323 34.011 1.00 31.06 412 SER A O 1
ATOM 3328 N N . ASN A 1 413 ? -1.017 9.885 34.980 1.00 34.12 413 ASN A N 1
ATOM 3329 C CA . ASN A 1 413 ? -1.634 11.067 34.369 1.00 34.12 413 ASN A CA 1
ATOM 3330 C C . ASN A 1 413 ? -0.640 11.824 33.467 1.00 34.12 413 ASN A C 1
ATOM 3332 O O . ASN A 1 413 ? 0.552 11.842 33.746 1.00 34.12 413 ASN A O 1
ATOM 3336 N N . SER A 1 414 ? -1.186 12.501 32.450 1.00 32.66 414 SER A N 1
ATOM 3337 C CA . SER A 1 414 ? -0.740 13.768 31.827 1.00 32.66 414 SER A CA 1
ATOM 3338 C C . SER A 1 414 ? 0.740 14.204 31.929 1.00 32.66 414 SER A C 1
ATOM 3340 O O . SER A 1 414 ? 1.208 14.552 33.008 1.00 32.66 414 SER A O 1
ATOM 3342 N N . MET A 1 415 ? 1.396 14.434 30.779 1.00 31.97 415 MET A N 1
ATOM 3343 C CA . MET A 1 415 ? 1.696 15.806 30.297 1.00 31.97 415 MET A CA 1
ATOM 3344 C C . MET A 1 415 ? 2.362 15.835 28.902 1.00 31.97 415 MET A C 1
ATOM 3346 O O . MET A 1 415 ? 2.868 14.829 28.413 1.00 31.97 415 MET A O 1
ATOM 3350 N N . LYS A 1 416 ? 2.362 17.013 28.253 1.00 43.59 416 LYS A N 1
ATOM 3351 C CA . LYS A 1 416 ? 3.112 17.303 27.013 1.00 43.59 416 LYS A CA 1
ATOM 3352 C C . LYS A 1 416 ? 4.436 18.010 27.335 1.00 43.59 416 LYS A C 1
ATOM 3354 O O . LYS A 1 416 ? 4.393 19.131 27.836 1.00 43.59 416 LYS A O 1
ATOM 3359 N N . THR A 1 417 ? 5.579 17.454 26.938 1.00 35.62 417 THR A N 1
ATOM 3360 C CA . THR A 1 417 ? 6.868 18.175 26.854 1.00 35.62 417 THR A CA 1
ATOM 3361 C C . THR A 1 417 ? 7.721 17.658 25.688 1.00 35.62 417 THR A C 1
ATOM 3363 O O . THR A 1 417 ? 7.602 16.505 25.279 1.00 35.62 417 THR A O 1
ATOM 3366 N N . ASN A 1 418 ? 8.580 18.520 25.129 1.00 41.94 418 ASN A N 1
ATOM 3367 C CA . ASN A 1 418 ? 9.535 18.137 24.081 1.00 41.94 418 ASN A CA 1
ATOM 3368 C C . ASN A 1 418 ? 10.722 17.352 24.672 1.00 41.94 418 ASN A C 1
ATOM 3370 O O . ASN A 1 418 ? 11.328 17.834 25.635 1.00 41.94 418 ASN A O 1
ATOM 3374 N N . PRO A 1 419 ? 11.164 16.244 24.050 1.00 39.38 419 PRO A N 1
ATOM 3375 C CA . PRO A 1 419 ? 12.462 15.660 24.350 1.00 39.38 419 PRO A CA 1
ATOM 3376 C C . PRO A 1 419 ? 13.577 16.499 23.705 1.00 39.38 419 PRO A C 1
ATOM 3378 O O . PRO A 1 419 ? 13.700 16.565 22.481 1.00 39.38 419 PRO A O 1
ATOM 3381 N N . LYS A 1 420 ? 14.443 17.108 24.523 1.00 33.69 420 LYS A N 1
ATOM 3382 C CA . LYS A 1 420 ? 15.799 17.449 24.066 1.00 33.69 420 LYS A CA 1
ATOM 3383 C C . LYS A 1 420 ? 16.561 16.135 23.880 1.00 33.69 420 LYS A C 1
ATOM 3385 O O . LYS A 1 420 ? 16.590 15.326 24.805 1.00 33.69 420 LYS A O 1
ATOM 3390 N N . PHE A 1 421 ? 17.184 15.926 22.722 1.00 36.50 421 PHE A N 1
ATOM 3391 C CA . PHE A 1 421 ? 18.037 14.757 22.501 1.00 36.50 421 PHE A CA 1
ATOM 3392 C C . PHE A 1 421 ? 19.263 14.816 23.424 1.00 36.50 421 PHE A C 1
ATOM 3394 O O . PHE A 1 421 ? 20.135 15.668 23.257 1.00 36.50 421 PHE A O 1
ATOM 3401 N N . ALA A 1 422 ? 19.315 13.908 24.398 1.00 35.97 422 ALA A N 1
ATOM 3402 C CA . ALA A 1 422 ? 20.523 13.600 25.156 1.00 35.97 422 ALA A CA 1
ATOM 3403 C C . ALA A 1 422 ? 21.386 12.576 24.391 1.00 35.97 422 ALA A C 1
ATOM 3405 O O . ALA A 1 422 ? 20.907 11.896 23.483 1.00 35.97 422 ALA A O 1
ATOM 3406 N N . SER A 1 423 ? 22.669 12.488 24.744 1.00 42.38 423 SER A N 1
ATOM 3407 C CA . SER A 1 423 ? 23.688 11.734 24.004 1.00 42.38 423 SER A CA 1
ATOM 3408 C C . SER A 1 423 ? 23.380 10.237 23.860 1.00 42.38 423 SER A C 1
ATOM 3410 O O . SER A 1 423 ? 23.161 9.538 24.848 1.00 42.38 423 SER A O 1
ATOM 3412 N N . LEU A 1 424 ? 23.478 9.733 22.626 1.00 46.97 424 LEU A N 1
ATOM 3413 C CA . LEU A 1 424 ? 23.183 8.353 22.204 1.00 46.97 424 LEU A CA 1
ATOM 3414 C C . LEU A 1 424 ? 24.262 7.317 22.612 1.00 46.97 424 LEU A C 1
ATOM 3416 O O . LEU A 1 424 ? 24.448 6.300 21.955 1.00 46.97 424 LEU A O 1
ATOM 3420 N N . THR A 1 425 ? 25.002 7.589 23.688 1.00 46.34 425 THR A N 1
ATOM 3421 C CA . THR A 1 425 ? 26.255 6.912 24.073 1.00 46.34 425 THR A CA 1
ATOM 3422 C C . THR A 1 425 ? 26.124 5.931 25.241 1.00 46.34 425 THR A C 1
ATOM 3424 O O . THR A 1 425 ? 27.137 5.405 25.693 1.00 46.34 425 THR A O 1
ATOM 3427 N N . LYS A 1 426 ? 24.911 5.691 25.762 1.00 48.38 426 LYS A N 1
ATOM 3428 C CA . LYS A 1 426 ? 24.709 4.925 27.008 1.00 48.38 426 LYS A CA 1
ATOM 3429 C C . LYS A 1 426 ? 24.305 3.454 26.840 1.00 48.38 426 LYS A C 1
ATOM 3431 O O . LYS A 1 426 ? 24.413 2.707 27.804 1.00 48.38 426 LYS A O 1
ATOM 3436 N N . ASP A 1 427 ? 23.925 3.041 25.631 1.00 45.59 427 ASP A N 1
ATOM 3437 C CA . ASP A 1 427 ? 23.448 1.682 25.321 1.00 45.59 427 ASP A CA 1
ATOM 3438 C C . ASP A 1 427 ? 24.504 0.864 24.547 1.00 45.59 427 ASP A C 1
ATOM 3440 O O . ASP A 1 427 ? 24.204 0.198 23.553 1.00 45.59 427 ASP A O 1
ATOM 3444 N N . ILE A 1 428 ? 25.768 0.951 24.971 1.00 55.16 428 ILE A N 1
ATOM 3445 C CA . ILE A 1 428 ? 26.868 0.131 24.446 1.00 55.16 428 ILE A CA 1
ATOM 3446 C C . ILE A 1 428 ? 27.079 -1.039 25.420 1.00 55.16 428 ILE A C 1
ATOM 3448 O O . ILE A 1 428 ? 27.457 -0.784 26.564 1.00 55.16 428 ILE A O 1
ATOM 3452 N N . PRO A 1 429 ? 26.856 -2.305 25.014 1.00 55.78 429 PRO A N 1
ATOM 3453 C CA . PRO A 1 429 ? 27.285 -3.456 25.803 1.00 55.78 429 PRO A CA 1
ATOM 3454 C C . PRO A 1 429 ? 28.809 -3.437 25.947 1.00 55.78 429 PRO A C 1
ATOM 3456 O O . PRO A 1 429 ? 29.509 -3.204 24.962 1.00 55.78 429 PRO A O 1
ATOM 3459 N N . ASP A 1 430 ? 29.323 -3.687 27.150 1.00 51.91 430 ASP A N 1
ATOM 3460 C CA . ASP A 1 430 ? 30.765 -3.694 27.406 1.00 51.91 430 ASP A CA 1
ATOM 3461 C C . ASP A 1 430 ? 31.430 -4.838 26.619 1.00 51.91 430 ASP A C 1
ATOM 3463 O O . ASP A 1 430 ? 31.298 -6.012 26.965 1.00 51.91 430 ASP A O 1
ATOM 3467 N N . MET A 1 431 ? 32.151 -4.506 25.542 1.00 56.88 431 MET A N 1
ATOM 3468 C CA . MET A 1 431 ? 32.759 -5.474 24.609 1.00 56.88 431 MET A CA 1
ATOM 3469 C C . MET A 1 431 ? 34.030 -6.145 25.174 1.00 56.88 431 MET A C 1
ATOM 3471 O O . MET A 1 431 ? 34.941 -6.520 24.436 1.00 56.88 431 MET A O 1
ATOM 3475 N N . ASN A 1 432 ? 34.098 -6.323 26.496 1.00 51.50 432 ASN A N 1
ATOM 3476 C CA . ASN A 1 432 ? 35.181 -7.012 27.196 1.00 51.50 432 ASN A CA 1
ATOM 3477 C C . ASN A 1 432 ? 34.999 -8.541 27.136 1.00 51.50 432 ASN A C 1
ATOM 3479 O O . ASN A 1 432 ? 34.724 -9.211 28.129 1.00 51.50 432 ASN A O 1
ATOM 3483 N N . GLY A 1 433 ? 35.178 -9.093 25.933 1.00 55.69 433 GLY A N 1
ATOM 3484 C CA . GLY A 1 433 ? 35.642 -10.469 25.713 1.00 55.69 433 GLY A CA 1
ATOM 3485 C C . GLY A 1 433 ? 34.701 -11.634 26.043 1.00 55.69 433 GLY A C 1
ATOM 3486 O O . GLY A 1 433 ? 35.130 -12.771 25.874 1.00 55.69 433 GLY A O 1
ATOM 3487 N N . ASN A 1 434 ? 33.461 -11.400 26.492 1.00 55.28 434 ASN A N 1
ATOM 3488 C CA . ASN A 1 434 ? 32.566 -12.479 26.954 1.00 55.28 434 ASN A CA 1
ATOM 3489 C C . ASN A 1 434 ? 31.164 -12.495 26.304 1.00 55.28 434 ASN A C 1
ATOM 3491 O O . ASN A 1 434 ? 30.309 -13.280 26.706 1.00 55.28 434 ASN A O 1
ATOM 3495 N N . THR A 1 435 ? 30.910 -11.646 25.303 1.00 64.12 435 THR A N 1
ATOM 3496 C CA . THR A 1 435 ? 29.686 -11.682 24.482 1.00 64.12 435 THR A CA 1
ATOM 3497 C C . THR A 1 435 ? 29.745 -12.823 23.471 1.00 64.12 435 THR A C 1
ATOM 3499 O O . THR A 1 435 ? 30.716 -12.943 22.722 1.00 64.12 435 THR A O 1
ATOM 3502 N N . THR A 1 436 ? 28.702 -13.647 23.394 1.00 75.38 436 THR A N 1
ATOM 3503 C CA . THR A 1 436 ? 28.654 -14.759 22.438 1.00 75.38 436 THR A CA 1
ATOM 3504 C C . THR A 1 436 ? 28.405 -14.264 21.003 1.00 75.38 436 THR A C 1
ATOM 3506 O O . THR A 1 436 ? 27.711 -13.262 20.804 1.00 75.38 436 THR A O 1
ATOM 3509 N N . PRO A 1 437 ? 28.853 -14.995 19.959 1.00 77.50 437 PRO A N 1
ATOM 3510 C CA . PRO A 1 437 ? 28.592 -14.617 18.564 1.00 77.50 437 PRO A CA 1
ATOM 3511 C C . PRO A 1 437 ? 27.100 -14.462 18.216 1.00 77.50 437 PRO A C 1
ATOM 3513 O O . PRO A 1 437 ? 26.748 -13.718 17.302 1.00 77.50 437 PRO A O 1
ATOM 3516 N N . LYS A 1 438 ? 26.205 -15.128 18.962 1.00 80.19 438 LYS A N 1
ATOM 3517 C CA . LYS A 1 438 ? 24.748 -14.980 18.818 1.00 80.19 438 LYS A CA 1
ATOM 3518 C C . LYS A 1 438 ? 24.267 -13.600 19.273 1.00 80.19 438 LYS A C 1
ATOM 3520 O O . LYS A 1 438 ? 23.426 -13.006 18.606 1.00 80.19 438 LYS A O 1
ATOM 3525 N N . GLU A 1 439 ? 24.814 -13.074 20.364 1.00 81.25 439 GLU A N 1
ATOM 3526 C CA . GLU A 1 439 ? 24.461 -11.751 20.891 1.00 81.25 439 GLU A CA 1
ATOM 3527 C C . GLU A 1 439 ? 24.992 -10.634 19.984 1.00 81.25 439 GLU A C 1
ATOM 3529 O O . GLU A 1 439 ? 24.252 -9.694 19.691 1.00 81.25 439 GLU A O 1
ATOM 3534 N N . CYS A 1 440 ? 26.205 -10.782 19.433 1.00 84.44 440 CYS A N 1
ATOM 3535 C CA . CYS A 1 440 ? 26.724 -9.885 18.391 1.00 84.44 440 CYS A CA 1
ATOM 3536 C C . CYS A 1 440 ? 25.806 -9.851 17.155 1.00 84.44 440 CYS A C 1
ATOM 3538 O O . CYS A 1 440 ? 25.515 -8.777 16.624 1.00 84.44 440 CYS A O 1
ATOM 3540 N N . ASN A 1 441 ? 25.302 -11.012 16.721 1.00 88.56 441 ASN A N 1
ATOM 3541 C CA . ASN A 1 441 ? 24.408 -11.115 15.568 1.00 88.56 441 ASN A CA 1
ATOM 3542 C C . ASN A 1 441 ? 23.035 -10.460 15.827 1.00 88.56 441 ASN A C 1
ATOM 3544 O O . ASN A 1 441 ? 22.569 -9.668 15.007 1.00 88.56 441 ASN A O 1
ATOM 3548 N N . ILE A 1 442 ? 22.435 -10.700 17.000 1.00 89.75 442 ILE A N 1
ATOM 3549 C CA . ILE A 1 442 ? 21.181 -10.055 17.433 1.00 89.75 442 ILE A CA 1
ATOM 3550 C C . ILE A 1 442 ? 21.360 -8.531 17.547 1.00 89.75 442 ILE A C 1
ATOM 3552 O O . ILE A 1 442 ? 20.501 -7.768 17.102 1.00 89.75 442 ILE A O 1
ATOM 3556 N N . HIS A 1 443 ? 22.487 -8.059 18.091 1.00 90.75 443 HIS A N 1
ATOM 3557 C CA . HIS A 1 443 ? 22.794 -6.629 18.171 1.00 90.75 443 HIS A CA 1
ATOM 3558 C C . HIS A 1 443 ? 22.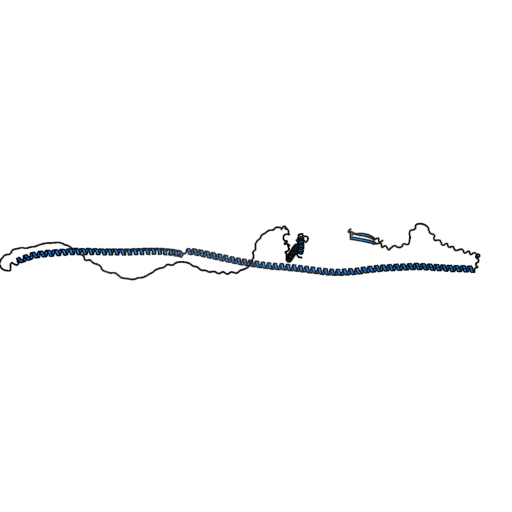914 -5.991 16.776 1.00 90.75 443 HIS A C 1
ATOM 3560 O O . HIS A 1 443 ? 22.309 -4.948 16.524 1.00 90.75 443 HIS A O 1
ATOM 3566 N N . LEU A 1 444 ? 23.613 -6.644 15.841 1.00 93.25 444 LEU A N 1
ATOM 3567 C CA . LEU A 1 444 ? 23.709 -6.209 14.445 1.00 93.25 444 LEU A CA 1
ATOM 3568 C C . LEU A 1 444 ? 22.331 -6.154 13.759 1.00 93.25 444 LEU A C 1
ATOM 3570 O O . LEU A 1 444 ? 22.024 -5.166 13.089 1.00 93.25 444 LEU A O 1
ATOM 3574 N N . GLN A 1 445 ? 21.479 -7.164 13.959 1.00 93.62 445 GLN A N 1
ATOM 3575 C CA . GLN A 1 445 ? 20.118 -7.191 13.413 1.00 93.62 445 GLN A CA 1
ATOM 3576 C C . GLN A 1 445 ? 19.257 -6.042 13.968 1.00 93.62 445 GLN A C 1
ATOM 3578 O O . GLN A 1 445 ? 18.570 -5.363 13.204 1.00 93.62 445 GLN A O 1
ATOM 3583 N N . ASN A 1 446 ? 19.356 -5.757 15.270 1.00 93.88 446 ASN A N 1
ATOM 3584 C CA . ASN A 1 446 ? 18.665 -4.634 15.907 1.00 93.88 446 ASN A CA 1
ATOM 3585 C C . ASN A 1 446 ? 19.139 -3.269 15.374 1.00 93.88 446 ASN A C 1
ATOM 3587 O O . ASN A 1 446 ? 18.317 -2.376 15.164 1.00 93.88 446 ASN A O 1
ATOM 3591 N N . LEU A 1 447 ? 20.441 -3.091 15.117 1.00 95.25 447 LEU A N 1
ATOM 3592 C CA . LEU A 1 447 ? 20.970 -1.861 14.512 1.00 95.25 447 LEU A CA 1
ATOM 3593 C C . LEU A 1 447 ? 20.480 -1.668 13.067 1.00 95.25 447 LEU A C 1
ATOM 3595 O O . LEU A 1 447 ? 20.097 -0.555 12.698 1.00 95.25 447 LEU A O 1
ATOM 3599 N N . LEU A 1 448 ? 20.447 -2.740 12.268 1.00 95.12 448 LEU A N 1
ATOM 3600 C CA . LEU A 1 448 ? 19.928 -2.716 10.896 1.00 95.12 448 LEU A CA 1
ATOM 3601 C C . LEU A 1 448 ? 18.437 -2.352 10.870 1.00 95.12 448 LEU A C 1
ATOM 3603 O O . LEU A 1 448 ? 18.061 -1.391 10.199 1.00 95.12 448 LEU A O 1
ATOM 3607 N N . ALA A 1 449 ? 17.613 -3.023 11.681 1.00 94.75 449 ALA A N 1
ATOM 3608 C CA . ALA A 1 449 ? 16.191 -2.707 11.813 1.00 94.75 449 ALA A CA 1
ATOM 3609 C C . ALA A 1 449 ? 15.959 -1.271 12.325 1.00 94.75 449 ALA A C 1
ATOM 3611 O O . ALA A 1 449 ? 15.017 -0.599 11.904 1.00 94.75 449 ALA A O 1
ATOM 3612 N N . LYS A 1 450 ? 16.825 -0.749 13.206 1.00 94.94 450 LYS A N 1
ATOM 3613 C CA . LYS A 1 450 ? 16.753 0.645 13.676 1.00 94.94 450 LYS A CA 1
ATOM 3614 C C . LYS A 1 450 ? 17.083 1.649 12.564 1.00 94.94 450 LYS A C 1
ATOM 3616 O O . LYS A 1 450 ? 16.394 2.661 12.470 1.00 94.94 450 LYS A O 1
ATOM 3621 N N . LYS A 1 451 ? 18.068 1.369 11.695 1.00 95.56 451 LYS A N 1
ATOM 3622 C CA . LYS A 1 451 ? 18.332 2.179 10.488 1.00 95.56 451 LYS A CA 1
ATOM 3623 C C . LYS A 1 451 ? 17.132 2.156 9.539 1.00 95.56 451 LYS A C 1
ATOM 3625 O O . LYS A 1 451 ? 16.673 3.216 9.122 1.00 95.56 451 LYS A O 1
ATOM 3630 N N . GLU A 1 452 ? 16.623 0.968 9.222 1.00 95.69 452 GLU A N 1
ATOM 3631 C CA . GLU A 1 452 ? 15.506 0.783 8.290 1.00 95.69 452 GLU A CA 1
ATOM 3632 C C . GLU A 1 452 ? 14.251 1.532 8.756 1.00 95.69 452 GLU A C 1
ATOM 3634 O O . GLU A 1 452 ? 13.693 2.320 7.999 1.00 95.69 452 GLU A O 1
ATOM 3639 N N . ASN A 1 453 ? 13.872 1.401 10.032 1.00 95.62 453 ASN A N 1
ATOM 3640 C CA . ASN A 1 453 ? 12.735 2.130 10.599 1.00 95.62 453 ASN A CA 1
ATOM 3641 C C . ASN A 1 453 ? 12.895 3.662 10.532 1.00 95.62 453 ASN A C 1
ATOM 3643 O O . ASN A 1 453 ? 11.908 4.364 10.318 1.00 95.62 453 ASN A O 1
ATOM 3647 N N . LEU A 1 454 ? 14.109 4.203 10.697 1.00 94.62 454 LEU A N 1
ATOM 3648 C CA . LEU A 1 454 ? 14.350 5.653 10.626 1.00 94.62 454 LEU A CA 1
ATOM 3649 C C . LEU A 1 454 ? 14.247 6.201 9.194 1.00 94.62 454 LEU A C 1
ATOM 3651 O O . LEU A 1 454 ? 13.712 7.295 9.010 1.00 94.62 454 LEU A O 1
ATOM 3655 N N . LEU A 1 455 ? 14.711 5.439 8.197 1.00 93.88 455 LEU A N 1
ATOM 3656 C CA . LEU A 1 455 ? 14.586 5.792 6.779 1.00 93.88 455 LEU A CA 1
ATOM 3657 C C . LEU A 1 455 ? 13.139 5.624 6.284 1.00 93.88 455 LEU A C 1
ATOM 3659 O O . LEU A 1 455 ? 12.572 6.549 5.706 1.00 93.88 455 LEU A O 1
ATOM 3663 N N . THR A 1 456 ? 12.499 4.490 6.586 1.00 95.75 456 THR A N 1
ATOM 3664 C CA . THR A 1 456 ? 11.102 4.194 6.211 1.00 95.75 456 THR A CA 1
ATOM 3665 C C . THR A 1 456 ? 10.099 5.150 6.867 1.00 95.75 456 THR A C 1
ATOM 3667 O O . THR A 1 456 ? 9.052 5.438 6.290 1.00 95.75 456 THR A O 1
ATOM 3670 N N . ALA A 1 457 ? 10.425 5.728 8.029 1.00 92.38 457 ALA A N 1
ATOM 3671 C CA . ALA A 1 457 ? 9.632 6.794 8.644 1.00 92.38 457 ALA A CA 1
ATOM 3672 C C . ALA A 1 457 ? 9.663 8.135 7.875 1.00 92.38 457 ALA A C 1
ATOM 3674 O O . ALA A 1 457 ? 8.956 9.064 8.271 1.00 92.38 457 ALA A O 1
ATOM 3675 N N . GLY A 1 458 ? 10.493 8.279 6.832 1.00 89.12 458 GLY A N 1
ATOM 3676 C CA . GLY A 1 458 ? 10.570 9.469 5.971 1.00 89.12 458 GLY A CA 1
ATOM 3677 C C . GLY A 1 458 ? 11.090 10.740 6.655 1.00 89.12 458 GLY A C 1
ATOM 3678 O O . GLY A 1 458 ? 11.028 11.820 6.074 1.00 89.12 458 GLY A O 1
ATOM 3679 N N . LYS A 1 459 ? 11.577 10.629 7.898 1.00 89.31 459 LYS A N 1
ATOM 3680 C CA . LYS A 1 459 ? 12.066 11.751 8.722 1.00 89.31 459 LYS A CA 1
ATOM 3681 C C . LYS A 1 459 ? 13.583 11.907 8.712 1.00 89.31 459 LYS A C 1
ATOM 3683 O O . LYS A 1 459 ? 14.069 12.905 9.235 1.00 89.31 459 LYS A O 1
ATOM 3688 N N . TYR A 1 460 ? 14.298 10.930 8.156 1.00 95.50 460 TYR A N 1
ATOM 3689 C CA . TYR A 1 460 ? 15.752 10.914 8.087 1.00 95.50 460 TYR A CA 1
ATOM 3690 C C . TYR A 1 460 ? 16.232 10.480 6.703 1.00 95.50 460 TYR A C 1
ATOM 3692 O O . TYR A 1 460 ? 15.619 9.621 6.068 1.00 95.50 460 TYR A O 1
ATOM 3700 N N . THR A 1 461 ? 17.345 11.054 6.253 1.00 95.06 461 THR A N 1
ATOM 3701 C CA . THR A 1 461 ? 18.022 10.713 4.994 1.00 95.06 461 THR A CA 1
ATOM 3702 C C . THR A 1 461 ? 19.344 9.990 5.254 1.00 95.06 461 THR A C 1
ATOM 3704 O O . THR A 1 461 ? 19.921 10.095 6.336 1.00 95.06 461 THR A O 1
ATOM 3707 N N . GLU A 1 462 ? 19.900 9.303 4.251 1.00 94.50 462 GLU A N 1
ATOM 3708 C CA . GLU A 1 462 ? 21.238 8.697 4.379 1.00 94.50 462 GLU A CA 1
ATOM 3709 C C . GLU A 1 462 ? 22.377 9.719 4.571 1.00 94.50 462 GLU A C 1
ATOM 3711 O O . GLU A 1 462 ? 23.478 9.342 4.976 1.00 94.50 462 GLU A O 1
ATOM 3716 N N . GLN A 1 463 ? 22.133 11.013 4.325 1.00 94.56 463 GLN A N 1
ATOM 3717 C CA . GLN A 1 463 ? 23.113 12.064 4.602 1.00 94.56 463 GLN A CA 1
ATOM 3718 C C . GLN A 1 463 ? 23.079 12.563 6.054 1.00 94.56 463 GLN A C 1
ATOM 3720 O O . GLN A 1 463 ? 24.004 13.269 6.468 1.00 94.56 463 GLN A O 1
ATOM 3725 N N . ASP A 1 464 ? 22.077 12.188 6.846 1.00 95.75 464 ASP A N 1
ATOM 3726 C CA . ASP A 1 464 ? 21.908 12.698 8.203 1.00 95.75 464 ASP A CA 1
ATOM 3727 C C . ASP A 1 464 ? 22.932 12.079 9.159 1.00 95.75 464 ASP A C 1
ATOM 3729 O O . ASP A 1 464 ? 23.244 10.886 9.086 1.00 95.75 464 ASP A O 1
ATOM 3733 N N . GLN A 1 465 ? 23.429 12.876 10.109 1.00 93.12 465 GLN A N 1
ATOM 3734 C CA . GLN A 1 465 ? 24.471 12.422 11.034 1.00 93.12 465 GLN A CA 1
ATOM 3735 C C . GLN A 1 465 ? 24.043 11.180 11.832 1.00 93.12 465 GLN A C 1
ATOM 3737 O O . GLN A 1 465 ? 24.820 10.241 11.951 1.00 93.12 465 GLN A O 1
ATOM 3742 N N . LEU A 1 466 ? 22.778 11.110 12.262 1.00 93.50 466 LEU A N 1
ATOM 3743 C CA . LEU A 1 466 ? 22.225 9.952 12.973 1.00 93.50 466 LEU A CA 1
ATOM 3744 C C . LEU A 1 466 ? 22.323 8.643 12.162 1.00 93.50 466 LEU A C 1
ATOM 3746 O O . LEU A 1 466 ? 22.581 7.584 12.733 1.00 93.50 466 LEU A O 1
ATOM 3750 N N . ILE A 1 467 ? 22.138 8.703 10.838 1.00 96.69 467 ILE A N 1
ATOM 3751 C CA . ILE A 1 467 ? 22.239 7.529 9.958 1.00 96.69 467 ILE A CA 1
ATOM 3752 C C . ILE A 1 467 ? 23.709 7.176 9.687 1.00 96.69 467 ILE A C 1
ATOM 3754 O O . ILE A 1 467 ? 24.054 5.995 9.644 1.00 96.69 467 ILE A O 1
ATOM 3758 N N . LYS A 1 468 ? 24.600 8.171 9.588 1.00 95.38 468 LYS A N 1
ATOM 3759 C CA . LYS A 1 468 ? 26.061 7.971 9.490 1.00 95.38 468 LYS A CA 1
ATOM 3760 C C . LYS A 1 468 ? 26.649 7.337 10.756 1.00 95.38 468 LYS A C 1
ATOM 3762 O O . LYS A 1 468 ? 27.445 6.401 10.658 1.00 95.38 468 LYS A O 1
ATOM 3767 N N . ASP A 1 469 ? 26.208 7.781 11.929 1.00 92.19 469 ASP A N 1
ATOM 3768 C CA . ASP A 1 469 ? 26.586 7.200 13.218 1.00 92.19 469 ASP A CA 1
ATOM 3769 C C . ASP A 1 469 ? 26.079 5.749 13.313 1.00 92.19 469 ASP A C 1
ATOM 3771 O O . ASP A 1 469 ? 26.852 4.842 13.624 1.00 92.19 469 ASP A O 1
ATOM 3775 N N . LEU A 1 470 ? 24.816 5.492 12.940 1.00 94.81 470 LEU A N 1
ATOM 3776 C CA . LEU A 1 470 ? 24.256 4.135 12.865 1.00 94.81 470 LEU A CA 1
ATOM 3777 C C . LEU A 1 470 ? 25.025 3.222 11.902 1.00 94.81 470 LEU A C 1
ATOM 3779 O O . LEU A 1 470 ? 25.350 2.103 12.290 1.00 94.81 470 LEU A O 1
ATOM 3783 N N . ASN A 1 471 ? 25.369 3.681 10.693 1.00 94.75 471 ASN A N 1
ATOM 3784 C CA . ASN A 1 471 ? 26.218 2.927 9.760 1.00 94.75 471 ASN A CA 1
ATOM 3785 C C . ASN A 1 471 ? 27.575 2.582 10.413 1.00 94.75 471 ASN A C 1
ATOM 3787 O O . ASN A 1 471 ? 28.008 1.433 10.377 1.00 94.75 471 ASN A O 1
ATOM 3791 N N . THR A 1 472 ? 28.196 3.544 11.105 1.00 95.19 472 THR A N 1
ATOM 3792 C CA . THR A 1 472 ? 29.473 3.351 11.815 1.00 95.19 472 THR A CA 1
ATOM 3793 C C . THR A 1 472 ? 29.365 2.315 12.945 1.00 95.19 472 THR A C 1
ATOM 3795 O O . THR A 1 472 ? 30.289 1.529 13.159 1.00 95.19 472 THR A O 1
ATOM 3798 N N . HIS A 1 473 ? 28.240 2.270 13.666 1.00 92.12 473 HIS A N 1
ATOM 3799 C CA . HIS A 1 473 ? 27.964 1.228 14.663 1.00 92.12 473 HIS A CA 1
ATOM 3800 C C . HIS A 1 473 ? 27.673 -0.139 14.024 1.00 92.12 473 HIS A C 1
ATOM 3802 O O . HIS A 1 473 ? 28.172 -1.152 14.512 1.00 92.12 473 HIS A O 1
ATOM 3808 N N . ILE A 1 474 ? 26.931 -0.175 12.914 1.00 95.12 474 ILE A N 1
ATOM 3809 C CA . ILE A 1 474 ? 26.654 -1.388 12.129 1.00 95.12 474 ILE A CA 1
ATOM 3810 C C . ILE A 1 474 ? 27.962 -2.022 11.640 1.00 95.12 474 ILE A C 1
ATOM 3812 O O . ILE A 1 474 ? 28.141 -3.230 11.776 1.00 95.12 474 ILE A O 1
ATOM 3816 N N . ASP A 1 475 ? 28.904 -1.235 11.120 1.00 93.56 475 ASP A N 1
ATOM 3817 C CA . ASP A 1 475 ? 30.169 -1.767 10.604 1.00 93.56 475 ASP A CA 1
ATOM 3818 C C . ASP A 1 475 ? 31.120 -2.223 11.723 1.00 93.56 475 ASP A C 1
ATOM 3820 O O . ASP A 1 475 ? 31.765 -3.264 11.585 1.00 93.56 475 ASP A O 1
ATOM 3824 N N . LYS A 1 476 ? 31.120 -1.553 12.885 1.00 90.62 476 LYS A N 1
ATOM 3825 C CA . LYS A 1 476 ? 31.776 -2.070 14.102 1.00 90.62 476 LYS A CA 1
ATOM 3826 C C . LYS A 1 476 ? 31.169 -3.403 14.560 1.00 90.62 476 LYS A C 1
ATOM 3828 O O . LYS A 1 476 ? 31.913 -4.329 14.868 1.00 90.62 476 LYS A O 1
ATOM 3833 N N . ALA A 1 477 ? 29.841 -3.537 14.549 1.00 89.12 477 ALA A N 1
ATOM 3834 C CA . ALA A 1 477 ? 29.157 -4.779 14.916 1.00 89.12 477 ALA A CA 1
ATOM 3835 C C . ALA A 1 477 ? 29.411 -5.921 13.909 1.00 89.12 477 ALA A C 1
ATOM 3837 O O . ALA A 1 477 ? 29.580 -7.066 14.319 1.00 89.12 477 ALA A O 1
ATOM 3838 N N . LYS A 1 478 ? 29.523 -5.625 12.603 1.00 91.00 478 LYS A N 1
ATOM 3839 C CA . LYS A 1 478 ? 29.966 -6.601 11.585 1.00 91.00 478 LYS A CA 1
ATOM 3840 C C . LYS A 1 478 ? 31.399 -7.081 11.824 1.00 91.00 478 LYS A C 1
ATOM 3842 O O . LYS A 1 478 ? 31.679 -8.251 11.590 1.00 91.00 478 LYS A O 1
ATOM 3847 N N . LEU A 1 479 ? 32.302 -6.195 12.253 1.00 88.25 479 LEU A N 1
ATOM 3848 C CA . LEU A 1 479 ? 33.688 -6.555 12.580 1.00 88.25 479 LEU A CA 1
ATOM 3849 C C . LEU A 1 479 ? 33.773 -7.407 13.855 1.00 88.25 479 LEU A C 1
ATOM 3851 O O . LEU A 1 479 ? 34.543 -8.355 13.878 1.00 88.25 479 LEU A O 1
ATOM 3855 N N . ALA A 1 480 ? 32.941 -7.133 14.864 1.00 82.88 480 ALA A N 1
ATOM 3856 C CA . ALA A 1 480 ? 32.831 -7.926 16.097 1.00 82.88 480 ALA A CA 1
ATOM 3857 C C . ALA A 1 480 ? 31.990 -9.221 15.960 1.00 82.88 480 ALA A C 1
ATOM 3859 O O . ALA A 1 480 ? 31.728 -9.903 16.950 1.00 82.88 480 ALA A O 1
ATOM 3860 N N . SER A 1 481 ? 31.536 -9.548 14.745 1.00 80.44 481 SER A N 1
ATOM 3861 C CA . SER A 1 481 ? 30.765 -10.758 14.413 1.00 80.44 481 SER A CA 1
ATOM 3862 C C . SER A 1 481 ? 31.500 -11.665 13.407 1.00 80.44 481 SER A C 1
ATOM 3864 O O . SER A 1 481 ? 30.867 -12.535 12.799 1.00 80.44 481 SER A O 1
ATOM 3866 N N . LYS A 1 482 ? 32.805 -11.443 13.208 1.00 74.69 482 LYS A N 1
ATOM 3867 C CA . LYS A 1 482 ? 33.720 -12.257 12.395 1.00 74.69 482 LYS A CA 1
ATOM 3868 C C . LYS A 1 482 ? 34.788 -12.896 13.275 1.00 74.69 482 LYS A C 1
ATOM 3870 O O . LYS A 1 482 ? 35.180 -14.025 12.918 1.00 74.69 482 LYS A O 1
#

Secondary structure (DSSP, 8-state):
---EEEEEEEEE-TTS-EEEEEEEEEE----------------SS--PPP--------------S-SS---HHHHHHHHHHHHHHHHHHHHHHHHHHHHHHHHHHHHHHHHHHHHHHHHHHHHHHHHHHHHHHHHHHHHHHHHHHHHHHHHHHHHHHHHHHHHHHHHHHHHHHHHHHHHHHHHHHHHHHHHHHHHHHHHHHHHHHHHHHHHHHHHHHHHHHHHHHHHHHHHHHTT-HHHHHHHHHHHHHHHHHHHHHHHHHHHHHHHHHHHHHHHHHHHHHHHHHHHHHHHHHHHHHHHHHHHHHHHHHHHHHHHHHHHHHHHHHHHHHHHHSS-SS--------------------------------------------------------------------------------------S-S-----SS---HHHHHHHHHHHHHHHHHHHHTTS--TTSHHHHHHHHHHHHHHHTT-

pLDDT: mean 73.85, std 25.61, range [27.56, 98.81]

Radius of gyration: 108.71 Å; chains: 1; bounding box: 192×97×336 Å